Protein AF-A0A4Q5A0E5-F1 (afdb_monomer)

Radius of gyration: 51.64 Å; Cα contacts (8 Å, |Δi|>4): 437; chains: 1; bounding box: 114×56×204 Å

Structure (mmCIF, N/CA/C/O backbone):
data_AF-A0A4Q5A0E5-F1
#
_entry.id   AF-A0A4Q5A0E5-F1
#
loop_
_atom_site.group_PDB
_atom_site.id
_atom_site.type_symbol
_atom_site.label_atom_id
_atom_site.label_alt_id
_atom_site.label_comp_id
_atom_site.label_asym_id
_atom_site.label_entity_id
_atom_site.label_seq_id
_atom_site.pdbx_PDB_ins_code
_atom_site.Cartn_x
_atom_site.Cartn_y
_atom_site.Cartn_z
_atom_site.occupancy
_atom_site.B_iso_or_equiv
_atom_site.auth_seq_id
_atom_site.auth_comp_id
_atom_site.auth_asym_id
_atom_site.auth_atom_id
_atom_site.pdbx_PDB_model_num
ATOM 1 N N . MET A 1 1 ? -48.610 -29.562 28.102 1.00 38.72 1 MET A N 1
ATOM 2 C CA . MET A 1 1 ? -47.833 -28.970 26.995 1.00 38.72 1 MET A CA 1
ATOM 3 C C . MET A 1 1 ? -46.820 -28.023 27.616 1.00 38.72 1 MET A C 1
ATOM 5 O O . MET A 1 1 ? -47.248 -26.992 28.121 1.00 38.72 1 MET A O 1
ATOM 9 N N . PRO A 1 2 ? -45.536 -28.396 27.722 1.00 31.25 2 PRO A N 1
ATOM 10 C CA . PRO A 1 2 ? -44.530 -27.516 28.290 1.00 31.25 2 PRO A CA 1
ATOM 11 C C . PRO A 1 2 ? -44.019 -26.549 27.220 1.00 31.25 2 PRO A C 1
ATOM 13 O O . PRO A 1 2 ? -43.632 -26.945 26.124 1.00 31.25 2 PRO A O 1
ATOM 16 N N . THR A 1 3 ? -44.062 -25.274 27.576 1.00 34.12 3 THR A N 1
ATOM 17 C CA . THR A 1 3 ? -43.494 -24.115 26.892 1.00 34.12 3 THR A CA 1
ATOM 18 C C . THR A 1 3 ? -41.979 -24.259 26.739 1.00 34.12 3 THR A C 1
ATOM 20 O O . THR A 1 3 ? -41.272 -24.405 27.736 1.00 34.12 3 THR A O 1
ATOM 23 N N . ALA A 1 4 ? -41.481 -24.206 25.501 1.00 31.08 4 ALA A N 1
ATOM 24 C CA . ALA A 1 4 ? -40.053 -24.144 25.210 1.00 31.08 4 ALA A CA 1
ATOM 25 C C . ALA A 1 4 ? -39.492 -22.781 25.653 1.00 31.08 4 ALA A C 1
ATOM 27 O O . ALA A 1 4 ? -39.940 -21.737 25.180 1.00 31.08 4 ALA A O 1
ATOM 28 N N . GLY A 1 5 ? -38.545 -22.803 26.594 1.00 32.16 5 GLY A N 1
ATOM 29 C CA . GLY A 1 5 ? -37.749 -21.639 26.982 1.00 32.16 5 GLY A CA 1
ATOM 30 C C . GLY A 1 5 ? -36.745 -21.237 25.890 1.00 32.16 5 GLY A C 1
ATOM 31 O O . GLY A 1 5 ? -36.536 -21.998 24.942 1.00 32.16 5 GLY A O 1
ATOM 32 N N . PRO A 1 6 ? -36.129 -20.046 26.002 1.00 37.06 6 PRO A N 1
ATOM 33 C CA . PRO A 1 6 ? -35.236 -19.516 24.980 1.00 37.06 6 PRO A CA 1
ATOM 34 C C . PRO A 1 6 ? -34.028 -20.439 24.806 1.00 37.06 6 PRO A C 1
ATOM 36 O O . PRO A 1 6 ? -33.309 -20.734 25.760 1.00 37.06 6 PRO A O 1
ATOM 39 N N . SER A 1 7 ? -33.832 -20.910 23.574 1.00 38.00 7 SER A N 1
ATOM 40 C CA . SER A 1 7 ? -32.678 -21.711 23.179 1.00 38.00 7 SER A CA 1
ATOM 41 C C . SER A 1 7 ? -31.401 -20.928 23.470 1.00 38.00 7 SER A C 1
ATOM 43 O O . SER A 1 7 ? -31.156 -19.884 22.868 1.00 38.00 7 SER A O 1
ATOM 45 N N . ALA A 1 8 ? -30.595 -21.441 24.398 1.00 36.03 8 ALA A N 1
ATOM 46 C CA . ALA A 1 8 ? -29.253 -20.955 24.665 1.00 36.03 8 ALA A CA 1
ATOM 47 C C . ALA A 1 8 ? -28.423 -21.051 23.377 1.00 36.03 8 ALA A C 1
ATOM 49 O O . ALA A 1 8 ? -28.196 -22.142 22.851 1.00 36.03 8 ALA A O 1
ATOM 50 N N . ALA A 1 9 ? -28.012 -19.898 22.849 1.00 31.91 9 ALA A N 1
ATOM 51 C CA . ALA A 1 9 ? -27.059 -19.832 21.754 1.00 31.91 9 ALA A CA 1
ATOM 52 C C . ALA A 1 9 ? -25.709 -20.416 22.223 1.00 31.91 9 ALA A C 1
ATOM 54 O O . ALA A 1 9 ? -25.282 -20.111 23.343 1.00 31.91 9 ALA A O 1
ATOM 55 N N . PRO A 1 10 ? -25.030 -21.248 21.414 1.00 33.97 10 PRO A N 1
ATOM 56 C CA . PRO A 1 10 ? -23.735 -21.802 21.782 1.00 33.97 10 PRO A CA 1
ATOM 57 C C . PRO A 1 10 ? -22.698 -20.685 21.937 1.00 33.97 10 PRO A C 1
ATOM 59 O O . PRO A 1 10 ? -22.515 -19.858 21.045 1.00 33.97 10 PRO A O 1
ATOM 62 N N . LEU A 1 11 ? -22.002 -20.682 23.073 1.00 33.72 11 LEU A N 1
ATOM 63 C CA . LEU A 1 11 ? -20.837 -19.838 23.327 1.00 33.72 11 LEU A CA 1
ATOM 64 C C . LEU A 1 11 ? -19.672 -20.293 22.433 1.00 33.72 11 LEU A C 1
ATOM 66 O O . LEU A 1 11 ? -18.941 -21.218 22.784 1.00 33.72 11 LEU A O 1
ATOM 70 N N . LEU A 1 12 ? -19.492 -19.639 21.284 1.00 35.91 12 LEU A N 1
ATOM 71 C CA . LEU A 1 12 ? -18.289 -19.751 20.458 1.00 35.91 12 LEU A CA 1
ATOM 72 C C . LEU A 1 12 ? -17.303 -18.643 20.860 1.00 35.91 12 LEU A C 1
ATOM 74 O O . LEU A 1 12 ? -17.628 -17.455 20.825 1.00 35.91 12 LEU A O 1
ATOM 78 N N . ARG A 1 13 ? -16.081 -19.021 21.252 1.00 39.81 13 ARG A N 1
ATOM 79 C CA . ARG A 1 13 ? -14.941 -18.091 21.249 1.00 39.81 13 ARG A CA 1
ATOM 80 C C . ARG A 1 13 ? -14.648 -17.747 19.779 1.00 39.81 13 ARG A C 1
ATOM 82 O O . ARG A 1 13 ? -14.499 -18.668 18.992 1.00 39.81 13 ARG A O 1
ATOM 89 N N . SER A 1 14 ? -14.595 -16.440 19.493 1.00 41.25 14 SER A N 1
ATOM 90 C CA . SER A 1 14 ? -14.397 -15.737 18.204 1.00 41.25 14 SER A CA 1
ATOM 91 C C . SER A 1 14 ? -15.516 -15.840 17.148 1.00 41.25 14 SER A C 1
ATOM 93 O O . SER A 1 14 ? -15.506 -16.696 16.280 1.00 41.25 14 SER A O 1
ATOM 95 N N . GLY A 1 15 ? -16.443 -14.872 17.165 1.00 44.62 15 GLY A N 1
ATOM 96 C CA . GLY A 1 15 ? -16.441 -13.875 16.082 1.00 44.62 15 GLY A CA 1
ATOM 97 C C . GLY A 1 15 ? -17.617 -13.780 15.102 1.00 44.62 15 GLY A C 1
ATOM 98 O O . GLY A 1 15 ? -17.822 -12.687 14.579 1.00 44.62 15 GLY A O 1
ATOM 99 N N . ALA A 1 16 ? -18.435 -14.811 14.877 1.00 44.50 16 ALA A N 1
ATOM 100 C CA . ALA A 1 16 ? -19.667 -14.650 14.089 1.00 44.50 16 ALA A CA 1
ATOM 101 C C . ALA A 1 16 ? -20.750 -13.973 14.952 1.00 44.50 16 ALA A C 1
ATOM 103 O O . ALA A 1 16 ? -21.537 -14.631 15.634 1.00 44.50 16 ALA A O 1
ATOM 104 N N . ARG A 1 17 ? -20.744 -12.635 15.008 1.00 58.41 17 ARG A N 1
ATOM 105 C CA . ARG A 1 17 ? -21.729 -11.877 15.792 1.00 58.41 17 ARG A CA 1
ATOM 106 C C . ARG A 1 17 ? -23.073 -11.848 15.064 1.00 58.41 17 ARG A C 1
ATOM 108 O O . ARG A 1 17 ? -23.146 -11.485 13.895 1.00 58.41 17 ARG A O 1
ATOM 115 N N . ALA A 1 18 ? -24.138 -12.216 15.775 1.00 60.91 18 ALA A N 1
ATOM 116 C CA . ALA A 1 18 ? -25.507 -12.130 15.283 1.00 60.91 18 ALA A CA 1
ATOM 117 C C . ALA A 1 18 ? -25.905 -10.653 15.126 1.00 60.91 18 ALA A C 1
ATOM 119 O O . ALA A 1 18 ? -26.186 -9.972 16.106 1.00 60.91 18 ALA A O 1
ATOM 120 N N . GLY A 1 19 ? -25.899 -10.151 13.896 1.00 82.69 19 GLY A N 1
ATOM 121 C CA . GLY A 1 19 ? -26.364 -8.813 13.554 1.00 82.69 19 GLY A CA 1
ATOM 122 C C . GLY A 1 19 ? -26.499 -8.672 12.042 1.00 82.69 19 GLY A C 1
ATOM 123 O O . GLY A 1 19 ? -25.852 -9.387 11.283 1.00 82.69 19 GLY A O 1
ATOM 124 N N . THR A 1 20 ? -27.370 -7.773 11.599 1.00 93.31 20 THR A N 1
ATOM 125 C CA . THR A 1 20 ? -27.688 -7.563 10.177 1.00 93.31 20 THR A CA 1
ATOM 126 C C . THR A 1 20 ? -27.231 -6.197 9.676 1.00 93.31 20 THR A C 1
ATOM 128 O O . THR A 1 20 ? -27.498 -5.850 8.526 1.00 93.31 20 THR A O 1
ATOM 131 N N . ILE A 1 21 ? -26.583 -5.397 10.531 1.00 96.38 21 ILE A N 1
ATOM 132 C CA . ILE A 1 21 ? -26.195 -4.012 10.251 1.00 96.38 21 ILE A CA 1
ATOM 133 C C . ILE A 1 21 ? -24.688 -3.835 10.435 1.00 96.38 21 ILE A C 1
ATOM 135 O O . ILE A 1 21 ? -24.097 -4.342 11.390 1.00 96.38 21 ILE A O 1
ATOM 139 N N . ILE A 1 22 ? -24.084 -3.059 9.538 1.00 97.38 22 ILE A N 1
ATOM 140 C CA . ILE A 1 22 ? -22.716 -2.557 9.650 1.00 97.38 22 ILE A CA 1
ATOM 141 C C . ILE A 1 22 ? -22.730 -1.030 9.624 1.00 97.38 22 ILE A C 1
ATOM 143 O O . ILE A 1 22 ? -23.328 -0.406 8.745 1.00 97.38 22 ILE A O 1
ATOM 147 N N . VAL A 1 23 ? -22.079 -0.422 10.611 1.00 98.50 23 VAL A N 1
ATOM 148 C CA . VAL A 1 23 ? -21.993 1.033 10.754 1.00 98.50 23 VAL A CA 1
ATOM 149 C C . VAL A 1 23 ? -20.630 1.507 10.266 1.00 98.50 23 VAL A C 1
ATOM 151 O O . VAL A 1 23 ? -19.605 1.004 10.716 1.00 98.50 23 VAL A O 1
ATOM 154 N N . TRP A 1 24 ? -20.610 2.504 9.386 1.00 98.50 24 TRP A N 1
ATOM 155 C CA . TRP A 1 24 ? -19.385 3.115 8.872 1.00 98.50 24 TRP A CA 1
ATOM 156 C C . TRP A 1 24 ? -19.220 4.527 9.407 1.00 98.50 24 TRP A C 1
ATOM 158 O O . TRP A 1 24 ? -20.087 5.382 9.232 1.00 98.50 24 TRP A O 1
ATOM 168 N N . ILE A 1 25 ? -18.076 4.779 10.025 1.00 98.31 25 ILE A N 1
ATOM 169 C CA . ILE A 1 25 ? -17.670 6.074 10.550 1.00 98.31 25 ILE A CA 1
ATOM 170 C C . ILE A 1 25 ? -16.315 6.402 9.935 1.00 98.31 25 ILE A C 1
ATOM 172 O O . ILE A 1 25 ? -15.356 5.653 10.093 1.00 98.31 25 ILE A O 1
ATOM 176 N N . GLY A 1 26 ? -16.214 7.525 9.229 1.00 96.88 26 GLY A N 1
ATOM 177 C CA . GLY A 1 26 ? -14.959 7.866 8.574 1.00 96.88 26 GLY A CA 1
ATOM 178 C C . GLY A 1 26 ? -14.912 9.228 7.909 1.00 96.88 26 GLY A C 1
ATOM 179 O O . GLY A 1 26 ? -15.839 10.036 8.020 1.00 96.88 26 GLY A O 1
ATOM 180 N N . GLY A 1 27 ? -13.791 9.457 7.234 1.00 96.00 27 GLY A N 1
ATOM 181 C CA . GLY A 1 27 ? -13.521 10.653 6.447 1.00 96.00 27 GLY A CA 1
ATOM 182 C C . GLY A 1 27 ? -14.028 10.582 5.009 1.00 96.00 27 GLY A C 1
ATOM 183 O O . GLY A 1 27 ? -14.953 9.835 4.671 1.00 96.00 27 GLY A O 1
ATOM 184 N N . ILE A 1 28 ? -13.389 11.361 4.138 1.00 96.69 28 ILE A N 1
ATOM 185 C CA . ILE A 1 28 ? -13.792 11.531 2.737 1.00 96.69 28 ILE A CA 1
ATOM 186 C C . ILE A 1 28 ? -13.775 10.229 1.939 1.00 96.69 28 ILE A C 1
ATOM 188 O O . ILE A 1 28 ? -14.629 10.029 1.079 1.00 96.69 28 ILE A O 1
ATOM 192 N N . ILE A 1 29 ? -12.869 9.307 2.255 1.00 97.12 29 ILE A N 1
ATOM 193 C CA . ILE A 1 29 ? -12.751 8.043 1.522 1.00 97.12 29 ILE A CA 1
ATOM 194 C C . ILE A 1 29 ? -13.901 7.100 1.891 1.00 97.12 29 ILE A C 1
ATOM 196 O O . ILE A 1 29 ? -14.575 6.586 1.005 1.00 97.12 29 ILE A O 1
ATOM 200 N N . ALA A 1 30 ? -14.241 6.968 3.176 1.00 96.88 30 ALA A N 1
ATOM 201 C CA . ALA A 1 30 ? -15.417 6.200 3.607 1.00 96.88 30 ALA A CA 1
ATOM 202 C C . ALA A 1 30 ? -16.750 6.824 3.142 1.00 96.88 30 ALA A C 1
ATOM 204 O O . ALA A 1 30 ? -17.748 6.115 2.974 1.00 96.88 30 ALA A O 1
ATOM 205 N N . ALA A 1 31 ? -16.762 8.139 2.898 1.00 97.25 31 ALA A N 1
ATOM 206 C CA . ALA A 1 31 ? -17.896 8.841 2.300 1.00 97.25 31 ALA A CA 1
ATOM 207 C C . ALA A 1 31 ? -18.040 8.570 0.787 1.00 97.25 31 ALA A C 1
ATOM 209 O O . ALA A 1 31 ? -19.116 8.804 0.235 1.00 97.25 31 ALA A O 1
ATOM 210 N N . GLY A 1 32 ? -17.004 8.027 0.135 1.00 97.12 32 GLY A N 1
ATOM 211 C CA . GLY A 1 32 ? -16.988 7.689 -1.291 1.00 97.12 32 GLY A CA 1
ATOM 212 C C . GLY A 1 32 ? -16.219 8.668 -2.178 1.00 97.12 32 GLY A C 1
ATOM 213 O O . GLY A 1 32 ? -16.451 8.703 -3.381 1.00 97.12 32 GLY A O 1
ATOM 214 N N . GLY A 1 33 ? -15.312 9.473 -1.622 1.00 97.31 33 GLY A N 1
ATOM 215 C CA . GLY A 1 33 ? -14.455 10.353 -2.416 1.00 97.31 33 GLY A CA 1
ATOM 216 C C . GLY A 1 33 ? -13.672 9.577 -3.479 1.00 97.31 33 GLY A C 1
ATOM 217 O O . GLY A 1 33 ? -13.022 8.582 -3.164 1.00 97.31 33 GLY A O 1
ATOM 218 N N . GLY A 1 34 ? -13.757 10.031 -4.731 1.00 96.69 34 GLY A N 1
ATOM 219 C CA . GLY A 1 34 ? -13.122 9.401 -5.895 1.00 96.69 34 GLY A CA 1
ATOM 220 C C . GLY A 1 34 ? -13.878 8.205 -6.497 1.00 96.69 34 GLY A C 1
ATOM 221 O O . GLY A 1 34 ? -13.552 7.798 -7.609 1.00 96.69 34 GLY A O 1
ATOM 222 N N . ALA A 1 35 ? -14.923 7.692 -5.835 1.00 97.56 35 ALA A N 1
ATOM 223 C CA . ALA A 1 35 ? -15.827 6.715 -6.441 1.00 97.56 35 ALA A CA 1
ATOM 224 C C . ALA A 1 35 ? -16.764 7.397 -7.451 1.00 97.56 35 ALA A C 1
ATOM 226 O O . ALA A 1 35 ? -17.229 8.518 -7.229 1.00 97.56 35 ALA A O 1
ATOM 227 N N . SER A 1 36 ? -17.102 6.704 -8.535 1.00 97.69 36 SER A N 1
ATOM 228 C CA . SER A 1 36 ? -18.022 7.204 -9.563 1.00 97.69 36 SER A CA 1
ATOM 229 C C . SER A 1 36 ? -19.487 7.211 -9.113 1.00 97.69 36 SER A C 1
ATOM 231 O O . SER A 1 36 ? -20.294 7.982 -9.633 1.00 97.69 36 SER A O 1
ATOM 233 N N . ALA A 1 37 ? -19.843 6.374 -8.133 1.00 97.19 37 ALA A N 1
ATOM 234 C CA . ALA A 1 37 ? -21.189 6.275 -7.580 1.00 97.19 37 ALA A CA 1
ATOM 235 C C . ALA A 1 37 ? -21.173 5.814 -6.109 1.00 97.19 37 ALA A C 1
ATOM 237 O O . ALA A 1 37 ? -20.254 5.104 -5.697 1.00 97.19 37 ALA A O 1
ATOM 238 N N . PRO A 1 38 ? -22.231 6.099 -5.320 1.00 95.81 38 PRO A N 1
ATOM 239 C CA . PRO A 1 38 ? -22.348 5.603 -3.946 1.00 95.81 38 PRO A CA 1
ATOM 240 C C . PRO A 1 38 ? -22.319 4.076 -3.817 1.00 95.81 38 PRO A C 1
ATOM 242 O O . PRO A 1 38 ? -21.983 3.574 -2.754 1.00 95.81 38 PRO A O 1
ATOM 245 N N . ALA A 1 39 ? -22.656 3.322 -4.865 1.00 96.88 39 ALA A N 1
ATOM 246 C CA . ALA A 1 39 ? -22.551 1.861 -4.859 1.00 96.88 39 ALA A CA 1
ATOM 247 C C . ALA A 1 39 ? -21.095 1.361 -4.951 1.00 96.88 39 ALA A C 1
ATOM 249 O O . ALA A 1 39 ? -20.819 0.236 -4.546 1.00 96.88 39 ALA A O 1
ATOM 250 N N . ASN A 1 40 ? -20.179 2.204 -5.441 1.00 97.94 40 ASN A N 1
ATOM 251 C CA . ASN A 1 40 ? -18.784 1.856 -5.716 1.00 97.94 40 ASN A CA 1
ATOM 252 C C . ASN A 1 40 ? -17.819 2.292 -4.605 1.00 97.94 40 ASN A C 1
ATOM 254 O O . ASN A 1 40 ? -16.624 2.050 -4.709 1.00 97.94 40 ASN A O 1
ATOM 258 N N . ARG A 1 41 ? -18.298 2.940 -3.537 1.00 97.50 41 ARG A N 1
ATOM 259 C CA . ARG A 1 41 ? -17.450 3.254 -2.377 1.00 97.50 41 ARG A CA 1
ATOM 260 C C . ARG A 1 41 ? -17.156 1.996 -1.563 1.00 97.50 41 ARG A C 1
ATOM 262 O O . ARG A 1 41 ? -18.013 1.115 -1.455 1.00 97.50 41 ARG A O 1
ATOM 269 N N . MET A 1 42 ? -15.997 1.966 -0.903 1.00 97.81 42 MET A N 1
ATOM 270 C CA . MET A 1 42 ? -15.539 0.794 -0.146 1.00 97.81 42 MET A CA 1
ATOM 271 C C . MET A 1 42 ? -16.557 0.294 0.891 1.00 97.81 42 MET A C 1
ATOM 273 O O . MET A 1 42 ? -16.712 -0.905 1.093 1.00 97.81 42 MET A O 1
ATOM 277 N N . SER A 1 43 ? -17.293 1.212 1.518 1.00 97.94 43 SER A N 1
ATOM 278 C CA . SER A 1 43 ? -18.276 0.901 2.552 1.00 97.94 43 SER A CA 1
ATOM 279 C C . SER A 1 43 ? -19.504 0.179 2.004 1.00 97.94 43 SER A C 1
ATOM 281 O O . SER A 1 43 ? -19.931 -0.818 2.585 1.00 97.94 43 SER A O 1
ATOM 283 N N . SER A 1 44 ? -20.015 0.594 0.846 1.00 98.38 44 SER A N 1
ATOM 284 C CA . SER A 1 44 ? -21.129 -0.075 0.167 1.00 98.38 44 SER A CA 1
ATOM 285 C C . SER A 1 44 ? -20.732 -1.465 -0.332 1.00 98.38 44 SER A C 1
ATOM 287 O O . SER A 1 44 ? -21.488 -2.419 -0.154 1.00 98.38 44 SER A O 1
ATOM 289 N N . ILE A 1 45 ? -19.532 -1.589 -0.912 1.00 98.44 45 ILE A N 1
ATOM 290 C CA . ILE A 1 45 ? -18.999 -2.858 -1.427 1.00 98.44 45 ILE A CA 1
ATOM 291 C C . ILE A 1 45 ? -18.807 -3.855 -0.279 1.00 98.44 45 ILE A C 1
ATOM 293 O O . ILE A 1 45 ? -19.396 -4.933 -0.304 1.00 98.44 45 ILE A O 1
ATOM 297 N N . ALA A 1 46 ? -18.072 -3.474 0.769 1.00 97.69 46 ALA A N 1
ATOM 298 C CA . ALA A 1 46 ? -17.814 -4.359 1.903 1.00 97.69 46 ALA A CA 1
ATOM 299 C C . ALA A 1 46 ? -19.106 -4.746 2.641 1.00 97.69 46 ALA A C 1
ATOM 301 O O . ALA A 1 46 ? -19.275 -5.902 3.019 1.00 97.69 46 ALA A O 1
ATOM 302 N N . SER A 1 47 ? -20.056 -3.817 2.803 1.00 97.62 47 SER A N 1
ATOM 303 C CA . SER A 1 47 ? -21.354 -4.134 3.420 1.00 97.62 47 SER A CA 1
ATOM 304 C C . SER A 1 47 ? -22.137 -5.162 2.601 1.00 97.62 47 SER A C 1
ATOM 306 O O . SER A 1 47 ? -22.647 -6.131 3.161 1.00 97.62 47 SER A O 1
ATOM 308 N N . ARG A 1 48 ? -22.180 -4.995 1.271 1.00 97.25 48 ARG A N 1
ATOM 309 C CA . ARG A 1 48 ? -22.814 -5.947 0.348 1.00 97.25 48 ARG A CA 1
ATOM 310 C C . ARG A 1 48 ? -22.151 -7.324 0.420 1.00 97.25 48 ARG A C 1
ATOM 312 O O . ARG A 1 48 ? -22.858 -8.321 0.527 1.00 97.25 48 ARG A O 1
ATOM 319 N N . ASP A 1 49 ? -20.823 -7.380 0.388 1.00 95.00 49 ASP A N 1
ATOM 320 C CA . ASP A 1 49 ? -20.063 -8.637 0.326 1.00 95.00 49 ASP A CA 1
ATOM 321 C C . ASP A 1 49 ? -20.064 -9.406 1.663 1.00 95.00 49 ASP A C 1
ATOM 323 O O . ASP A 1 49 ? -19.836 -10.620 1.695 1.00 95.00 49 ASP A O 1
ATOM 327 N N . LEU A 1 50 ? -20.378 -8.715 2.764 1.00 92.06 50 LEU A N 1
ATOM 328 C CA . LEU A 1 50 ? -20.670 -9.304 4.076 1.00 92.06 50 LEU A CA 1
ATOM 329 C C . LEU A 1 50 ? -22.159 -9.639 4.272 1.00 92.06 50 LEU A C 1
ATOM 331 O O . LEU A 1 50 ? -22.514 -10.234 5.286 1.00 92.06 50 LEU A O 1
ATOM 335 N N . GLY A 1 51 ? -23.038 -9.258 3.339 1.00 94.81 51 GLY A N 1
ATOM 336 C CA . GLY A 1 51 ? -24.485 -9.454 3.466 1.00 94.81 51 GLY A CA 1
ATOM 337 C C . GLY A 1 51 ? -25.132 -8.607 4.569 1.00 94.81 51 GLY A C 1
ATOM 338 O O . GLY A 1 51 ? -26.131 -9.022 5.155 1.00 94.81 51 GLY A O 1
ATOM 339 N N . LEU A 1 52 ? -24.569 -7.434 4.873 1.00 95.31 52 LEU A N 1
ATOM 340 C CA . LEU A 1 52 ? -25.012 -6.546 5.948 1.00 95.31 52 LEU A CA 1
ATOM 341 C C . LEU A 1 52 ? -25.620 -5.254 5.397 1.00 95.31 52 LEU A C 1
ATOM 343 O O . LEU A 1 52 ? -25.188 -4.702 4.386 1.00 95.31 52 LEU A O 1
ATOM 347 N N . THR A 1 53 ? -26.614 -4.730 6.108 1.00 97.12 53 THR A N 1
ATOM 348 C CA . THR A 1 53 ? -27.227 -3.436 5.795 1.00 97.12 53 THR A CA 1
ATOM 349 C C . THR A 1 53 ? -26.288 -2.307 6.213 1.00 97.12 53 THR A C 1
ATOM 351 O O . THR A 1 53 ? -25.935 -2.189 7.387 1.00 97.12 53 THR A O 1
ATOM 354 N N . GLU A 1 54 ? -25.899 -1.462 5.259 1.00 98.00 54 GLU A N 1
ATOM 355 C CA . GLU A 1 54 ? -25.008 -0.326 5.503 1.00 98.00 54 GLU A CA 1
ATOM 356 C C . GLU A 1 54 ? -25.727 0.814 6.250 1.00 98.00 54 GLU A C 1
ATOM 358 O O . GLU A 1 54 ? -26.801 1.274 5.852 1.00 98.00 54 GLU A O 1
ATOM 363 N N . LYS A 1 55 ? -25.081 1.339 7.295 1.00 98.19 55 LYS A N 1
ATOM 364 C CA . LYS A 1 55 ? -25.383 2.638 7.910 1.00 98.19 55 LYS A CA 1
ATOM 365 C C . LYS A 1 55 ? -24.130 3.512 7.885 1.00 98.19 55 LYS A C 1
ATOM 367 O O . LYS A 1 55 ? -23.237 3.354 8.714 1.00 98.19 55 LYS A O 1
ATOM 372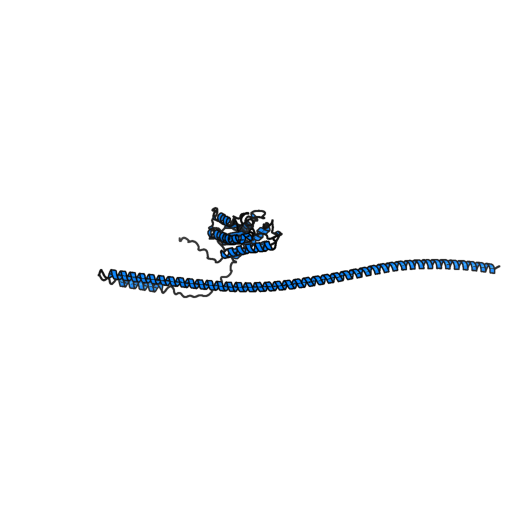 N N . ASN A 1 56 ? -24.038 4.412 6.908 1.00 98.00 56 ASN A N 1
ATOM 373 C CA . ASN A 1 56 ? -22.831 5.204 6.668 1.00 98.00 56 ASN A CA 1
ATOM 374 C C . ASN A 1 56 ? -22.963 6.644 7.178 1.00 98.00 56 ASN A C 1
ATOM 376 O O . ASN A 1 56 ? -23.775 7.420 6.679 1.00 98.00 56 ASN A O 1
ATOM 380 N N . TYR A 1 57 ? -22.115 6.993 8.144 1.00 98.31 57 TYR A N 1
ATOM 381 C CA . TYR A 1 57 ? -22.007 8.313 8.767 1.00 98.31 57 TYR A CA 1
ATOM 382 C C . TYR A 1 57 ? -20.697 9.018 8.428 1.00 98.31 57 TYR A C 1
ATOM 384 O O . TYR A 1 57 ? -20.326 9.985 9.096 1.00 98.31 57 TYR A O 1
ATOM 392 N N . ALA A 1 58 ? -19.957 8.548 7.429 1.00 97.56 58 ALA A N 1
ATOM 393 C CA . ALA A 1 58 ? -18.737 9.205 7.008 1.00 97.56 58 ALA A CA 1
ATOM 394 C C . ALA A 1 58 ? -19.010 10.624 6.483 1.00 97.56 58 ALA A C 1
ATOM 396 O O . ALA A 1 58 ? -20.080 10.928 5.955 1.00 97.56 58 ALA A O 1
ATOM 397 N N . SER A 1 59 ? -18.030 11.513 6.641 1.00 96.38 59 SER A N 1
ATOM 398 C CA . SER A 1 59 ? -18.112 12.895 6.163 1.00 96.38 59 SER A CA 1
ATOM 399 C C . SER A 1 59 ? -16.842 13.284 5.425 1.00 96.38 59 SER A C 1
ATOM 401 O O . SER A 1 59 ? -15.742 13.035 5.910 1.00 96.38 59 SER A O 1
ATOM 403 N N . ALA A 1 60 ? -16.996 13.998 4.309 1.00 93.56 60 ALA A N 1
ATOM 404 C CA . ALA A 1 60 ? -15.880 14.543 3.538 1.00 93.56 60 ALA A CA 1
ATOM 405 C C . ALA A 1 60 ? -14.974 15.495 4.338 1.00 93.56 60 ALA A C 1
ATOM 407 O O . ALA A 1 60 ? -13.822 15.695 3.970 1.00 93.56 60 ALA A O 1
ATOM 408 N N . SER A 1 61 ? -15.479 16.070 5.4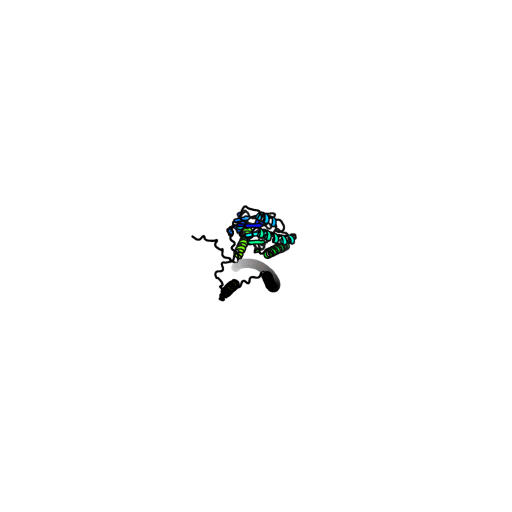31 1.00 93.25 61 SER A N 1
ATOM 409 C CA . SER A 1 61 ? -14.732 16.990 6.292 1.00 93.25 61 SER A CA 1
ATOM 410 C C . SER A 1 61 ? -14.162 16.340 7.555 1.00 93.25 61 SER A C 1
ATOM 412 O O . SER A 1 61 ? -13.563 17.041 8.368 1.00 93.25 61 SER A O 1
ATOM 414 N N . ALA A 1 62 ? -14.433 15.053 7.792 1.00 95.62 62 ALA A N 1
ATOM 415 C CA . ALA A 1 62 ? -13.985 14.374 8.999 1.00 95.62 62 ALA A CA 1
ATOM 416 C C . ALA A 1 62 ? -12.591 13.774 8.796 1.00 95.62 62 ALA A C 1
ATOM 418 O O . ALA A 1 62 ? -12.323 13.101 7.807 1.00 95.62 62 ALA A O 1
ATOM 419 N N . THR A 1 63 ? -11.733 13.977 9.783 1.00 96.81 63 THR A N 1
ATOM 420 C CA . THR A 1 63 ? -10.456 13.288 9.958 1.00 96.81 63 THR A CA 1
ATOM 421 C C . THR A 1 63 ? -10.409 12.700 11.369 1.00 96.81 63 THR A C 1
ATOM 423 O O . THR A 1 63 ? -11.261 13.013 12.212 1.00 96.81 63 THR A O 1
ATOM 426 N N . VAL A 1 64 ? -9.421 11.857 11.676 1.00 96.31 64 VAL A N 1
ATOM 427 C CA . VAL A 1 64 ? -9.287 11.280 13.022 1.00 96.31 64 VAL A CA 1
ATOM 428 C C . VAL A 1 64 ? -9.042 12.389 14.044 1.00 96.31 64 VAL A C 1
ATOM 430 O O . VAL A 1 64 ? -9.687 12.422 15.096 1.00 96.31 64 VAL A O 1
ATOM 433 N N . SER A 1 65 ? -8.170 13.351 13.721 1.00 95.38 65 SER A N 1
ATOM 434 C CA . SER A 1 65 ? -7.903 14.496 14.596 1.00 95.38 65 SER A CA 1
ATOM 435 C C . SER A 1 65 ? -9.062 15.494 14.663 1.00 95.38 65 SER A C 1
ATOM 437 O O . SER A 1 65 ? -9.124 16.280 15.615 1.00 95.38 65 SER A O 1
ATOM 439 N N . ASN A 1 66 ? -10.014 15.470 13.724 1.00 94.56 66 ASN A N 1
ATOM 440 C CA . ASN A 1 66 ? -11.126 16.412 13.707 1.00 94.56 66 ASN A CA 1
ATOM 441 C C . ASN A 1 66 ? -12.424 15.839 13.110 1.00 94.56 66 ASN A C 1
ATOM 443 O O . ASN A 1 66 ? -12.541 15.621 11.912 1.00 94.56 66 ASN A O 1
ATOM 447 N N . GLY A 1 67 ? -13.459 15.685 13.938 1.00 91.00 67 GLY A N 1
ATOM 448 C CA . GLY A 1 67 ? -14.817 15.369 13.479 1.00 91.00 67 GLY A CA 1
ATOM 449 C C . GLY A 1 67 ? -15.186 13.882 13.426 1.00 91.00 67 GLY A C 1
ATOM 450 O O . GLY A 1 67 ? -16.381 13.587 13.415 1.00 91.00 67 GLY A O 1
ATOM 451 N N . LEU A 1 68 ? -14.232 12.941 13.488 1.00 95.12 68 LEU A N 1
ATOM 452 C CA . LEU A 1 68 ? -14.550 11.502 13.510 1.00 95.12 68 LEU A CA 1
ATOM 453 C C . LEU A 1 68 ? -15.395 11.095 14.730 1.00 95.12 68 LEU A C 1
ATOM 455 O O . LEU A 1 68 ? -16.399 10.402 14.591 1.00 95.12 68 LEU A O 1
ATOM 459 N N . VAL A 1 69 ? -15.062 11.593 15.925 1.00 95.44 69 VAL A N 1
ATOM 460 C CA . VAL A 1 69 ? -15.861 11.347 17.144 1.00 95.44 69 VAL A CA 1
ATOM 461 C C . VAL A 1 69 ? -17.283 11.906 16.995 1.00 95.44 69 VAL A C 1
ATOM 463 O O . VAL A 1 69 ? -18.256 11.270 17.384 1.00 95.44 69 VAL A O 1
ATOM 466 N N . THR A 1 70 ? -17.442 13.058 16.339 1.00 96.56 70 THR A N 1
ATOM 467 C CA . THR A 1 70 ? -18.768 13.620 16.039 1.00 96.56 70 THR A CA 1
ATOM 468 C C . THR A 1 70 ? -19.584 12.705 15.125 1.00 96.56 70 THR A C 1
ATOM 470 O O . THR A 1 70 ? -20.803 12.646 15.254 1.00 96.56 70 THR A O 1
ATOM 473 N N . ARG A 1 71 ? -18.936 11.973 14.211 1.00 97.56 71 ARG A N 1
ATOM 474 C CA . ARG A 1 71 ? -19.606 10.952 13.394 1.00 97.56 71 ARG A CA 1
ATOM 475 C C . ARG A 1 71 ? -20.009 9.725 14.217 1.00 97.56 71 ARG A C 1
ATOM 477 O O . ARG A 1 71 ? -21.071 9.170 13.961 1.00 97.56 71 ARG A O 1
ATOM 484 N N . CYS A 1 72 ? -19.238 9.371 15.248 1.00 96.69 72 CYS A N 1
ATOM 485 C CA . CYS A 1 72 ? -19.638 8.350 16.224 1.00 96.69 72 CYS A CA 1
ATOM 486 C C . CYS A 1 72 ? -20.927 8.757 16.953 1.00 96.69 72 CYS A C 1
ATOM 488 O O . CYS A 1 72 ? -21.843 7.949 17.072 1.00 96.69 72 CYS A O 1
ATOM 490 N N . TYR A 1 73 ? -21.035 10.021 17.381 1.00 97.38 73 TYR A N 1
ATOM 491 C CA . TYR A 1 73 ? -22.262 10.537 18.001 1.00 97.38 73 TYR A CA 1
ATOM 492 C C . TYR A 1 73 ? -23.444 10.541 17.036 1.00 97.38 73 TYR A C 1
ATOM 494 O O . TYR A 1 73 ? -24.526 10.122 17.417 1.00 97.38 73 TYR A O 1
ATOM 502 N N . ALA A 1 74 ? -23.234 10.928 15.774 1.00 97.31 74 ALA A N 1
ATOM 503 C CA . ALA A 1 74 ? -24.291 10.870 14.766 1.00 97.31 74 ALA A CA 1
ATOM 504 C C . ALA A 1 74 ? -24.832 9.441 14.572 1.00 97.31 74 ALA A C 1
ATOM 506 O O . ALA A 1 74 ? -26.040 9.265 14.464 1.00 97.31 74 ALA A O 1
ATOM 507 N N . ALA A 1 75 ? -23.954 8.433 14.581 1.00 97.44 75 ALA A N 1
ATOM 508 C CA . ALA A 1 75 ? -24.361 7.033 14.508 1.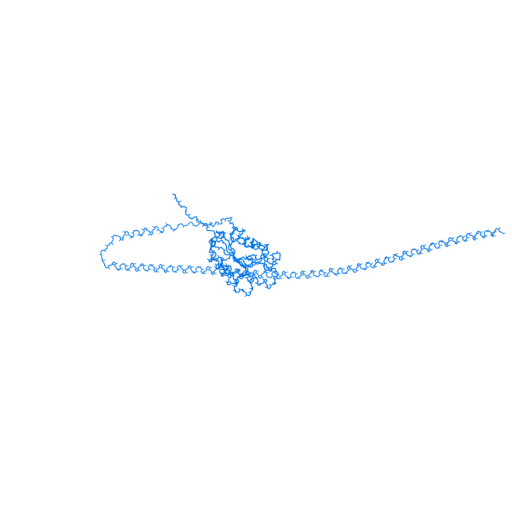00 97.44 75 ALA A CA 1
ATOM 509 C C . ALA A 1 75 ? -25.096 6.563 15.773 1.00 97.44 75 ALA A C 1
ATOM 511 O O . ALA A 1 75 ? -26.109 5.879 15.680 1.00 97.44 75 ALA A O 1
ATOM 512 N N . ARG A 1 76 ? -24.595 6.941 16.955 1.00 96.06 76 ARG A N 1
ATOM 513 C CA . ARG A 1 76 ? -25.218 6.636 18.252 1.00 96.06 76 ARG A CA 1
ATOM 514 C C . ARG A 1 76 ? -26.601 7.270 18.390 1.00 96.06 76 ARG A C 1
ATOM 516 O O . ARG A 1 76 ? -27.465 6.697 19.034 1.00 96.06 76 ARG A O 1
ATOM 523 N N . ASP A 1 77 ? -26.799 8.464 17.847 1.00 97.19 77 ASP A N 1
ATOM 524 C CA . ASP A 1 77 ? -28.029 9.229 18.057 1.00 97.19 77 ASP A CA 1
ATOM 525 C C . ASP A 1 77 ? -29.097 8.934 16.983 1.00 97.19 77 ASP A C 1
ATOM 527 O O . ASP A 1 77 ? -30.248 9.349 17.134 1.00 97.19 77 ASP A O 1
ATOM 531 N N . ASP A 1 78 ? -28.760 8.197 15.915 1.00 96.75 78 ASP A N 1
ATOM 532 C CA . ASP A 1 78 ? -29.741 7.759 14.920 1.00 96.75 78 ASP A CA 1
ATOM 533 C C . ASP A 1 78 ? -30.586 6.596 15.457 1.00 96.75 78 ASP A C 1
ATOM 535 O O . ASP A 1 78 ? -30.117 5.476 15.650 1.00 96.75 78 ASP A O 1
ATOM 539 N N . THR A 1 79 ? -31.873 6.868 15.646 1.00 95.19 79 THR A N 1
ATOM 540 C CA . THR A 1 79 ? -32.873 5.919 16.148 1.00 95.19 79 THR A CA 1
ATOM 541 C C . THR A 1 79 ? -33.612 5.172 15.031 1.00 95.19 79 THR A C 1
ATOM 543 O O . THR A 1 79 ? -34.552 4.429 15.304 1.00 95.19 79 THR A O 1
ATOM 546 N N . SER A 1 80 ? -33.200 5.328 13.765 1.00 95.94 80 SER A N 1
ATOM 547 C CA . SER A 1 80 ? -33.835 4.693 12.598 1.00 95.94 80 SER A CA 1
ATOM 548 C C . SER A 1 80 ? -33.580 3.185 12.462 1.00 95.94 80 SER A C 1
ATOM 550 O O . SER A 1 80 ? -34.089 2.556 11.531 1.00 95.94 80 SER A O 1
ATOM 552 N N . TYR A 1 81 ? -32.768 2.592 13.339 1.00 94.94 81 TYR A N 1
ATOM 553 C CA . TYR A 1 81 ? -32.440 1.168 13.347 1.00 94.94 81 TYR A CA 1
ATOM 554 C C . TYR A 1 81 ? -32.104 0.686 14.758 1.00 94.94 81 TYR A C 1
ATOM 556 O O . TYR A 1 81 ? -31.724 1.468 15.625 1.00 94.94 81 TYR A O 1
ATOM 564 N N . ASP A 1 82 ? -32.227 -0.621 14.975 1.00 93.44 82 ASP A N 1
ATOM 565 C CA . ASP A 1 82 ? -31.865 -1.245 16.243 1.00 93.44 82 ASP A CA 1
ATOM 566 C C . ASP A 1 82 ? -30.341 -1.337 16.380 1.00 93.44 82 ASP A C 1
ATOM 568 O O . ASP A 1 82 ? -29.669 -2.033 15.614 1.00 93.44 82 ASP A O 1
ATOM 572 N N . HIS A 1 83 ? -29.784 -0.650 17.378 1.00 93.38 83 HIS A N 1
ATOM 573 C CA . HIS A 1 83 ? -28.350 -0.698 17.674 1.00 93.38 83 HIS A CA 1
ATOM 574 C C . HIS A 1 83 ? -27.888 -2.082 18.138 1.00 93.38 83 HIS A C 1
ATOM 576 O O . HIS A 1 83 ? -26.714 -2.407 17.969 1.00 93.38 83 HIS A O 1
ATOM 582 N N . ASN A 1 84 ? -28.789 -2.928 18.649 1.00 91.00 84 ASN A N 1
ATOM 583 C CA . ASN A 1 84 ? -28.463 -4.315 18.993 1.00 91.00 84 ASN A CA 1
ATOM 584 C C . ASN A 1 84 ? -28.298 -5.208 17.757 1.00 91.00 84 ASN A C 1
ATOM 586 O O . ASN A 1 84 ? -27.675 -6.261 17.855 1.00 91.00 84 ASN A O 1
ATOM 590 N N . ALA A 1 85 ? -28.811 -4.790 16.594 1.00 92.75 85 ALA A N 1
ATOM 591 C CA . ALA A 1 85 ? -28.634 -5.498 15.329 1.00 92.75 85 ALA A CA 1
ATOM 592 C C . ALA A 1 85 ? -27.315 -5.137 14.616 1.00 92.75 85 ALA A C 1
ATOM 594 O O . ALA A 1 85 ? -27.046 -5.650 13.525 1.00 92.75 85 ALA A O 1
ATOM 595 N N . VAL A 1 86 ? -26.490 -4.257 15.196 1.00 95.50 86 VAL A N 1
ATOM 596 C CA . VAL A 1 86 ? -25.187 -3.874 14.639 1.00 95.50 86 VAL A CA 1
ATOM 597 C C . VAL A 1 86 ? -24.155 -4.957 14.936 1.00 95.50 86 VAL A C 1
ATOM 599 O O . VAL A 1 86 ? -23.735 -5.138 16.076 1.00 95.50 86 VAL A O 1
ATOM 602 N N . ALA A 1 87 ? -23.711 -5.651 13.889 1.00 93.88 87 ALA A N 1
ATOM 603 C CA . ALA A 1 87 ? -22.657 -6.656 13.977 1.00 93.88 87 ALA A CA 1
ATOM 604 C C . ALA A 1 87 ? -21.264 -6.011 14.034 1.00 93.88 87 ALA A C 1
ATOM 606 O O . ALA A 1 87 ? -20.415 -6.422 14.830 1.00 93.88 87 ALA A O 1
ATOM 607 N N . TYR A 1 88 ? -21.044 -4.974 13.219 1.00 96.06 88 TYR A N 1
ATOM 608 C CA . TYR A 1 88 ? -19.740 -4.338 13.037 1.00 96.06 88 TYR A CA 1
ATOM 609 C C . TYR A 1 88 ? -19.842 -2.816 13.018 1.00 96.06 88 TYR A C 1
ATOM 611 O O . TYR A 1 88 ? -20.773 -2.248 12.445 1.00 96.06 88 TYR A O 1
ATOM 619 N N . VAL A 1 89 ? -18.838 -2.161 13.600 1.00 97.75 89 VAL A N 1
ATOM 620 C CA . VAL A 1 89 ? -18.615 -0.719 13.450 1.00 97.75 89 VAL A CA 1
ATOM 621 C C . VAL A 1 89 ? -17.223 -0.511 12.874 1.00 97.75 89 VAL A C 1
ATOM 623 O O . VAL A 1 89 ? -16.231 -0.864 13.515 1.00 97.75 89 VAL A O 1
ATOM 626 N N . ILE A 1 90 ? -17.154 0.066 11.678 1.00 98.12 90 ILE A N 1
ATOM 627 C CA . ILE A 1 90 ? -15.904 0.392 10.997 1.00 98.12 90 ILE A CA 1
ATOM 628 C C . ILE A 1 90 ? -15.554 1.852 11.252 1.00 98.12 90 ILE A C 1
ATOM 630 O O . ILE A 1 90 ? -16.307 2.756 10.893 1.00 98.12 90 ILE A O 1
ATOM 634 N N . LEU A 1 91 ? -14.380 2.071 11.829 1.00 98.19 91 LEU A N 1
ATOM 635 C CA . LEU A 1 91 ? -13.744 3.369 12.003 1.00 98.19 91 LEU A CA 1
ATOM 636 C C . LEU A 1 91 ? -12.643 3.500 10.952 1.00 98.19 91 LEU A C 1
ATOM 638 O O . LEU A 1 91 ? -11.644 2.791 11.020 1.00 98.19 91 LEU A O 1
ATOM 642 N N . ALA A 1 92 ? -12.833 4.372 9.965 1.00 97.25 92 ALA A N 1
ATOM 643 C CA . ALA A 1 92 ? -11.947 4.496 8.813 1.00 97.25 92 ALA A CA 1
ATOM 644 C C . ALA A 1 92 ? -11.356 5.904 8.673 1.00 97.25 92 ALA A C 1
ATOM 646 O O . ALA A 1 92 ? -12.081 6.900 8.677 1.00 97.25 92 ALA A O 1
ATOM 647 N N . GLY A 1 93 ? -10.038 5.986 8.500 1.00 93.62 93 GLY A N 1
ATOM 648 C CA . GLY A 1 93 ? -9.355 7.248 8.211 1.00 93.62 93 GLY A CA 1
ATOM 649 C C . GLY A 1 93 ? -7.908 7.291 8.687 1.00 93.62 93 GLY A C 1
ATOM 650 O O . GLY A 1 93 ? -7.315 6.276 9.066 1.00 93.62 93 GLY A O 1
ATOM 651 N N . GLY A 1 94 ? -7.343 8.496 8.663 1.00 92.00 94 GLY A N 1
ATOM 652 C CA . GLY A 1 94 ? -6.000 8.799 9.161 1.00 92.00 94 GLY A CA 1
ATOM 653 C C . GLY A 1 94 ? -5.015 9.176 8.063 1.00 92.00 94 GLY A C 1
ATOM 654 O O . GLY A 1 94 ? -3.939 9.668 8.371 1.00 92.00 94 GLY A O 1
ATOM 655 N N . LEU A 1 95 ? -5.365 8.986 6.789 1.00 93.12 95 LEU A N 1
ATOM 656 C CA . LEU A 1 95 ? -4.527 9.461 5.686 1.00 93.12 95 LEU A CA 1
ATOM 657 C C . LEU A 1 95 ? -4.725 10.965 5.435 1.00 93.12 95 LEU A C 1
ATOM 659 O O . LEU A 1 95 ? -3.843 11.635 4.908 1.00 93.12 95 LEU A O 1
ATOM 663 N N . GLU A 1 96 ? -5.878 11.490 5.847 1.00 93.62 96 GLU A N 1
ATOM 664 C CA . GLU A 1 96 ? -6.247 12.902 5.792 1.00 93.62 96 GLU A CA 1
ATOM 665 C C . GLU A 1 96 ? -5.572 13.749 6.885 1.00 93.62 96 GLU A C 1
ATOM 667 O O . GLU A 1 96 ? -5.558 14.977 6.797 1.00 93.62 96 GLU A O 1
ATOM 672 N N . ASP A 1 97 ? -5.045 13.113 7.936 1.00 95.00 97 ASP A N 1
ATOM 673 C CA . ASP A 1 97 ? -4.462 13.800 9.085 1.00 95.00 97 ASP A CA 1
ATOM 674 C C . ASP A 1 97 ? -2.979 14.138 8.844 1.00 95.00 97 ASP A C 1
ATOM 676 O O . ASP A 1 97 ? -2.178 13.244 8.559 1.00 95.00 97 ASP A O 1
ATOM 680 N N . PRO A 1 98 ? -2.561 15.409 9.005 1.00 93.50 98 PRO A N 1
ATOM 681 C CA . PRO A 1 98 ? -1.151 15.766 8.919 1.00 93.50 98 PRO A CA 1
ATOM 682 C C . PRO A 1 98 ? -0.382 15.249 10.143 1.00 93.50 98 PRO A C 1
ATOM 684 O O . PRO A 1 98 ? -0.926 15.176 11.247 1.00 93.50 98 PRO A O 1
ATOM 687 N N . VAL A 1 99 ? 0.922 14.986 9.992 1.00 90.56 99 VAL A N 1
ATOM 688 C CA . VAL A 1 99 ? 1.774 14.519 11.108 1.00 90.56 99 VAL A CA 1
ATOM 689 C C . VAL A 1 99 ? 1.803 15.497 12.289 1.00 90.56 99 VAL A C 1
ATOM 691 O O . VAL A 1 99 ? 1.903 15.087 13.443 1.00 90.56 99 VAL A O 1
ATOM 694 N N . SER A 1 100 ? 1.623 16.796 12.032 1.00 90.50 100 SER A N 1
ATOM 695 C CA . SER A 1 100 ? 1.509 17.826 13.073 1.00 90.50 100 SER A CA 1
ATOM 696 C C . SER A 1 100 ? 0.294 17.636 13.991 1.00 90.50 100 SER A C 1
ATOM 698 O O . SER A 1 100 ? 0.301 18.128 15.118 1.00 90.50 100 SER A O 1
ATOM 700 N N . ALA A 1 101 ? -0.726 16.892 13.553 1.00 90.62 101 ALA A N 1
ATOM 701 C CA . ALA A 1 101 ? -1.905 16.553 14.342 1.00 90.62 101 ALA A CA 1
ATOM 702 C C . ALA A 1 101 ? -1.762 15.231 15.121 1.00 90.62 101 ALA A C 1
ATOM 704 O O . ALA A 1 101 ? -2.708 14.827 15.800 1.00 90.62 101 ALA A O 1
ATOM 705 N N . LEU A 1 102 ? -0.599 14.564 15.076 1.00 85.81 102 LEU A N 1
ATOM 706 C CA . LEU A 1 102 ? -0.363 13.264 15.714 1.00 85.81 102 LEU A CA 1
ATOM 707 C C . LEU A 1 102 ? -0.828 13.182 17.186 1.00 85.81 102 LEU A C 1
ATOM 709 O O . LEU A 1 102 ? -1.499 12.203 17.524 1.00 85.81 102 LEU A O 1
ATOM 713 N N . PRO A 1 103 ? -0.575 14.178 18.064 1.00 84.19 103 PRO A N 1
ATOM 714 C CA . PRO A 1 103 ? -1.070 14.123 19.442 1.00 84.19 103 PRO A CA 1
ATOM 715 C C . PRO A 1 103 ? -2.600 14.035 19.525 1.00 84.19 103 PRO A C 1
ATOM 717 O O . PRO A 1 103 ? -3.143 13.278 20.330 1.00 84.19 103 PRO A O 1
ATOM 720 N N . ALA A 1 104 ? -3.301 14.771 18.658 1.00 86.56 104 ALA A N 1
ATOM 721 C CA . ALA A 1 104 ? -4.756 14.732 18.584 1.00 86.56 104 ALA A CA 1
ATOM 722 C C . ALA A 1 104 ? -5.256 13.407 17.996 1.00 86.56 104 ALA A C 1
ATOM 724 O O . ALA A 1 104 ? -6.242 12.868 18.492 1.00 86.56 104 ALA A O 1
ATOM 725 N N . VAL A 1 105 ? -4.566 12.864 16.988 1.00 91.75 105 VAL A N 1
ATOM 726 C CA . VAL A 1 105 ? -4.879 11.553 16.400 1.00 91.75 105 VAL A CA 1
ATOM 727 C C . VAL A 1 105 ? -4.812 10.444 17.448 1.00 91.75 105 VAL A C 1
ATOM 729 O O . VAL A 1 105 ? -5.753 9.662 17.542 1.00 91.75 105 VAL A O 1
ATOM 732 N N . ILE A 1 106 ? -3.755 10.390 18.267 1.00 82.06 106 ILE A N 1
ATOM 733 C CA . ILE A 1 106 ? -3.588 9.353 19.302 1.00 82.06 106 ILE A CA 1
ATOM 734 C C . ILE A 1 106 ? -4.786 9.348 20.258 1.00 82.06 106 ILE A C 1
ATOM 736 O O . ILE A 1 106 ? -5.442 8.325 20.443 1.00 82.06 106 ILE A O 1
ATOM 740 N N . TYR A 1 107 ? -5.107 10.500 20.847 1.00 83.94 107 TYR A N 1
ATOM 741 C CA . TYR A 1 107 ? -6.192 10.578 21.820 1.00 83.94 107 TYR A CA 1
ATOM 742 C C . TYR A 1 107 ? -7.570 10.349 21.171 1.00 83.94 107 TYR A C 1
ATOM 744 O O . TYR A 1 107 ? -8.377 9.578 21.690 1.00 83.94 107 TYR A O 1
ATOM 752 N N . LYS A 1 108 ? -7.835 10.951 20.003 1.00 92.12 108 LYS A N 1
ATOM 753 C CA . LYS A 1 108 ? -9.148 10.853 19.346 1.00 92.12 108 LYS A CA 1
ATOM 754 C C . LYS A 1 108 ? -9.416 9.507 18.686 1.00 92.12 108 LYS A C 1
ATOM 756 O O . LYS A 1 108 ? -10.578 9.118 18.611 1.00 92.12 108 LYS A O 1
ATOM 761 N N . ALA A 1 109 ? -8.385 8.782 18.249 1.00 91.56 109 ALA A N 1
ATOM 762 C CA . ALA A 1 109 ? -8.550 7.412 17.770 1.00 91.56 109 ALA A CA 1
ATOM 763 C C . ALA A 1 109 ? -9.094 6.513 18.889 1.00 91.56 109 ALA A C 1
ATOM 765 O O . ALA A 1 109 ? -10.104 5.830 18.722 1.00 91.56 109 ALA A O 1
ATOM 766 N N . ARG A 1 110 ? -8.480 6.588 20.074 1.00 88.19 110 ARG A N 1
ATOM 767 C CA . ARG A 1 110 ? -8.944 5.859 21.257 1.00 88.19 110 ARG A CA 1
ATOM 768 C C . ARG A 1 110 ? -10.359 6.270 21.666 1.00 88.19 110 ARG A C 1
ATOM 770 O O . ARG A 1 110 ? -11.197 5.409 21.921 1.00 88.19 110 ARG A O 1
ATOM 777 N N . ASP A 1 111 ? -10.636 7.572 21.705 1.00 91.69 111 ASP A N 1
ATOM 778 C CA . ASP A 1 111 ? -11.957 8.079 22.082 1.00 91.69 111 ASP A CA 1
ATOM 779 C C . ASP A 1 111 ? -13.049 7.632 21.109 1.00 91.69 111 ASP A C 1
ATOM 781 O O . ASP A 1 111 ? -14.098 7.176 21.549 1.00 91.69 111 ASP A O 1
ATOM 785 N N . ALA A 1 112 ? -12.809 7.690 19.798 1.00 95.00 112 ALA A N 1
ATOM 786 C CA . ALA A 1 112 ? -13.779 7.227 18.809 1.00 95.00 112 ALA A CA 1
ATOM 787 C C . ALA A 1 112 ? -14.104 5.732 18.979 1.00 95.00 112 ALA A C 1
ATOM 789 O O . ALA A 1 112 ? -15.276 5.354 18.945 1.00 95.00 112 ALA A O 1
ATOM 790 N N . ALA A 1 113 ? -13.094 4.890 19.230 1.00 92.25 113 ALA A N 1
ATOM 791 C CA . ALA A 1 113 ? -13.305 3.468 19.503 1.00 92.25 113 ALA A CA 1
ATOM 792 C C . ALA A 1 113 ? -14.133 3.251 20.782 1.00 92.25 113 ALA A C 1
ATOM 794 O O . ALA A 1 113 ? -15.068 2.448 20.787 1.00 92.25 113 ALA A O 1
ATOM 795 N N . ASN A 1 114 ? -13.837 4.006 21.844 1.00 91.81 114 ASN A N 1
ATOM 796 C CA . ASN A 1 114 ? -14.563 3.940 23.111 1.00 91.81 114 ASN A CA 1
ATOM 797 C C . ASN A 1 114 ? -16.017 4.411 22.979 1.00 91.81 114 ASN A C 1
ATOM 799 O O . ASN A 1 114 ? -16.919 3.758 23.500 1.00 91.81 114 ASN A O 1
ATOM 803 N N . GLU A 1 115 ? -16.268 5.514 22.275 1.00 94.06 115 GLU A N 1
ATOM 804 C CA . GLU A 1 115 ? -17.625 6.022 22.052 1.00 94.06 115 GLU A CA 1
ATOM 805 C C . GLU A 1 115 ? -18.455 5.055 21.203 1.00 94.06 115 GLU A C 1
ATOM 807 O O . GLU A 1 115 ? -19.607 4.779 21.537 1.00 94.06 115 GLU A O 1
ATOM 812 N N . CYS A 1 116 ? -17.860 4.445 20.173 1.00 93.94 116 CYS A N 1
ATOM 813 C CA . CYS A 1 116 ? -18.532 3.399 19.403 1.00 93.94 116 CYS A CA 1
ATOM 814 C C . CYS A 1 116 ? -18.821 2.154 20.242 1.00 93.94 116 CYS A C 1
ATOM 816 O O . CYS A 1 116 ? -19.899 1.584 20.120 1.00 93.94 116 CYS A O 1
ATOM 818 N N . ARG A 1 117 ? -17.902 1.740 21.124 1.00 93.31 117 ARG A N 1
ATOM 819 C CA . ARG A 1 117 ? -18.120 0.596 22.024 1.00 93.31 117 ARG A CA 1
ATOM 820 C C . ARG A 1 117 ? -19.278 0.848 22.992 1.00 93.31 117 ARG A C 1
ATOM 822 O O . ARG A 1 117 ? -20.048 -0.067 23.260 1.00 93.31 117 ARG A O 1
ATOM 829 N N . LYS A 1 118 ? -19.409 2.077 23.507 1.00 92.50 118 LYS A N 1
ATOM 830 C CA . LYS A 1 118 ? -20.534 2.476 24.370 1.00 92.50 118 LYS A CA 1
ATOM 831 C C . LYS A 1 118 ? -21.859 2.472 23.609 1.00 92.50 118 LYS A C 1
ATOM 833 O O . LYS A 1 118 ? -22.857 2.010 24.148 1.00 92.50 118 LYS A O 1
ATOM 838 N N . ALA A 1 119 ? -21.858 2.990 22.382 1.00 93.12 119 ALA A N 1
ATOM 839 C CA . ALA A 1 119 ? -23.044 3.065 21.532 1.00 93.12 119 ALA A CA 1
ATOM 840 C C . ALA A 1 119 ? -23.504 1.684 21.037 1.00 93.12 119 ALA A C 1
ATOM 842 O O . ALA A 1 119 ? -24.697 1.401 20.998 1.00 93.12 119 ALA A O 1
ATOM 843 N N . PHE A 1 120 ? -22.554 0.814 20.696 1.00 93.69 120 PHE A N 1
ATOM 844 C CA . PHE A 1 120 ? -22.799 -0.483 20.070 1.00 93.69 120 PHE A CA 1
ATOM 845 C C . PHE A 1 120 ? -22.086 -1.600 20.853 1.00 93.69 120 PHE A C 1
ATOM 847 O O . PHE A 1 120 ? -21.115 -2.184 20.364 1.00 93.69 120 PHE A O 1
ATOM 854 N N . PRO A 1 121 ? -22.542 -1.935 22.076 1.00 88.62 121 PRO A N 1
ATOM 855 C CA . PRO A 1 121 ? -21.854 -2.898 22.944 1.00 88.62 121 PRO A CA 1
ATOM 856 C C . PRO A 1 121 ? -21.797 -4.311 22.341 1.00 88.62 121 PRO A C 1
ATOM 858 O O . PRO A 1 121 ? -20.857 -5.068 22.597 1.00 88.62 121 PRO A O 1
ATOM 861 N N . GLN A 1 122 ? -22.779 -4.649 21.499 1.00 86.12 122 GLN A N 1
ATOM 862 C CA . GLN A 1 122 ? -22.863 -5.927 20.792 1.00 86.12 122 GLN A CA 1
ATOM 863 C C . GLN A 1 122 ? -22.126 -5.933 19.450 1.00 86.12 122 GLN A C 1
ATOM 865 O O . GLN A 1 122 ? -22.026 -6.994 18.843 1.00 86.12 122 GLN A O 1
ATOM 870 N N . ALA A 1 123 ? -21.506 -4.832 19.017 1.00 91.94 123 ALA A N 1
ATOM 871 C CA . ALA A 1 123 ? -20.755 -4.790 17.763 1.00 91.94 123 ALA A CA 1
ATOM 872 C C . ALA A 1 123 ? -19.254 -5.059 17.953 1.00 91.94 123 ALA A C 1
ATOM 874 O O . ALA A 1 123 ? -18.648 -4.685 18.963 1.00 91.94 123 ALA A O 1
ATOM 875 N N . ARG A 1 124 ? -18.625 -5.689 16.955 1.00 92.69 124 ARG A N 1
ATOM 876 C CA . ARG A 1 124 ? -17.163 -5.754 16.846 1.00 92.69 124 ARG A CA 1
ATOM 877 C C . ARG A 1 124 ? -16.665 -4.438 16.250 1.00 92.69 124 ARG A C 1
ATOM 879 O O . ARG A 1 124 ? -17.071 -4.045 15.157 1.00 92.69 124 ARG A O 1
ATOM 886 N N . ILE A 1 125 ? -15.798 -3.752 16.990 1.00 95.00 125 ILE A N 1
ATOM 887 C CA . ILE A 1 125 ? -15.170 -2.510 16.533 1.00 95.00 125 ILE A CA 1
ATOM 888 C C . ILE A 1 125 ? -13.960 -2.855 15.672 1.00 95.00 125 ILE A C 1
ATOM 890 O O . ILE A 1 125 ? -13.107 -3.647 16.081 1.00 95.00 125 ILE A O 1
ATOM 894 N N . ILE A 1 126 ? -13.887 -2.236 14.500 1.00 96.00 126 ILE A N 1
ATOM 895 C CA . ILE A 1 126 ? -12.826 -2.432 13.519 1.00 96.00 126 ILE A CA 1
ATOM 896 C C . ILE A 1 126 ? -12.261 -1.068 13.175 1.00 96.00 126 ILE A C 1
ATOM 898 O O . ILE A 1 126 ? -13.004 -0.136 12.876 1.00 96.00 126 ILE A O 1
ATOM 902 N N . TRP A 1 127 ? -10.941 -0.953 13.204 1.00 96.88 127 TRP A N 1
ATOM 903 C CA . TRP A 1 127 ? -10.240 0.251 12.815 1.00 96.88 127 TRP A CA 1
ATOM 904 C C . TRP A 1 127 ? -9.489 0.041 11.501 1.00 96.88 127 TRP A C 1
ATOM 906 O O . TRP A 1 127 ? -8.451 -0.613 11.466 1.00 96.88 127 TRP A O 1
ATOM 916 N N . ALA A 1 128 ? -9.999 0.643 10.433 1.00 97.25 128 ALA A N 1
ATOM 917 C CA . ALA A 1 128 ? -9.449 0.648 9.085 1.00 97.25 128 ALA A CA 1
ATOM 918 C C . ALA A 1 128 ? -8.549 1.885 8.891 1.00 97.25 128 ALA A C 1
ATOM 920 O O . ALA A 1 128 ? -8.984 2.955 8.457 1.00 97.25 128 ALA A O 1
ATOM 921 N N . ALA A 1 129 ? -7.278 1.762 9.276 1.00 96.00 129 ALA A N 1
ATOM 922 C CA . ALA A 1 129 ? -6.345 2.885 9.303 1.00 96.00 129 ALA A CA 1
ATOM 923 C C . ALA A 1 129 ? -5.688 3.125 7.939 1.00 96.00 129 ALA A C 1
ATOM 925 O O . ALA A 1 129 ? -5.179 2.194 7.315 1.00 96.00 129 ALA A O 1
ATOM 926 N N . GLY A 1 130 ? -5.621 4.390 7.519 1.00 93.31 130 GLY A N 1
ATOM 927 C CA . GLY A 1 130 ? -4.858 4.795 6.336 1.00 93.31 130 GLY A CA 1
ATOM 928 C C . GLY A 1 130 ? -5.492 4.401 5.005 1.00 93.31 130 GLY A C 1
ATOM 929 O O . GLY A 1 130 ? -4.769 4.147 4.050 1.00 93.31 130 GLY A O 1
ATOM 930 N N . SER A 1 131 ? -6.822 4.329 4.929 1.00 92.62 131 SER A N 1
ATOM 931 C CA . SER A 1 131 ? -7.527 4.155 3.655 1.00 92.62 131 SER A CA 1
ATOM 932 C C . SER A 1 131 ? -7.110 5.247 2.666 1.00 92.62 131 SER A C 1
ATOM 934 O O . SER A 1 131 ? -7.158 6.417 3.038 1.00 92.62 131 SER A O 1
ATOM 936 N N . GLY A 1 132 ? -6.741 4.879 1.436 1.00 94.31 132 GLY A N 1
ATOM 937 C CA . GLY A 1 132 ? -6.471 5.815 0.338 1.00 94.31 132 GLY A CA 1
ATOM 938 C C . GLY A 1 132 ? -5.186 5.538 -0.438 1.00 94.31 132 GLY A C 1
ATOM 939 O O . GLY A 1 132 ? -4.462 4.585 -0.159 1.00 94.31 132 GLY A O 1
ATOM 940 N N . SER A 1 133 ? -4.937 6.364 -1.455 1.00 96.25 133 SER A N 1
ATOM 941 C CA . SER A 1 133 ? -3.757 6.263 -2.322 1.00 96.25 133 SER A CA 1
ATOM 942 C C . SER A 1 133 ? -2.588 7.087 -1.780 1.00 96.25 133 SER A C 1
ATOM 944 O O . SER A 1 133 ? -2.767 8.196 -1.274 1.00 96.25 133 SER A O 1
ATOM 946 N N . LEU A 1 134 ? -1.375 6.557 -1.930 1.00 96.06 134 LEU A N 1
ATOM 947 C CA . LEU A 1 134 ? -0.113 7.238 -1.625 1.00 96.06 134 LEU A CA 1
ATOM 948 C C . LEU A 1 134 ? 0.606 7.714 -2.891 1.00 96.06 134 LEU A C 1
ATOM 950 O O . LEU A 1 134 ? 1.746 8.176 -2.826 1.00 96.06 134 LEU A O 1
ATOM 954 N N . ALA A 1 135 ? -0.018 7.556 -4.058 1.00 94.62 135 ALA A N 1
ATOM 955 C CA . ALA A 1 135 ? 0.593 7.925 -5.319 1.00 94.62 135 ALA A CA 1
ATOM 956 C C . ALA A 1 135 ? 0.880 9.436 -5.365 1.00 94.62 135 ALA A C 1
ATOM 958 O O . ALA A 1 135 ? 0.024 10.269 -5.058 1.00 94.62 135 ALA A O 1
ATOM 959 N N . GLY A 1 136 ? 2.114 9.782 -5.737 1.00 91.31 136 GLY A N 1
ATOM 960 C CA . GLY A 1 136 ? 2.603 11.162 -5.770 1.00 91.31 136 GLY A CA 1
ATOM 961 C C . GLY A 1 136 ? 3.128 11.704 -4.435 1.00 91.31 136 GLY A C 1
ATOM 962 O O . GLY A 1 136 ? 3.564 12.853 -4.399 1.00 91.31 136 GLY A O 1
ATOM 963 N N . MET A 1 137 ? 3.124 10.912 -3.355 1.00 94.94 137 MET A N 1
ATOM 964 C CA . MET A 1 137 ? 3.774 11.293 -2.095 1.00 94.94 137 MET A CA 1
ATOM 965 C C . MET A 1 137 ? 5.299 11.163 -2.188 1.00 94.94 137 MET A C 1
ATOM 967 O O . MET A 1 137 ? 5.814 10.203 -2.757 1.00 94.94 137 MET A O 1
ATOM 971 N N . ASN A 1 138 ? 6.021 12.109 -1.587 1.00 94.00 138 ASN A N 1
ATOM 972 C CA . ASN A 1 138 ? 7.466 12.007 -1.379 1.00 94.00 138 ASN A CA 1
ATOM 973 C C . ASN A 1 138 ? 7.809 11.180 -0.122 1.00 94.00 138 ASN A C 1
ATOM 975 O O . ASN A 1 138 ? 6.935 10.858 0.683 1.00 94.00 138 ASN A O 1
ATOM 979 N N . ASP A 1 139 ? 9.093 10.878 0.080 1.00 92.06 139 ASP A N 1
ATOM 980 C CA . ASP A 1 139 ? 9.562 10.047 1.199 1.00 92.06 139 ASP A CA 1
ATOM 981 C C . ASP A 1 139 ? 9.156 10.590 2.577 1.00 92.06 139 ASP A C 1
ATOM 983 O O . ASP A 1 139 ? 8.790 9.819 3.466 1.00 92.06 139 ASP A O 1
ATOM 987 N N . THR A 1 140 ? 9.159 11.915 2.757 1.00 90.12 140 THR A N 1
ATOM 988 C CA . THR A 1 140 ? 8.718 12.552 4.006 1.00 90.12 140 THR A CA 1
ATOM 989 C C . THR A 1 140 ? 7.232 12.310 4.247 1.00 90.12 140 THR A C 1
ATOM 991 O O . THR A 1 140 ? 6.851 11.857 5.319 1.00 90.12 140 THR A O 1
ATOM 994 N N . GLN A 1 141 ? 6.391 12.515 3.235 1.00 91.25 141 GLN A N 1
ATOM 995 C CA . GLN A 1 141 ? 4.952 12.254 3.321 1.00 91.25 141 GLN A CA 1
ATOM 996 C C . GLN A 1 141 ? 4.658 10.762 3.556 1.00 91.25 141 GLN A C 1
ATOM 998 O O . GLN A 1 141 ? 3.761 10.402 4.322 1.00 91.25 141 GLN A O 1
ATOM 1003 N N . LEU A 1 142 ? 5.435 9.861 2.951 1.00 90.62 142 LEU A N 1
ATOM 1004 C CA . LEU A 1 142 ? 5.310 8.422 3.186 1.00 90.62 142 LEU A CA 1
ATOM 1005 C C . LEU A 1 142 ? 5.681 8.040 4.629 1.00 90.62 142 LEU A C 1
ATOM 1007 O O . LEU A 1 142 ? 4.998 7.199 5.227 1.00 90.62 142 LEU A O 1
ATOM 1011 N N . ALA A 1 143 ? 6.714 8.657 5.204 1.00 82.44 143 ALA A N 1
ATOM 1012 C CA . ALA A 1 143 ? 7.099 8.468 6.603 1.00 82.44 143 ALA A CA 1
ATOM 1013 C C . ALA A 1 143 ? 6.061 9.059 7.578 1.00 82.44 143 ALA A C 1
ATOM 1015 O O . ALA A 1 143 ? 5.682 8.411 8.559 1.00 82.44 143 ALA A O 1
ATOM 1016 N N . ASP A 1 144 ? 5.532 10.242 7.270 1.00 87.06 144 ASP A N 1
ATOM 1017 C CA . ASP A 1 144 ? 4.494 10.922 8.049 1.00 87.06 144 ASP A CA 1
ATOM 1018 C C . ASP A 1 144 ? 3.210 10.088 8.127 1.00 87.06 144 ASP A C 1
ATOM 1020 O O . ASP A 1 144 ? 2.690 9.817 9.214 1.00 87.06 144 ASP A O 1
ATOM 1024 N N . THR A 1 145 ? 2.736 9.589 6.983 1.00 90.56 145 THR A N 1
ATOM 1025 C CA . THR A 1 145 ? 1.557 8.708 6.928 1.00 90.56 145 THR A CA 1
ATOM 1026 C C . THR A 1 145 ? 1.796 7.390 7.663 1.00 90.56 145 THR A C 1
ATOM 1028 O O . THR A 1 145 ? 0.893 6.883 8.324 1.00 90.56 145 THR A O 1
ATOM 1031 N N . THR A 1 146 ? 3.016 6.843 7.615 1.00 88.06 146 THR A N 1
ATOM 1032 C CA . THR A 1 146 ? 3.389 5.647 8.393 1.00 88.06 146 THR A CA 1
ATOM 1033 C C . THR A 1 146 ? 3.287 5.909 9.894 1.00 88.06 146 THR A C 1
ATOM 1035 O O . THR A 1 146 ? 2.757 5.074 10.630 1.00 88.06 146 THR A O 1
ATOM 1038 N N . THR A 1 147 ? 3.741 7.079 10.347 1.00 84.19 147 THR A N 1
ATOM 1039 C CA . THR A 1 147 ? 3.686 7.493 11.755 1.00 84.19 147 THR A CA 1
ATOM 1040 C C . THR A 1 147 ? 2.241 7.598 12.244 1.00 84.19 147 THR A C 1
ATOM 1042 O O . THR A 1 147 ? 1.888 7.013 13.270 1.00 84.19 147 THR A O 1
ATOM 1045 N N . ILE A 1 148 ? 1.384 8.279 11.479 1.00 91.50 148 ILE A N 1
ATOM 1046 C CA . ILE A 1 148 ? -0.035 8.458 11.809 1.00 91.50 148 ILE A CA 1
ATOM 1047 C C . ILE A 1 148 ? -0.777 7.115 11.840 1.00 91.50 148 ILE A C 1
ATOM 1049 O O . ILE A 1 148 ? -1.433 6.793 12.832 1.00 91.50 148 ILE A O 1
ATOM 1053 N N . VAL A 1 149 ? -0.629 6.292 10.798 1.00 91.06 149 VAL A N 1
ATOM 1054 C CA . VAL A 1 149 ? -1.293 4.982 10.707 1.00 91.06 149 VAL A CA 1
ATOM 1055 C C . VAL A 1 149 ? -0.836 4.049 11.828 1.00 91.06 149 VAL A C 1
ATOM 1057 O O . VAL A 1 149 ? -1.664 3.389 12.454 1.00 91.06 149 VAL A O 1
ATOM 1060 N N . SER A 1 150 ? 0.459 4.031 12.151 1.00 85.50 150 SER A N 1
ATOM 1061 C CA . SER A 1 150 ? 0.989 3.199 13.240 1.00 85.50 150 SER A CA 1
ATOM 1062 C C . SER A 1 150 ? 0.435 3.615 14.603 1.00 85.50 150 SER A C 1
ATOM 1064 O O . SER A 1 150 ? 0.076 2.752 15.407 1.00 85.50 150 SER A O 1
ATOM 1066 N N . ALA A 1 151 ? 0.313 4.922 14.856 1.00 83.75 151 ALA A N 1
ATOM 1067 C CA . ALA A 1 151 ? -0.267 5.442 16.089 1.00 83.75 151 ALA A CA 1
ATOM 1068 C C . ALA A 1 151 ? -1.736 5.029 16.244 1.00 83.75 151 ALA A C 1
ATOM 1070 O O . ALA A 1 151 ? -2.136 4.526 17.295 1.00 83.75 151 ALA A O 1
ATOM 1071 N N . ILE A 1 152 ? -2.515 5.166 15.173 1.00 91.31 152 ILE A N 1
ATOM 1072 C CA . ILE A 1 152 ? -3.915 4.749 15.118 1.00 91.31 152 ILE A CA 1
ATOM 1073 C C . ILE A 1 152 ? -4.059 3.247 15.389 1.00 91.31 152 ILE A C 1
ATOM 1075 O O . ILE A 1 152 ? -4.826 2.850 16.265 1.00 91.31 152 ILE A O 1
ATOM 1079 N N . LEU A 1 153 ? -3.301 2.404 14.680 1.00 86.50 153 LEU A N 1
ATOM 1080 C CA . LEU A 1 153 ? -3.349 0.950 14.864 1.00 86.50 153 LEU A CA 1
ATOM 1081 C C . LEU A 1 153 ? -2.914 0.545 16.281 1.00 86.50 153 LEU A C 1
ATOM 1083 O O . LEU A 1 153 ? -3.455 -0.403 16.845 1.00 86.50 153 LEU A O 1
ATOM 1087 N N . GLY A 1 154 ? -1.957 1.262 16.877 1.00 77.19 154 GLY A N 1
ATOM 1088 C CA . GLY A 1 154 ? -1.576 1.088 18.279 1.00 77.19 154 GLY A CA 1
ATOM 1089 C C . GLY A 1 154 ? -2.742 1.352 19.235 1.00 77.19 154 GLY A C 1
ATOM 1090 O O . GLY A 1 154 ? -3.008 0.533 20.113 1.00 77.19 154 GLY A O 1
ATOM 1091 N N . GLN A 1 155 ? -3.479 2.447 19.029 1.00 86.25 155 GLN A N 1
ATOM 1092 C CA . GLN A 1 155 ? -4.651 2.790 19.842 1.00 86.25 155 GLN A CA 1
ATOM 1093 C C . GLN A 1 155 ? -5.826 1.834 19.622 1.00 86.25 155 GLN A C 1
ATOM 1095 O O . GLN A 1 155 ? -6.476 1.440 20.587 1.00 86.25 155 GLN A O 1
ATOM 1100 N N . ALA A 1 156 ? -6.060 1.395 18.384 1.00 83.88 156 ALA A N 1
ATOM 1101 C CA . ALA A 1 156 ? -7.078 0.397 18.072 1.00 83.88 156 ALA A CA 1
ATOM 1102 C C . ALA A 1 156 ? -6.839 -0.911 18.844 1.00 83.88 156 ALA A C 1
ATOM 1104 O O . ALA A 1 156 ? -7.754 -1.418 19.490 1.00 83.88 156 ALA A O 1
ATOM 1105 N N . ARG A 1 157 ? -5.594 -1.411 18.864 1.00 84.81 157 ARG A N 1
ATOM 1106 C CA . ARG A 1 157 ? -5.233 -2.619 19.626 1.00 84.81 157 ARG A CA 1
ATOM 1107 C C . ARG A 1 157 ? -5.392 -2.431 21.134 1.00 84.81 157 ARG A C 1
ATOM 1109 O O . ARG A 1 157 ? -5.905 -3.321 21.800 1.00 84.81 157 ARG A O 1
ATOM 1116 N N . GLN A 1 158 ? -4.998 -1.273 21.669 1.00 78.94 158 GLN A N 1
ATOM 1117 C CA . GLN A 1 158 ? -5.200 -0.948 23.089 1.00 78.94 158 GLN A CA 1
ATOM 1118 C C . GLN A 1 158 ? -6.687 -0.891 23.475 1.00 78.94 158 GLN A C 1
ATOM 1120 O O . GLN A 1 158 ? -7.031 -1.186 24.615 1.00 78.94 158 GLN A O 1
ATOM 1125 N N . ALA A 1 159 ? -7.562 -0.540 22.530 1.00 80.56 159 ALA A N 1
ATOM 1126 C CA . ALA A 1 159 ? -9.012 -0.507 22.704 1.00 80.56 159 ALA A CA 1
ATOM 1127 C C . ALA A 1 159 ? -9.715 -1.833 22.339 1.00 80.56 159 ALA A C 1
ATOM 1129 O O . ALA A 1 159 ? -10.942 -1.850 22.192 1.00 80.56 159 ALA A O 1
ATOM 1130 N N . ASP A 1 160 ? -8.962 -2.928 22.156 1.00 84.50 160 ASP A N 1
ATOM 1131 C CA . ASP A 1 160 ? -9.487 -4.238 21.742 1.00 84.50 160 ASP A CA 1
ATOM 1132 C C . ASP A 1 160 ? -10.342 -4.155 20.454 1.00 84.50 160 ASP A C 1
ATOM 1134 O O . ASP A 1 160 ? -11.387 -4.791 20.313 1.00 84.50 160 ASP A O 1
ATOM 1138 N N . ALA A 1 161 ? -9.945 -3.302 19.509 1.00 88.00 161 ALA A N 1
ATOM 1139 C CA . ALA A 1 161 ? -10.526 -3.243 18.171 1.00 88.00 161 ALA A CA 1
ATOM 1140 C C . ALA A 1 161 ? -9.681 -4.063 17.185 1.00 88.00 161 ALA A C 1
ATOM 1142 O O . ALA A 1 161 ? -8.456 -4.148 17.318 1.00 88.00 161 ALA A O 1
ATOM 1143 N N . LEU A 1 162 ? -10.325 -4.631 16.162 1.00 92.25 162 LEU A N 1
ATOM 1144 C CA . LEU A 1 162 ? -9.618 -5.259 15.047 1.00 92.25 162 LEU A CA 1
ATOM 1145 C C . LEU A 1 162 ? -8.886 -4.172 14.251 1.00 92.25 162 LEU A C 1
ATOM 1147 O O . LEU A 1 162 ? -9.517 -3.286 13.681 1.00 92.25 162 LEU A O 1
ATOM 1151 N N . ALA A 1 163 ? -7.558 -4.217 14.233 1.00 92.12 163 ALA A N 1
ATOM 1152 C CA . ALA A 1 163 ? -6.729 -3.189 13.615 1.00 92.12 163 ALA A CA 1
ATOM 1153 C C . ALA A 1 163 ? -6.330 -3.601 12.188 1.00 92.12 163 ALA A C 1
ATOM 1155 O O . ALA A 1 163 ? -5.477 -4.470 12.011 1.00 92.12 163 ALA A O 1
ATOM 1156 N N . VAL A 1 164 ? -6.916 -2.950 11.183 1.00 93.44 164 VAL A N 1
ATOM 1157 C CA . VAL A 1 164 ? -6.710 -3.230 9.755 1.00 93.44 164 VAL A CA 1
ATOM 1158 C C . VAL A 1 164 ? -5.870 -2.118 9.132 1.00 93.44 164 VAL A C 1
ATOM 1160 O O . VAL A 1 164 ? -6.241 -0.943 9.162 1.00 93.44 164 VAL A O 1
ATOM 1163 N N . ASN A 1 165 ? -4.718 -2.481 8.568 1.00 93.62 165 ASN A N 1
ATOM 1164 C CA . ASN A 1 165 ? -3.835 -1.536 7.892 1.00 93.62 165 ASN A CA 1
ATOM 1165 C C . ASN A 1 165 ? -4.210 -1.418 6.412 1.00 93.62 165 ASN A C 1
ATOM 1167 O O . ASN A 1 165 ? -3.836 -2.266 5.608 1.00 93.62 165 ASN A O 1
ATOM 1171 N N . LEU A 1 166 ? -4.909 -0.346 6.047 1.00 94.50 166 LEU A N 1
ATOM 1172 C CA . LEU A 1 166 ? -5.312 -0.091 4.665 1.00 94.50 166 LEU A CA 1
ATOM 1173 C C . LEU A 1 166 ? -4.293 0.731 3.871 1.00 94.50 166 LEU A C 1
ATOM 1175 O O . LEU A 1 166 ? -4.386 0.808 2.648 1.00 94.50 166 LEU A O 1
ATOM 1179 N N . ARG A 1 167 ? -3.279 1.291 4.539 1.00 91.75 167 ARG A N 1
ATOM 1180 C CA . ARG A 1 167 ? -2.251 2.136 3.912 1.00 91.75 167 ARG A CA 1
ATOM 1181 C C . ARG A 1 167 ? -1.503 1.411 2.791 1.00 91.75 167 ARG A C 1
ATOM 1183 O O . ARG A 1 167 ? -1.072 2.026 1.821 1.00 91.75 167 ARG A O 1
ATOM 1190 N N . THR A 1 168 ? -1.291 0.109 2.946 1.00 87.94 168 THR A N 1
ATOM 1191 C CA . THR A 1 168 ? -0.533 -0.708 1.989 1.00 87.94 168 THR A CA 1
ATOM 1192 C C . THR A 1 168 ? -1.385 -1.255 0.854 1.00 87.94 168 THR A C 1
ATOM 1194 O O . THR A 1 168 ? -0.817 -1.775 -0.095 1.00 87.94 168 THR A O 1
ATOM 1197 N N . VAL A 1 169 ? -2.715 -1.146 0.936 1.00 91.69 169 VAL A N 1
ATOM 1198 C CA . VAL A 1 169 ? -3.631 -1.785 -0.020 1.00 91.69 169 VAL A CA 1
ATOM 1199 C C . VAL A 1 169 ? -3.504 -1.154 -1.401 1.00 91.69 169 VAL A C 1
ATOM 1201 O O . VAL A 1 169 ? -3.338 -1.866 -2.383 1.00 91.69 169 VAL A O 1
ATOM 1204 N N . LEU A 1 170 ? -3.530 0.180 -1.476 1.00 91.56 170 LEU A N 1
ATOM 1205 C CA . LEU A 1 170 ? -3.333 0.890 -2.746 1.00 91.56 170 LEU A CA 1
ATOM 1206 C C . LEU A 1 170 ? -1.874 1.285 -2.963 1.00 91.56 170 LEU A C 1
ATOM 1208 O O . LEU A 1 170 ? -1.418 1.404 -4.098 1.00 91.56 170 LEU A O 1
ATOM 1212 N N . GLY A 1 171 ? -1.136 1.499 -1.869 1.00 91.44 171 GLY A N 1
ATOM 1213 C CA . GLY A 1 171 ? 0.261 1.902 -1.924 1.00 91.44 171 GLY A CA 1
ATOM 1214 C C . GLY A 1 171 ? 0.464 3.120 -2.828 1.00 91.44 171 GLY A C 1
ATOM 1215 O O . GLY A 1 171 ? -0.306 4.080 -2.787 1.00 91.44 171 GLY A O 1
ATOM 1216 N N . THR A 1 172 ? 1.508 3.077 -3.650 1.00 92.44 172 THR A N 1
ATOM 1217 C CA . THR A 1 172 ? 1.860 4.134 -4.610 1.00 92.44 172 THR A CA 1
ATOM 1218 C C . THR A 1 172 ? 1.323 3.873 -6.021 1.00 92.44 172 THR A C 1
ATOM 1220 O O . THR A 1 172 ? 1.788 4.507 -6.968 1.00 92.44 172 THR A O 1
ATOM 1223 N N . ASP A 1 173 ? 0.371 2.949 -6.185 1.00 89.88 173 ASP A N 1
ATOM 1224 C CA . ASP A 1 173 ? -0.196 2.632 -7.494 1.00 89.88 173 ASP A CA 1
ATOM 1225 C C . ASP A 1 173 ? -1.102 3.770 -7.996 1.00 89.88 173 ASP A C 1
ATOM 1227 O O . ASP A 1 173 ? -2.139 4.095 -7.411 1.00 89.88 173 ASP A O 1
ATOM 1231 N N . THR A 1 174 ? -0.692 4.383 -9.107 1.00 93.69 174 THR A N 1
ATOM 1232 C CA . THR A 1 174 ? -1.446 5.453 -9.777 1.00 93.69 174 THR A CA 1
ATOM 1233 C C . THR A 1 174 ? -2.694 4.930 -10.490 1.00 93.69 174 THR A C 1
ATOM 1235 O O . THR A 1 174 ? -3.651 5.680 -10.654 1.00 93.69 174 THR A O 1
ATOM 1238 N N . GLY A 1 175 ? -2.734 3.646 -10.860 1.00 95.19 175 GLY A N 1
ATOM 1239 C CA . GLY A 1 175 ? -3.886 3.016 -11.507 1.00 95.19 175 GLY A CA 1
ATOM 1240 C C . GLY A 1 175 ? -5.096 2.849 -10.586 1.00 95.19 175 GLY A C 1
ATOM 1241 O O . GLY A 1 175 ? -6.213 2.691 -11.070 1.00 95.19 175 GLY A O 1
ATOM 1242 N N . LEU A 1 176 ? -4.894 2.940 -9.269 1.00 95.19 176 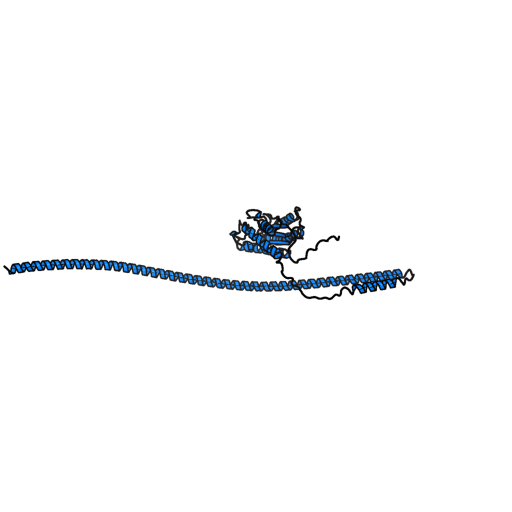LEU A N 1
ATOM 1243 C CA . LEU A 1 176 ? -5.937 2.846 -8.238 1.00 95.19 176 LEU A CA 1
ATOM 1244 C C . LEU A 1 176 ? -6.366 4.225 -7.703 1.00 95.19 176 LEU A C 1
ATOM 1246 O O . LEU A 1 176 ? -7.198 4.322 -6.798 1.00 95.19 176 LEU A O 1
ATOM 1250 N N . GLN A 1 177 ? -5.790 5.302 -8.241 1.00 96.31 177 GLN A N 1
ATOM 1251 C CA . GLN A 1 177 ? -6.005 6.679 -7.809 1.00 96.31 177 GLN A CA 1
ATOM 1252 C C . GLN A 1 177 ? -6.991 7.391 -8.745 1.00 96.31 177 GLN A C 1
ATOM 1254 O O . GLN A 1 177 ? -6.869 7.328 -9.965 1.00 96.31 177 GLN A O 1
ATOM 1259 N N . SER A 1 178 ? -7.953 8.118 -8.172 1.00 97.12 178 SER A N 1
ATOM 1260 C CA . SER A 1 178 ? -8.735 9.116 -8.912 1.00 97.12 178 SER A CA 1
ATOM 1261 C C . SER A 1 178 ? -8.042 10.476 -8.860 1.00 97.12 178 SER A C 1
ATOM 1263 O O . SER A 1 178 ? -7.839 11.115 -9.888 1.00 97.12 178 SER A O 1
ATOM 1265 N N . SER A 1 179 ? -7.704 10.952 -7.658 1.00 95.06 179 SER A N 1
ATOM 1266 C CA . SER A 1 179 ? -7.005 12.228 -7.465 1.00 95.06 179 SER A CA 1
ATOM 1267 C C . SER A 1 179 ? -6.463 12.348 -6.045 1.00 95.06 179 SER A C 1
ATOM 1269 O O . SER A 1 179 ? -7.218 12.158 -5.090 1.00 95.06 179 SER A O 1
ATOM 1271 N N . GLY A 1 180 ? -5.195 12.735 -5.880 1.00 93.94 180 GLY A N 1
ATOM 1272 C CA . GLY A 1 180 ? -4.590 12.872 -4.551 1.00 93.94 180 GLY A CA 1
ATOM 1273 C C . GLY A 1 180 ? -4.768 11.592 -3.725 1.00 93.94 180 GLY A C 1
ATOM 1274 O O . GLY A 1 180 ? -4.599 10.492 -4.229 1.00 93.94 180 GLY A O 1
ATOM 1275 N N . ILE A 1 181 ? -5.190 11.691 -2.470 1.00 95.25 181 ILE A N 1
ATOM 1276 C CA . ILE A 1 181 ? -5.410 10.485 -1.652 1.00 95.25 181 ILE A CA 1
ATOM 1277 C C . ILE A 1 181 ? -6.653 9.666 -2.052 1.00 95.25 181 ILE A C 1
ATOM 1279 O O . ILE A 1 181 ? -6.861 8.579 -1.513 1.00 95.25 181 ILE A O 1
ATOM 1283 N N . LEU A 1 182 ? -7.494 10.176 -2.961 1.00 97.62 182 LEU A N 1
ATOM 1284 C CA . LEU A 1 182 ? -8.787 9.580 -3.290 1.00 97.62 182 LEU A CA 1
ATOM 1285 C C . LEU A 1 182 ? -8.629 8.391 -4.251 1.00 97.62 182 LEU A C 1
ATOM 1287 O O . LEU A 1 182 ? -8.086 8.570 -5.350 1.00 97.62 182 LEU A O 1
ATOM 1291 N N . PRO A 1 183 ? -9.137 7.204 -3.882 1.00 97.94 183 PRO A N 1
ATOM 1292 C CA . PRO A 1 183 ? -9.173 6.058 -4.776 1.00 97.94 183 PRO A CA 1
ATOM 1293 C C . PRO A 1 183 ? -10.221 6.206 -5.876 1.00 97.94 183 PRO A C 1
ATOM 1295 O O . PRO A 1 183 ? -11.243 6.856 -5.674 1.00 97.94 183 PRO A O 1
ATOM 1298 N N . ASN A 1 184 ? -9.975 5.576 -7.025 1.00 98.19 184 ASN A N 1
ATOM 1299 C CA . ASN A 1 184 ? -11.012 5.339 -8.034 1.00 98.19 184 ASN A CA 1
ATOM 1300 C C . ASN A 1 184 ? -11.864 4.105 -7.662 1.00 98.19 184 ASN A C 1
ATOM 1302 O O . ASN A 1 184 ? -11.677 3.525 -6.592 1.00 98.19 184 ASN A O 1
ATOM 1306 N N . ASP A 1 185 ? -12.798 3.696 -8.524 1.00 98.50 185 ASP A N 1
ATOM 1307 C CA . ASP A 1 185 ? -13.694 2.559 -8.251 1.00 98.50 185 ASP A CA 1
ATOM 1308 C C . ASP A 1 185 ? -12.943 1.253 -7.932 1.00 98.50 185 ASP A C 1
ATOM 1310 O O . ASP A 1 185 ? -13.294 0.563 -6.976 1.00 98.50 185 ASP A O 1
ATOM 1314 N N . GLU A 1 186 ? -11.878 0.939 -8.676 1.00 97.69 186 GLU A N 1
ATOM 1315 C CA . GLU A 1 186 ? -11.041 -0.240 -8.410 1.00 97.69 186 GLU A CA 1
ATOM 1316 C C . GLU A 1 186 ? -10.307 -0.094 -7.070 1.00 97.69 186 GLU A C 1
ATOM 1318 O O . GLU A 1 186 ? -10.272 -1.025 -6.269 1.00 97.69 186 GLU A O 1
ATOM 1323 N N . GLY A 1 187 ? -9.781 1.096 -6.763 1.00 97.00 187 GLY A N 1
ATOM 1324 C CA . GLY A 1 187 ? -9.163 1.368 -5.466 1.00 97.00 187 GLY A CA 1
ATOM 1325 C C . GLY A 1 187 ? -10.135 1.185 -4.293 1.00 97.00 187 GLY A C 1
ATOM 1326 O O . GLY A 1 187 ? -9.774 0.602 -3.270 1.00 97.00 187 GLY A O 1
ATOM 1327 N N . HIS A 1 188 ? -11.391 1.618 -4.432 1.00 98.62 188 HIS A N 1
ATOM 1328 C CA . HIS A 1 188 ? -12.432 1.356 -3.431 1.00 98.62 188 HIS A CA 1
ATOM 1329 C C . HIS A 1 188 ? -12.748 -0.136 -3.301 1.00 98.62 188 HIS A C 1
ATOM 1331 O O . HIS A 1 188 ? -12.927 -0.608 -2.178 1.00 98.62 188 HIS A O 1
ATOM 1337 N N . ALA A 1 189 ? -12.773 -0.881 -4.410 1.00 97.81 189 ALA A N 1
ATOM 1338 C CA . ALA A 1 189 ? -12.981 -2.327 -4.394 1.00 97.81 189 ALA A CA 1
ATOM 1339 C C . ALA A 1 189 ? -11.861 -3.060 -3.634 1.00 97.81 189 ALA A C 1
ATOM 1341 O O . ALA A 1 189 ? -12.159 -3.885 -2.775 1.00 97.81 189 ALA A O 1
ATOM 1342 N N . ARG A 1 190 ? -10.589 -2.695 -3.850 1.00 95.38 190 ARG A N 1
ATOM 1343 C CA . ARG A 1 190 ? -9.443 -3.272 -3.116 1.00 95.38 190 ARG A CA 1
ATOM 1344 C C . ARG A 1 190 ? -9.468 -2.963 -1.624 1.00 95.38 190 ARG A C 1
ATOM 1346 O O . ARG A 1 190 ? -9.166 -3.823 -0.801 1.00 95.38 190 ARG A O 1
ATOM 1353 N N . LEU A 1 191 ? -9.835 -1.734 -1.259 1.00 97.62 191 LEU A N 1
ATOM 1354 C CA . LEU A 1 191 ? -10.003 -1.361 0.147 1.00 97.62 191 LEU A CA 1
ATOM 1355 C C . LEU A 1 191 ? -11.141 -2.149 0.804 1.00 97.62 191 LEU A C 1
ATOM 1357 O O . LEU A 1 191 ? -11.002 -2.565 1.951 1.00 97.62 191 LEU A O 1
ATOM 1361 N N . ALA A 1 192 ? -12.247 -2.364 0.088 1.00 97.50 192 ALA A N 1
ATOM 1362 C CA . ALA A 1 192 ? -13.359 -3.169 0.575 1.00 97.50 192 ALA A CA 1
ATOM 1363 C C . ALA A 1 192 ? -12.959 -4.636 0.771 1.00 97.50 192 ALA A C 1
ATOM 1365 O O . ALA A 1 192 ? -13.205 -5.175 1.846 1.00 97.50 192 ALA A O 1
ATOM 1366 N N . GLU A 1 193 ? -12.301 -5.243 -0.219 1.00 94.25 193 GLU A N 1
ATOM 1367 C CA . GLU A 1 193 ? -11.783 -6.617 -0.167 1.00 94.25 193 GLU A CA 1
ATOM 1368 C C . GLU A 1 193 ? -10.902 -6.828 1.071 1.00 94.25 193 GLU A C 1
ATOM 1370 O O . GLU A 1 193 ? -11.190 -7.696 1.890 1.00 94.25 193 GLU A O 1
ATOM 1375 N N . ALA A 1 194 ? -9.930 -5.940 1.305 1.00 94.38 194 ALA A N 1
ATOM 1376 C CA . ALA A 1 194 ? -9.052 -6.019 2.473 1.00 94.38 194 ALA A CA 1
ATOM 1377 C C . ALA A 1 194 ? -9.801 -5.946 3.820 1.00 94.38 194 ALA A C 1
ATOM 1379 O O . ALA A 1 194 ? -9.383 -6.561 4.802 1.00 94.38 194 ALA A O 1
ATOM 1380 N N . ILE A 1 195 ? -10.902 -5.188 3.895 1.00 95.31 195 ILE A N 1
ATOM 1381 C CA . ILE A 1 195 ? -11.744 -5.121 5.100 1.00 95.31 195 ILE A CA 1
ATOM 1382 C C . ILE A 1 195 ? -12.563 -6.406 5.255 1.00 95.31 195 ILE A C 1
ATOM 1384 O O . ILE A 1 195 ? -12.669 -6.925 6.364 1.00 95.31 195 ILE A O 1
ATOM 1388 N N . VAL A 1 196 ? -13.147 -6.910 4.165 1.00 93.19 196 VAL A N 1
ATOM 1389 C CA . VAL A 1 196 ? -13.950 -8.141 4.161 1.00 93.19 196 VAL A CA 1
ATOM 1390 C C . VAL A 1 196 ? -13.100 -9.335 4.579 1.00 93.19 196 VAL A C 1
ATOM 1392 O O . VAL A 1 196 ? -13.528 -10.091 5.450 1.00 93.19 196 VAL A O 1
ATOM 1395 N N . ASP A 1 197 ? -11.898 -9.466 4.025 1.00 87.75 197 ASP A N 1
ATOM 1396 C CA . ASP A 1 197 ? -10.960 -10.532 4.372 1.00 87.75 197 ASP A CA 1
ATOM 1397 C C . ASP A 1 197 ? -10.554 -10.441 5.841 1.00 87.75 197 ASP A C 1
ATOM 1399 O O . ASP A 1 197 ? -10.699 -11.413 6.574 1.00 87.75 197 ASP A O 1
ATOM 1403 N N . ALA A 1 198 ? -10.187 -9.250 6.328 1.00 87.44 198 ALA A N 1
ATOM 1404 C CA . ALA A 1 198 ? -9.856 -9.067 7.740 1.00 87.44 198 ALA A CA 1
ATOM 1405 C C . ALA A 1 198 ? -11.019 -9.435 8.681 1.00 87.44 198 ALA A C 1
ATOM 1407 O O . ALA A 1 198 ? -10.793 -9.957 9.772 1.00 87.44 198 ALA A O 1
ATOM 1408 N N . ILE A 1 199 ? -12.265 -9.165 8.280 1.00 89.44 199 ILE A N 1
ATOM 1409 C CA . ILE A 1 199 ? -13.455 -9.535 9.055 1.00 89.44 199 ILE A CA 1
ATOM 1410 C C . ILE A 1 199 ? -13.677 -11.043 9.038 1.00 89.44 199 ILE A C 1
ATOM 1412 O O . ILE A 1 199 ? -13.972 -11.615 10.084 1.00 89.44 199 ILE A O 1
ATOM 1416 N N . ARG A 1 200 ? -13.551 -11.685 7.875 1.00 85.69 200 ARG A N 1
ATOM 1417 C CA . ARG A 1 200 ? -13.701 -13.140 7.741 1.00 85.69 200 ARG A CA 1
ATOM 1418 C C . ARG A 1 200 ? -12.607 -13.878 8.513 1.00 85.69 200 ARG A C 1
ATOM 1420 O O . ARG A 1 200 ? -12.911 -14.836 9.215 1.00 85.69 200 ARG A O 1
ATOM 1427 N N . ASP A 1 201 ? -11.382 -13.368 8.491 1.00 81.06 201 ASP A N 1
ATOM 1428 C CA . ASP A 1 201 ? -10.277 -13.893 9.291 1.00 81.06 201 ASP A CA 1
ATOM 1429 C C . ASP A 1 201 ? -10.539 -13.736 10.803 1.00 81.06 201 ASP A C 1
ATOM 1431 O O . ASP A 1 201 ? -10.293 -14.667 11.569 1.00 81.06 201 ASP A O 1
ATOM 1435 N N . ASP A 1 202 ? -11.097 -12.599 11.252 1.00 82.00 202 ASP A N 1
ATOM 1436 C CA . ASP A 1 202 ? -11.506 -12.377 12.659 1.00 82.00 202 ASP A CA 1
ATOM 1437 C C . ASP A 1 202 ? -12.704 -13.263 13.070 1.00 82.00 202 ASP A C 1
ATOM 1439 O O . ASP A 1 202 ? -12.863 -13.577 14.253 1.00 82.00 202 ASP A O 1
ATOM 1443 N N . GLN A 1 203 ? -13.533 -13.702 12.112 1.00 75.12 203 GLN A N 1
ATOM 1444 C CA . GLN A 1 203 ? -14.597 -14.695 12.326 1.00 75.12 203 GLN A CA 1
ATOM 1445 C C . GLN A 1 203 ? -14.051 -16.133 12.463 1.00 75.12 203 GLN A C 1
ATOM 1447 O O . GLN A 1 203 ? -14.690 -16.943 13.135 1.00 75.12 203 GLN A O 1
ATOM 1452 N N . GLY A 1 204 ? -12.871 -16.423 11.897 1.00 53.81 204 GLY A N 1
ATOM 1453 C CA . GLY A 1 204 ? -12.195 -17.725 11.912 1.00 53.81 204 GLY A CA 1
ATOM 1454 C C . GLY A 1 204 ? -12.685 -18.713 10.839 1.00 53.81 204 GLY A C 1
ATOM 1455 O O . GLY A 1 204 ? -13.855 -18.716 10.462 1.00 53.81 204 GLY A O 1
ATOM 1456 N N . GLU A 1 205 ? -11.797 -19.599 10.364 1.00 36.03 205 GLU A N 1
ATOM 1457 C CA . GLU A 1 205 ? -12.197 -20.805 9.619 1.00 36.03 205 GLU A CA 1
ATOM 1458 C C . GLU A 1 205 ? -12.972 -21.776 10.535 1.00 36.03 205 GLU A C 1
ATOM 1460 O O . GLU A 1 205 ? -12.677 -21.858 11.735 1.00 36.03 205 GLU A O 1
ATOM 1465 N N . PRO A 1 206 ? -13.931 -22.566 10.009 1.00 36.41 206 PRO A N 1
ATOM 1466 C CA . PRO A 1 206 ? -14.498 -23.672 10.765 1.00 36.41 206 PRO A CA 1
ATOM 1467 C C . PRO A 1 206 ? -13.375 -24.661 11.086 1.00 36.41 206 PRO A C 1
ATOM 1469 O O . PRO A 1 206 ? -12.830 -25.320 10.203 1.00 36.41 206 PRO A O 1
ATOM 1472 N N . VAL A 1 207 ? -13.016 -24.772 12.364 1.00 31.75 207 VAL A N 1
ATOM 1473 C CA . VAL A 1 207 ? -12.096 -25.811 12.825 1.00 31.75 207 VAL A CA 1
ATOM 1474 C C . VAL A 1 207 ? -12.822 -27.152 12.708 1.00 31.75 207 VAL A C 1
ATOM 1476 O O . VAL A 1 207 ? -13.508 -27.586 13.634 1.00 31.75 207 VAL A O 1
ATOM 1479 N N . ASP A 1 208 ? -12.672 -27.815 11.563 1.00 36.03 208 ASP A N 1
ATOM 1480 C CA . ASP A 1 208 ? -12.984 -29.232 11.384 1.00 36.03 208 ASP A CA 1
ATOM 1481 C C . ASP A 1 208 ? -11.968 -30.062 12.181 1.00 36.03 208 ASP A C 1
ATOM 1483 O O . ASP A 1 208 ? -11.002 -30.607 11.652 1.00 36.03 208 ASP A O 1
ATOM 1487 N N . GLN A 1 209 ? -12.165 -30.081 13.500 1.00 29.08 209 GLN A N 1
ATOM 1488 C CA . GLN A 1 209 ? -11.976 -31.200 14.425 1.00 29.08 209 GLN A CA 1
ATOM 1489 C C . GLN A 1 209 ? -11.958 -30.664 15.863 1.00 29.08 209 GLN A C 1
ATOM 1491 O O . GLN A 1 209 ? -11.111 -29.835 16.206 1.00 29.08 209 GLN A O 1
ATOM 1496 N N . PRO A 1 210 ? -12.828 -31.166 16.758 1.00 33.19 210 PRO A N 1
ATOM 1497 C CA . PRO A 1 210 ? -12.673 -30.907 18.175 1.00 33.19 210 PRO A CA 1
ATOM 1498 C C . PRO A 1 210 ? -11.385 -31.584 18.646 1.00 33.19 210 PRO A C 1
ATOM 1500 O O . PRO A 1 210 ? -11.314 -32.810 18.764 1.00 33.19 210 PRO A O 1
ATOM 1503 N N . ILE A 1 211 ? -10.362 -30.788 18.958 1.00 31.23 211 ILE A N 1
ATOM 1504 C CA . ILE A 1 211 ? -9.265 -31.272 19.789 1.00 31.23 211 ILE A CA 1
ATOM 1505 C C . ILE A 1 211 ? -9.902 -31.587 21.137 1.00 31.23 211 ILE A C 1
ATOM 1507 O O . ILE A 1 211 ? -10.271 -30.699 21.901 1.00 31.23 211 ILE A O 1
ATOM 1511 N N . THR A 1 212 ? -10.095 -32.874 21.386 1.00 29.62 212 THR A N 1
ATOM 1512 C CA . THR A 1 212 ? -10.540 -33.391 22.669 1.00 29.62 212 THR A CA 1
ATOM 1513 C C . THR A 1 212 ? -9.315 -33.409 23.579 1.00 29.62 212 THR A C 1
ATOM 1515 O O . THR A 1 212 ? -8.428 -34.235 23.358 1.00 29.62 212 THR A O 1
ATOM 1518 N N . PRO A 1 213 ? -9.212 -32.569 24.623 1.00 29.27 213 PRO A N 1
ATOM 1519 C CA . PRO A 1 213 ? -8.360 -32.908 25.745 1.00 29.27 213 PRO A CA 1
ATOM 1520 C C . PRO A 1 213 ? -9.023 -34.075 26.484 1.00 29.27 213 PRO A C 1
ATOM 1522 O O . PRO A 1 213 ? -9.792 -33.905 27.429 1.00 29.27 213 PRO A O 1
ATOM 1525 N N . THR A 1 214 ? -8.731 -35.298 26.042 1.00 29.97 214 THR A N 1
ATOM 1526 C CA . THR A 1 214 ? -8.922 -36.502 26.848 1.00 29.97 214 THR A CA 1
ATOM 1527 C C . THR A 1 214 ? -7.990 -36.424 28.049 1.00 29.97 214 THR A C 1
ATOM 1529 O O . THR A 1 214 ? -6.848 -36.877 28.011 1.00 29.97 214 THR A O 1
ATOM 1532 N N . ARG A 1 215 ? -8.502 -35.872 29.148 1.00 26.12 215 ARG A N 1
ATOM 1533 C CA . ARG A 1 215 ? -8.155 -36.336 30.489 1.00 26.12 215 ARG A CA 1
ATOM 1534 C C . ARG A 1 215 ? -9.373 -36.231 31.395 1.00 26.12 215 ARG A C 1
ATOM 1536 O O . ARG A 1 215 ? -9.632 -35.231 32.051 1.00 26.12 215 ARG A O 1
ATOM 1543 N N . THR A 1 216 ? -10.111 -37.330 31.411 1.00 26.45 216 THR A N 1
ATOM 1544 C CA . THR A 1 216 ? -10.992 -37.736 32.499 1.00 26.45 216 THR A CA 1
ATOM 1545 C C . THR A 1 216 ? -10.248 -37.684 33.832 1.00 26.45 216 THR A C 1
ATOM 1547 O O . THR A 1 216 ? -9.371 -38.509 34.082 1.00 26.45 216 THR A O 1
ATOM 1550 N N . TYR A 1 217 ? -10.653 -36.771 34.710 1.00 22.67 217 TYR A N 1
ATOM 1551 C CA . TYR A 1 217 ? -10.725 -37.064 36.136 1.00 22.67 217 TYR A CA 1
ATOM 1552 C C . TYR A 1 217 ? -12.202 -37.173 36.498 1.00 22.67 217 TYR A C 1
ATOM 1554 O O . TYR A 1 217 ? -12.907 -36.179 36.643 1.00 22.67 217 TYR A O 1
ATOM 1562 N N . SER A 1 218 ? -12.671 -38.413 36.630 1.00 36.75 218 SER A N 1
ATOM 1563 C CA . SER A 1 218 ? -13.766 -38.689 37.543 1.00 36.75 218 SER A CA 1
ATOM 1564 C C . SER A 1 218 ? -13.197 -38.604 38.958 1.00 36.75 218 SER A C 1
ATOM 1566 O O . SER A 1 218 ? -12.412 -39.456 39.369 1.00 36.75 218 SER A O 1
ATOM 1568 N N . SER A 1 219 ? -13.616 -37.615 39.727 1.00 29.33 219 SER A N 1
ATOM 1569 C CA . SER A 1 219 ? -13.706 -37.777 41.175 1.00 29.33 219 SER A CA 1
ATOM 1570 C C . SER A 1 219 ? -14.955 -37.049 41.633 1.00 29.33 219 SER A C 1
ATOM 1572 O O . SER A 1 219 ? -14.948 -35.847 41.888 1.00 29.33 219 SER A O 1
ATOM 1574 N N . GLY A 1 220 ? -16.051 -37.805 41.677 1.00 35.19 220 GLY A N 1
ATOM 1575 C CA . GLY A 1 220 ? -17.234 -37.436 42.431 1.00 35.19 220 GLY A CA 1
ATOM 1576 C C . GLY A 1 220 ? -16.861 -37.328 43.902 1.00 35.19 220 GLY A C 1
ATOM 1577 O O . GLY A 1 220 ? -16.657 -38.339 44.563 1.00 35.19 220 GLY A O 1
ATOM 1578 N N . LEU A 1 221 ? -16.747 -36.098 44.392 1.00 30.92 221 LEU A N 1
ATOM 1579 C CA . LEU A 1 221 ? -16.507 -35.811 45.806 1.00 30.92 221 LEU A CA 1
ATOM 1580 C C . LEU A 1 221 ? -17.338 -34.630 46.330 1.00 30.92 221 LEU A C 1
ATOM 1582 O O . LEU A 1 221 ? -17.063 -34.134 47.413 1.00 30.92 221 LEU A O 1
ATOM 1586 N N . ASN A 1 222 ? -18.410 -34.241 45.626 1.00 34.41 222 ASN A N 1
ATOM 1587 C CA . ASN A 1 222 ? -19.301 -33.156 46.065 1.00 34.41 222 ASN A CA 1
ATOM 1588 C C . ASN A 1 222 ? -20.737 -33.599 46.416 1.00 34.41 222 ASN A C 1
ATOM 1590 O O . ASN A 1 222 ? -21.598 -32.746 46.585 1.00 34.41 222 ASN A O 1
ATOM 1594 N N . ASP A 1 223 ? -21.010 -34.901 46.593 1.00 43.34 223 ASP A N 1
ATOM 1595 C CA . ASP A 1 223 ? -22.353 -35.388 47.000 1.00 43.34 223 ASP A CA 1
ATOM 1596 C C . ASP A 1 223 ? -22.344 -36.347 48.212 1.00 43.34 223 ASP A C 1
ATOM 1598 O O . ASP A 1 223 ? -23.233 -37.176 48.395 1.00 43.34 223 ASP A O 1
ATOM 1602 N N . TRP A 1 224 ? -21.335 -36.231 49.084 1.00 32.56 224 TRP A N 1
ATOM 1603 C CA . TRP A 1 224 ? -21.292 -36.950 50.371 1.00 32.56 224 TRP A CA 1
ATOM 1604 C C . TRP A 1 224 ? -21.191 -36.010 51.586 1.00 32.56 224 TRP A C 1
ATOM 1606 O O . TRP A 1 224 ? -21.835 -36.255 52.608 1.00 32.56 224 TRP A O 1
ATOM 1616 N N . ALA A 1 225 ? -20.491 -34.876 51.459 1.00 35.25 225 ALA A N 1
ATOM 1617 C CA . ALA A 1 225 ? -20.327 -33.905 52.547 1.00 35.25 225 ALA A CA 1
ATOM 1618 C C . ALA A 1 225 ? -21.610 -33.107 52.861 1.00 35.25 225 ALA A C 1
ATOM 1620 O O . ALA A 1 225 ? -21.867 -32.772 54.016 1.00 35.25 225 ALA A O 1
ATOM 1621 N N . SER A 1 226 ? -22.477 -32.880 51.871 1.00 42.03 226 SER A N 1
ATOM 1622 C CA . SER A 1 226 ? -23.722 -32.117 52.053 1.00 42.03 226 SER A CA 1
ATOM 1623 C C . SER A 1 226 ? -24.813 -32.911 52.789 1.00 42.03 226 SER A C 1
ATOM 1625 O O . SER A 1 226 ? -25.658 -32.329 53.462 1.00 42.03 226 SER A O 1
ATOM 1627 N N . ARG A 1 227 ? -24.767 -34.253 52.751 1.00 43.62 227 ARG A N 1
ATOM 1628 C CA . ARG A 1 227 ? -25.777 -35.122 53.391 1.00 43.62 227 ARG A CA 1
ATOM 1629 C C . ARG A 1 227 ? -25.465 -35.468 54.853 1.00 43.62 227 ARG A C 1
ATOM 1631 O O . ARG A 1 227 ? -26.386 -35.786 55.605 1.00 43.62 227 ARG A O 1
ATOM 1638 N N . GLN A 1 228 ? -24.207 -35.373 55.299 1.00 40.56 228 GLN A N 1
ATOM 1639 C CA . GLN A 1 228 ? -23.854 -35.584 56.715 1.00 40.56 228 GLN A CA 1
ATOM 1640 C C . GLN A 1 228 ? -24.059 -34.344 57.599 1.00 40.56 228 GLN A C 1
ATOM 1642 O O . GLN A 1 228 ? -24.300 -34.500 58.798 1.00 40.56 228 GLN A O 1
ATOM 1647 N N . VAL A 1 229 ? -24.040 -33.136 57.026 1.00 45.22 229 VAL A N 1
ATOM 1648 C CA . VAL A 1 229 ? -24.239 -31.872 57.764 1.00 45.22 229 VAL A CA 1
ATOM 1649 C C . VAL A 1 229 ? -25.729 -31.578 58.012 1.00 45.22 229 VAL A C 1
ATOM 1651 O O . VAL A 1 229 ? -26.098 -31.062 59.066 1.00 45.22 229 VAL A O 1
ATOM 1654 N N . GLU A 1 230 ? -26.627 -31.992 57.112 1.00 46.22 230 GLU A N 1
ATOM 1655 C CA . GLU A 1 230 ? -28.080 -31.864 57.328 1.00 46.22 230 GLU A CA 1
ATOM 1656 C C . GLU A 1 230 ? -28.651 -32.943 58.267 1.00 46.22 230 GLU A C 1
ATOM 1658 O O . GLU A 1 230 ? -29.616 -32.694 58.995 1.00 46.22 230 GLU A O 1
ATOM 1663 N N . ALA A 1 231 ? -28.023 -34.124 58.331 1.00 42.81 231 ALA A N 1
ATOM 1664 C CA . ALA A 1 231 ? -28.410 -35.197 59.251 1.00 42.81 231 ALA A CA 1
ATOM 1665 C C . ALA A 1 231 ? -27.949 -34.958 60.705 1.00 42.81 231 ALA A C 1
ATOM 1667 O O . ALA A 1 231 ? -28.590 -35.446 61.638 1.00 42.81 231 ALA A O 1
ATOM 1668 N N . THR A 1 232 ? -26.873 -34.193 60.919 1.00 44.69 232 THR A N 1
ATOM 1669 C CA . THR A 1 232 ? -26.402 -33.791 62.258 1.00 44.69 232 THR A CA 1
ATOM 1670 C C . THR A 1 232 ? -27.214 -32.622 62.817 1.00 44.69 232 THR A C 1
ATOM 1672 O O . THR A 1 232 ? -27.663 -32.704 63.959 1.00 44.69 232 THR A O 1
ATOM 1675 N N . ARG A 1 233 ? -27.559 -31.615 61.999 1.00 48.38 233 ARG A N 1
ATOM 1676 C CA . ARG A 1 233 ? -28.418 -30.495 62.437 1.00 48.38 233 ARG A CA 1
ATOM 1677 C C . ARG A 1 233 ? -29.847 -30.916 62.803 1.00 48.38 233 ARG A C 1
ATOM 1679 O O . ARG A 1 233 ? -30.412 -30.366 63.744 1.00 48.38 233 ARG A O 1
ATOM 1686 N N . ARG A 1 234 ? -30.424 -31.926 62.133 1.00 49.69 234 ARG A N 1
ATOM 1687 C CA . ARG A 1 234 ? -31.746 -32.477 62.509 1.00 49.69 234 ARG A CA 1
ATOM 1688 C C . ARG A 1 234 ? -31.721 -33.265 63.827 1.00 49.69 234 ARG A C 1
ATOM 1690 O O . ARG A 1 234 ? -32.660 -33.153 64.605 1.00 49.69 234 ARG A O 1
ATOM 1697 N N . ARG A 1 235 ? -30.629 -33.981 64.129 1.00 49.62 235 ARG A N 1
ATOM 1698 C CA . ARG A 1 235 ? -30.472 -34.733 65.393 1.00 49.62 235 ARG A CA 1
ATOM 1699 C C . ARG A 1 235 ? -30.076 -33.860 66.590 1.00 49.62 235 ARG A C 1
ATOM 1701 O O . ARG A 1 235 ? -30.285 -34.271 67.729 1.00 49.62 235 ARG A O 1
ATOM 1708 N N . GLU A 1 236 ? -29.518 -32.673 66.354 1.00 44.66 236 GLU A N 1
ATOM 1709 C CA . GLU A 1 236 ? -29.240 -31.681 67.403 1.00 44.66 236 GLU A CA 1
ATOM 1710 C C . GLU A 1 236 ? -30.444 -30.777 67.704 1.00 44.66 236 GLU A C 1
ATOM 1712 O O . GLU A 1 236 ? -30.640 -30.400 68.860 1.00 44.66 236 GLU A O 1
ATOM 1717 N N . ALA A 1 237 ? -31.303 -30.503 66.714 1.00 47.06 237 ALA A N 1
ATOM 1718 C CA . ALA A 1 237 ? -32.576 -29.811 66.925 1.00 47.06 237 ALA A CA 1
ATOM 1719 C C . ALA A 1 237 ? -33.572 -30.667 67.737 1.00 47.06 237 ALA A C 1
ATOM 1721 O O . ALA A 1 237 ? -34.161 -30.174 68.696 1.00 47.06 237 ALA A O 1
ATOM 1722 N N . GLU A 1 238 ? -33.667 -31.975 67.466 1.00 46.91 238 GLU A N 1
ATOM 1723 C CA . GLU A 1 238 ? -34.543 -32.894 68.221 1.00 46.91 238 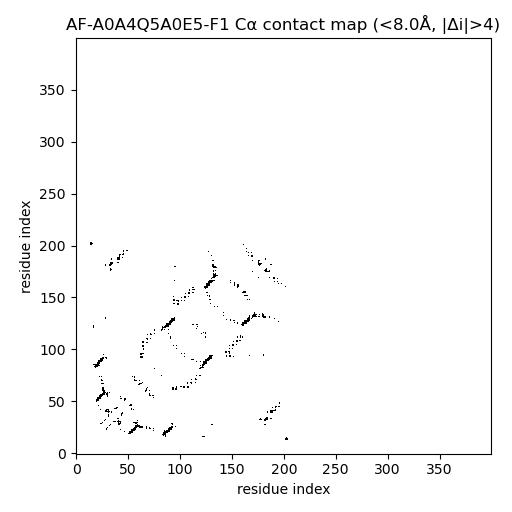GLU A CA 1
ATOM 1724 C C . GLU A 1 238 ? -34.086 -33.153 69.672 1.00 46.91 238 GLU A C 1
ATOM 1726 O O . GLU A 1 238 ? -34.886 -33.578 70.503 1.00 46.91 238 GLU A O 1
ATOM 1731 N N . LYS A 1 239 ? -32.827 -32.851 70.027 1.00 43.88 239 LYS A N 1
ATOM 1732 C CA . LYS A 1 239 ? -32.335 -32.934 71.418 1.00 43.88 239 LYS A CA 1
ATOM 1733 C C . LYS A 1 239 ? -32.506 -31.638 72.218 1.00 43.88 239 LYS A C 1
ATOM 1735 O O . LYS A 1 239 ? -32.402 -31.681 73.443 1.00 43.88 239 LYS A O 1
ATOM 1740 N N . ARG A 1 240 ? -32.788 -30.503 71.564 1.00 48.09 240 ARG A N 1
ATOM 1741 C CA . ARG A 1 240 ? -33.026 -29.202 72.221 1.00 48.09 240 ARG A CA 1
ATOM 1742 C C . ARG A 1 240 ? -34.504 -28.937 72.542 1.00 48.09 240 ARG A C 1
ATOM 1744 O O . ARG A 1 240 ? -34.786 -28.093 73.385 1.00 48.09 240 ARG A O 1
ATOM 1751 N N . GLU A 1 241 ? -35.428 -29.711 71.975 1.00 44.62 241 GLU A N 1
ATOM 1752 C CA . GLU A 1 241 ? -36.869 -29.648 72.288 1.00 44.62 241 GLU A CA 1
ATOM 1753 C C . GLU A 1 241 ? -37.241 -30.406 73.588 1.00 44.62 241 GLU A C 1
ATOM 1755 O O . GLU A 1 241 ? -38.309 -30.192 74.156 1.00 44.62 241 GLU A O 1
ATOM 1760 N N . ALA A 1 242 ? -36.357 -31.277 74.100 1.00 43.41 242 ALA A N 1
ATOM 1761 C CA . ALA A 1 242 ? -36.649 -32.173 75.229 1.00 43.41 242 ALA A CA 1
ATOM 1762 C C . ALA A 1 242 ? -36.152 -31.686 76.605 1.00 43.41 242 ALA A C 1
ATOM 1764 O O . ALA A 1 242 ? -36.343 -32.383 77.600 1.00 43.41 242 ALA A O 1
ATOM 1765 N N . ASN A 1 243 ? -35.509 -30.518 76.702 1.00 49.69 243 ASN A N 1
ATOM 1766 C CA . ASN A 1 243 ? -34.986 -30.035 77.980 1.00 49.69 243 ASN A CA 1
ATOM 1767 C C . ASN A 1 243 ? -35.132 -28.513 78.093 1.00 49.69 243 ASN A C 1
ATOM 1769 O O . ASN A 1 243 ? -34.193 -27.760 77.848 1.00 49.69 243 ASN A O 1
ATOM 1773 N N . ARG A 1 244 ? -36.342 -28.061 78.436 1.00 42.38 244 ARG A N 1
ATOM 1774 C CA . ARG A 1 244 ? -36.654 -26.657 78.728 1.00 42.38 244 ARG A CA 1
ATOM 1775 C C . ARG A 1 244 ? -36.697 -26.468 80.251 1.00 42.38 244 ARG A C 1
ATOM 1777 O O . ARG A 1 244 ? -37.704 -26.837 80.854 1.00 42.38 244 ARG A O 1
ATOM 1784 N N . PRO A 1 245 ? -35.663 -25.900 80.902 1.00 41.97 245 PRO A N 1
ATOM 1785 C CA . PRO A 1 245 ? -35.763 -25.504 82.295 1.00 41.97 245 PRO A CA 1
ATOM 1786 C C . PRO A 1 245 ? -36.474 -24.150 82.369 1.00 41.97 245 PRO A C 1
ATOM 1788 O O . PRO A 1 245 ? -36.103 -23.176 81.715 1.00 41.97 245 PRO A O 1
ATOM 1791 N N . THR A 1 246 ? -37.522 -24.095 83.176 1.00 51.41 246 THR A N 1
ATOM 1792 C CA . THR A 1 246 ? -38.156 -22.871 83.666 1.00 51.41 246 THR A CA 1
ATOM 1793 C C . THR A 1 246 ? -37.160 -22.053 84.496 1.00 51.41 246 THR A C 1
ATOM 1795 O O . THR A 1 246 ? -36.696 -22.537 85.526 1.00 51.41 246 THR A O 1
ATOM 1798 N N . GLY A 1 247 ? -36.843 -20.820 84.085 1.00 40.22 247 GLY A N 1
ATOM 1799 C CA . GLY A 1 247 ? -36.039 -19.891 84.893 1.00 40.22 247 GLY A CA 1
ATOM 1800 C C . GLY A 1 247 ? -35.615 -18.630 84.132 1.00 40.22 247 GLY A C 1
ATOM 1801 O O . GLY A 1 247 ? -34.727 -18.668 83.288 1.00 40.22 247 GLY A O 1
ATOM 1802 N N . THR A 1 248 ? -36.261 -17.507 84.432 1.00 51.22 248 THR A N 1
ATOM 1803 C CA . THR A 1 248 ? -36.374 -16.299 83.594 1.00 51.22 248 THR A CA 1
ATOM 1804 C C . THR A 1 248 ? -35.186 -15.322 83.602 1.00 51.22 248 THR A C 1
ATOM 1806 O O . THR A 1 248 ? -35.306 -14.253 83.019 1.00 51.22 248 THR A O 1
ATOM 1809 N N . GLU A 1 249 ? -34.028 -15.658 84.178 1.00 53.88 249 GLU A N 1
ATOM 1810 C CA . GLU A 1 249 ? -32.852 -14.753 84.177 1.00 53.88 249 GLU A CA 1
ATOM 1811 C C . GLU A 1 249 ? -31.589 -15.351 83.538 1.00 53.88 249 GLU A C 1
ATOM 1813 O O . GLU A 1 249 ? -30.705 -14.620 83.095 1.00 53.88 249 GLU A O 1
ATOM 1818 N N . LEU A 1 250 ? -31.531 -16.675 83.366 1.00 49.62 250 LEU A N 1
ATOM 1819 C CA . LEU A 1 250 ? -30.430 -17.340 82.657 1.00 49.62 250 LEU A CA 1
ATOM 1820 C C . LEU A 1 250 ? -30.535 -17.187 81.133 1.00 49.62 250 LEU A C 1
ATOM 1822 O O . LEU A 1 250 ? -29.504 -17.095 80.469 1.00 49.62 250 LEU A O 1
ATOM 1826 N N . GLY A 1 251 ? -31.756 -17.084 80.591 1.00 51.94 251 GLY A N 1
ATOM 1827 C CA . GLY A 1 251 ? -32.023 -16.980 79.148 1.00 51.94 251 GLY A CA 1
ATOM 1828 C C . GLY A 1 251 ? -31.461 -15.719 78.482 1.00 51.94 251 GLY A C 1
ATOM 1829 O O . GLY A 1 251 ? -31.019 -15.781 77.340 1.00 51.94 251 GLY A O 1
ATOM 1830 N N . GLY A 1 252 ? -31.395 -14.594 79.204 1.00 51.62 252 GLY A N 1
A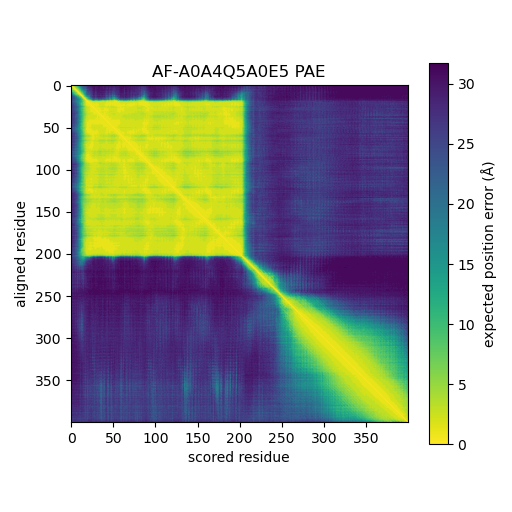TOM 1831 C CA . GLY A 1 252 ? -30.825 -13.347 78.678 1.00 51.62 252 GLY A CA 1
ATOM 1832 C C . GLY A 1 252 ? -29.294 -13.367 78.582 1.00 51.62 252 GLY A C 1
ATOM 1833 O O . GLY A 1 252 ? -28.719 -12.737 77.697 1.00 51.62 252 GLY A O 1
ATOM 1834 N N . VAL A 1 253 ? -28.624 -14.121 79.461 1.00 53.38 253 VAL A N 1
ATOM 1835 C CA . VAL A 1 253 ? -27.169 -14.337 79.401 1.00 53.38 253 VAL A CA 1
ATOM 1836 C C . VAL A 1 253 ? -26.821 -15.378 78.335 1.00 53.38 253 VAL A C 1
ATOM 1838 O O . VAL A 1 253 ? -25.840 -15.196 77.622 1.00 53.38 253 VAL A O 1
ATOM 1841 N N . THR A 1 254 ? -27.646 -16.419 78.158 1.00 55.84 254 THR A N 1
ATOM 1842 C CA . THR A 1 254 ? -27.452 -17.409 77.080 1.00 55.84 254 THR A CA 1
ATOM 1843 C C . THR A 1 254 ? -27.688 -16.803 75.697 1.00 55.84 254 THR A C 1
ATOM 1845 O O . THR A 1 254 ? -26.888 -17.045 74.804 1.00 55.84 254 THR A O 1
ATOM 1848 N N . GLN A 1 255 ? -28.704 -15.947 75.533 1.00 56.88 255 GLN A N 1
ATOM 1849 C CA . GLN A 1 255 ? -28.931 -15.213 74.280 1.00 56.88 255 GLN A CA 1
ATOM 1850 C C . GLN A 1 255 ? -27.774 -14.275 73.936 1.00 56.88 255 GLN A C 1
ATOM 1852 O O . GLN A 1 255 ? -27.300 -14.293 72.807 1.00 56.88 255 GLN A O 1
ATOM 1857 N N . LYS A 1 256 ? -27.260 -13.510 74.908 1.00 57.00 256 LYS A N 1
ATOM 1858 C CA . LYS A 1 256 ? -26.092 -12.646 74.677 1.00 57.00 256 LYS A CA 1
ATOM 1859 C C . LYS A 1 256 ? -24.827 -13.433 74.342 1.00 57.00 256 LYS A C 1
ATOM 1861 O O . LYS A 1 256 ? -24.017 -12.950 73.562 1.00 57.00 256 LYS A O 1
ATOM 1866 N N . LEU A 1 257 ? -24.646 -14.621 74.920 1.00 58.62 257 LEU A N 1
ATOM 1867 C CA . LEU A 1 257 ? -23.511 -15.498 74.624 1.00 58.62 257 LEU A CA 1
ATOM 1868 C C . LEU A 1 257 ? -23.626 -16.129 73.225 1.00 58.62 257 LEU A C 1
ATOM 1870 O O . LEU A 1 257 ? -22.629 -16.186 72.506 1.00 58.62 257 LEU A O 1
ATOM 1874 N N . ASP A 1 258 ? -24.829 -16.538 72.815 1.00 58.44 258 ASP A N 1
ATOM 1875 C CA . ASP A 1 258 ? -25.113 -17.027 71.459 1.00 58.44 258 ASP A CA 1
ATOM 1876 C C . ASP A 1 258 ? -24.949 -15.917 70.406 1.00 58.44 258 ASP A C 1
ATOM 1878 O O . ASP A 1 258 ? -24.356 -16.156 69.355 1.00 58.44 258 ASP A O 1
ATOM 1882 N N . GLU A 1 259 ? -25.387 -14.687 70.697 1.00 58.38 259 GLU A N 1
ATOM 1883 C CA . GLU A 1 259 ? -25.169 -13.515 69.837 1.00 58.38 259 GLU A CA 1
ATOM 1884 C C . GLU A 1 259 ? -23.681 -13.155 69.721 1.00 58.38 259 GLU A C 1
ATOM 1886 O O . GLU A 1 259 ? -23.206 -12.879 68.621 1.00 58.38 259 GLU A O 1
ATOM 1891 N N . LEU A 1 260 ? -22.913 -13.211 70.818 1.00 57.19 260 LEU A N 1
ATOM 1892 C CA . LEU A 1 260 ? -21.461 -12.984 70.791 1.00 57.19 260 LEU A CA 1
ATOM 1893 C C . LEU A 1 260 ? -20.718 -14.076 70.013 1.00 57.19 260 LEU A C 1
ATOM 1895 O O . LEU A 1 260 ? -19.782 -13.775 69.276 1.00 57.19 260 LEU A O 1
ATOM 1899 N N . THR A 1 261 ? -21.151 -15.330 70.147 1.00 63.03 261 THR A N 1
ATOM 1900 C CA . THR A 1 261 ? -20.579 -16.477 69.426 1.00 63.03 261 THR A CA 1
ATOM 1901 C C . THR A 1 261 ? -20.899 -16.399 67.931 1.00 63.03 261 THR A C 1
ATOM 1903 O O . THR A 1 261 ? -20.030 -16.650 67.097 1.00 63.03 261 THR A O 1
ATOM 1906 N N . GLN A 1 262 ? -22.114 -15.975 67.566 1.00 55.72 262 GLN A N 1
ATOM 1907 C CA . GLN A 1 262 ? -22.469 -15.681 66.176 1.00 55.72 262 GLN A CA 1
ATOM 1908 C C . GLN A 1 262 ? -21.692 -14.481 65.627 1.00 55.72 262 GLN A C 1
ATOM 1910 O O . GLN A 1 262 ? -21.188 -14.554 64.510 1.00 55.72 262 GLN A O 1
ATOM 1915 N N . ALA A 1 263 ? -21.535 -13.404 66.400 1.00 54.06 263 ALA A N 1
ATOM 1916 C CA . ALA A 1 263 ? -20.772 -12.229 65.986 1.00 54.06 263 ALA A CA 1
ATOM 1917 C C . ALA A 1 263 ? -19.279 -12.545 65.781 1.00 54.06 263 ALA A C 1
ATOM 1919 O O . ALA A 1 263 ? -18.687 -12.083 64.805 1.00 54.06 263 ALA A O 1
ATOM 1920 N N . GLN A 1 264 ? -18.682 -13.378 66.642 1.00 56.62 264 GLN A N 1
ATOM 1921 C CA . GLN A 1 264 ? -17.316 -13.880 66.458 1.00 56.62 264 GLN A CA 1
ATOM 1922 C C . GLN A 1 264 ? -17.195 -14.797 65.235 1.00 56.62 264 GLN A C 1
ATOM 1924 O O . GLN A 1 264 ? -16.253 -14.645 64.461 1.00 56.62 264 GLN A O 1
ATOM 1929 N N . GLY A 1 265 ? -18.164 -15.689 65.005 1.00 61.81 265 GLY A N 1
ATOM 1930 C CA . GLY A 1 265 ? -18.191 -16.540 63.812 1.00 61.81 265 GLY A CA 1
ATOM 1931 C C . GLY A 1 265 ? -18.292 -15.737 62.510 1.00 61.81 265 GLY A C 1
ATOM 1932 O O . GLY A 1 265 ? -17.564 -16.006 61.559 1.00 61.81 265 GLY A O 1
ATOM 1933 N N . VAL A 1 266 ? -19.132 -14.698 62.476 1.00 57.41 266 VAL A N 1
ATOM 1934 C CA . VAL A 1 266 ? -19.262 -13.795 61.317 1.00 57.41 266 VAL A CA 1
ATOM 1935 C C . VAL A 1 266 ? -17.977 -12.994 61.082 1.00 57.41 266 VAL A C 1
ATOM 1937 O O . VAL A 1 266 ? -17.559 -12.834 59.937 1.00 57.41 266 VAL A O 1
ATOM 1940 N N . GLN A 1 267 ? -17.318 -12.522 62.144 1.00 55.03 267 GLN A N 1
ATOM 1941 C CA . GLN A 1 267 ? -16.042 -11.813 62.029 1.00 55.03 267 GLN A CA 1
ATOM 1942 C C . GLN A 1 267 ? -14.925 -12.716 61.486 1.00 55.03 267 GLN A C 1
ATOM 1944 O O . GLN A 1 267 ? -14.119 -12.264 60.675 1.00 55.03 267 GLN A O 1
ATOM 1949 N N . GLN A 1 268 ? -14.894 -13.985 61.895 1.00 62.47 268 GLN A N 1
ATOM 1950 C CA . GLN A 1 268 ? -13.902 -14.951 61.429 1.00 62.47 268 GLN A CA 1
ATOM 1951 C C . GLN A 1 268 ? -14.094 -15.306 59.949 1.00 62.47 268 GLN A C 1
ATOM 1953 O O . GLN A 1 268 ? -13.134 -15.252 59.186 1.00 62.47 268 GLN A O 1
ATOM 1958 N N . VAL A 1 269 ? -15.340 -15.528 59.516 1.00 66.69 269 VAL A N 1
ATOM 1959 C CA . VAL A 1 269 ? -15.668 -15.747 58.096 1.00 66.69 269 VAL A CA 1
ATOM 1960 C C . VAL A 1 269 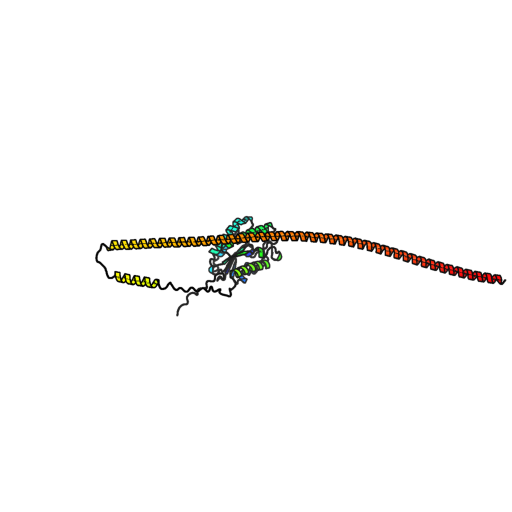? -15.304 -14.530 57.240 1.00 66.69 269 VAL A C 1
ATOM 1962 O O . VAL A 1 269 ? -14.794 -14.682 56.135 1.00 66.69 269 VAL A O 1
ATOM 1965 N N . LEU A 1 270 ? -15.525 -13.309 57.738 1.00 58.97 270 LEU A N 1
ATOM 1966 C CA . LEU A 1 270 ? -15.171 -12.089 57.006 1.00 58.97 270 LEU A CA 1
ATOM 1967 C C . LEU A 1 270 ? -13.650 -11.928 56.836 1.00 58.97 270 LEU A C 1
ATOM 1969 O O . LEU A 1 270 ? -13.200 -11.442 55.800 1.00 58.97 270 LEU A O 1
ATOM 1973 N N . LEU A 1 271 ? -12.865 -12.326 57.842 1.00 66.06 271 LEU A N 1
ATOM 1974 C CA . LEU A 1 271 ? -11.400 -12.319 57.788 1.00 66.06 271 LEU A CA 1
ATOM 1975 C C . LEU A 1 271 ? -10.859 -13.365 56.806 1.00 66.06 271 LEU A C 1
ATOM 1977 O O . LEU A 1 271 ? -9.971 -13.040 56.021 1.00 66.06 271 LEU A O 1
ATOM 1981 N N . GLU A 1 272 ? -11.421 -14.575 56.810 1.00 70.00 272 GLU A N 1
ATOM 1982 C CA . GLU A 1 272 ? -11.092 -15.633 55.842 1.00 70.00 272 GLU A CA 1
ATOM 1983 C C . GLU A 1 272 ? -11.407 -15.178 54.411 1.00 70.00 272 GLU A C 1
ATOM 1985 O O . GLU A 1 272 ? -10.555 -15.244 53.533 1.00 70.00 272 GLU A O 1
ATOM 1990 N N . GLN A 1 273 ? -12.577 -14.572 54.194 1.00 66.88 273 GLN A N 1
ATOM 1991 C CA . GLN A 1 273 ? -12.969 -14.069 52.877 1.00 66.88 273 GLN A CA 1
ATOM 1992 C C . GLN A 1 273 ? -12.064 -12.926 52.377 1.00 66.88 273 GLN A C 1
ATOM 1994 O O . GLN A 1 273 ? -11.833 -12.788 51.175 1.00 66.88 273 GLN A O 1
ATOM 1999 N N . GLN A 1 274 ? -11.535 -12.101 53.287 1.00 69.06 274 GLN A N 1
ATOM 2000 C CA . GLN A 1 274 ? -10.544 -11.074 52.954 1.00 69.06 274 GLN A CA 1
ATOM 2001 C C . GLN A 1 274 ? -9.180 -11.675 52.600 1.00 69.06 274 GLN A C 1
ATOM 2003 O O . GLN A 1 274 ? -8.525 -11.175 51.686 1.00 69.06 274 GLN A O 1
ATOM 2008 N N . GLN A 1 275 ? -8.755 -12.732 53.298 1.00 76.81 275 GLN A N 1
ATOM 2009 C CA . GLN A 1 275 ? -7.520 -13.450 52.978 1.00 76.81 275 GLN A CA 1
ATOM 2010 C C . GLN A 1 275 ? -7.607 -14.138 51.615 1.00 76.81 275 GLN A C 1
ATOM 2012 O O . GLN A 1 275 ? -6.712 -13.933 50.798 1.00 76.81 275 GLN A O 1
ATOM 2017 N N . ASP A 1 276 ? -8.710 -14.829 51.324 1.00 79.56 276 ASP A N 1
ATOM 2018 C CA . ASP A 1 276 ? -8.941 -15.465 50.021 1.00 79.56 276 ASP A CA 1
ATOM 2019 C C . ASP A 1 276 ? -8.887 -14.439 48.877 1.00 79.56 276 ASP A C 1
ATOM 2021 O O . ASP A 1 276 ? -8.316 -14.685 47.814 1.00 79.56 276 ASP A O 1
ATOM 2025 N N . MET A 1 277 ? -9.457 -13.249 49.094 1.00 78.00 277 MET A N 1
ATOM 2026 C CA . MET A 1 277 ? -9.444 -12.172 48.101 1.00 78.00 277 MET A CA 1
ATOM 2027 C C . MET A 1 277 ? -8.032 -11.614 47.868 1.00 78.00 277 MET A C 1
ATOM 2029 O O . MET A 1 277 ? -7.672 -11.301 46.734 1.00 78.00 277 MET A O 1
ATOM 2033 N N . LEU A 1 278 ? -7.224 -11.498 48.925 1.00 84.25 278 LEU A N 1
ATOM 2034 C CA . LEU A 1 278 ? -5.826 -11.069 48.828 1.00 84.25 278 LEU A CA 1
ATOM 2035 C C . LEU A 1 278 ? -4.955 -12.110 48.116 1.00 84.25 278 LEU A C 1
ATOM 2037 O O . LEU A 1 278 ? -4.097 -11.735 47.317 1.00 84.25 278 LEU A O 1
ATOM 2041 N N . GLU A 1 279 ? -5.185 -13.397 48.371 1.00 89.25 279 GLU A N 1
ATOM 2042 C CA . GLU A 1 279 ? -4.471 -14.492 47.710 1.00 89.25 279 GLU A CA 1
ATOM 2043 C C . GLU A 1 279 ? -4.793 -14.531 46.209 1.00 89.25 279 GLU A C 1
ATOM 2045 O O . GLU A 1 279 ? -3.885 -14.564 45.378 1.00 89.25 279 GLU A O 1
ATOM 2050 N N . GLN A 1 280 ? -6.068 -14.367 45.838 1.00 85.31 280 GLN A N 1
ATOM 2051 C CA . GLN A 1 280 ? -6.471 -14.247 44.433 1.00 85.31 280 GLN A CA 1
ATOM 2052 C C . GLN A 1 280 ? -5.825 -13.046 43.730 1.00 85.31 280 GLN A C 1
ATOM 2054 O O . GLN A 1 280 ? -5.377 -13.167 42.588 1.00 85.31 280 GLN A O 1
ATOM 2059 N N . GLN A 1 281 ? -5.737 -11.895 44.405 1.00 85.81 281 GLN A N 1
ATOM 2060 C CA . GLN A 1 281 ? -5.065 -10.718 43.848 1.00 85.81 281 GLN A CA 1
ATOM 2061 C C . GLN A 1 281 ? -3.560 -10.943 43.658 1.00 85.81 281 GLN A C 1
ATOM 2063 O O . GLN A 1 281 ? -3.006 -10.499 42.651 1.00 85.81 281 GLN A O 1
ATOM 2068 N N . GLN A 1 282 ? -2.891 -11.638 44.584 1.00 86.69 282 GLN A N 1
ATOM 2069 C CA . GLN A 1 282 ? -1.477 -11.994 44.423 1.00 86.69 282 GLN A CA 1
ATOM 2070 C C . GLN A 1 282 ? -1.255 -12.940 43.243 1.00 86.69 282 GLN A C 1
ATOM 2072 O O . GLN A 1 282 ? -0.347 -12.705 42.443 1.00 86.69 282 GLN A O 1
ATOM 2077 N N . ASP A 1 283 ? -2.102 -13.956 43.091 1.00 91.12 283 ASP A N 1
ATOM 2078 C CA . ASP A 1 283 ? -2.039 -14.891 41.967 1.00 91.12 283 ASP A CA 1
ATOM 2079 C C . ASP A 1 283 ? -2.240 -14.191 40.620 1.00 91.12 283 ASP A C 1
ATOM 2081 O O . ASP A 1 283 ? -1.571 -14.499 39.628 1.00 91.12 283 ASP A O 1
ATOM 2085 N N . GLU A 1 284 ? -3.164 -13.233 40.563 1.00 89.75 284 GLU A N 1
ATOM 2086 C CA . GLU A 1 284 ? -3.416 -12.456 39.356 1.00 89.75 284 GLU A CA 1
ATOM 2087 C C . GLU A 1 284 ? -2.240 -11.531 39.022 1.00 89.75 284 GLU A C 1
ATOM 2089 O O . GLU A 1 284 ? -1.809 -11.474 37.865 1.00 89.75 284 GLU A O 1
ATOM 2094 N N . LEU A 1 285 ? -1.642 -10.892 40.031 1.00 91.19 285 LEU A N 1
ATOM 2095 C CA . LEU A 1 285 ? -0.441 -10.075 39.863 1.00 91.19 285 LEU A CA 1
ATOM 2096 C C . LEU A 1 285 ? 0.749 -10.913 39.364 1.00 91.19 285 LEU A C 1
ATOM 2098 O O . LEU A 1 285 ? 1.462 -10.492 38.452 1.00 91.19 285 LEU A O 1
ATOM 2102 N N . ALA A 1 286 ? 0.939 -12.116 39.911 1.00 93.06 286 ALA A N 1
ATOM 2103 C CA . ALA A 1 286 ? 1.995 -13.034 39.488 1.00 93.06 286 ALA A CA 1
ATOM 2104 C C . ALA A 1 286 ? 1.822 -13.459 38.019 1.00 93.06 286 ALA A C 1
ATOM 2106 O O . ALA A 1 286 ? 2.786 -13.462 37.249 1.00 93.06 286 ALA A O 1
ATOM 2107 N N . LYS A 1 287 ? 0.584 -13.742 37.591 1.00 92.25 287 LYS A N 1
ATOM 2108 C CA . LYS A 1 287 ? 0.275 -14.051 36.184 1.00 92.25 287 LYS A CA 1
ATOM 2109 C C . LYS A 1 287 ? 0.557 -12.869 35.260 1.00 92.25 287 LYS A C 1
ATOM 2111 O O . LYS A 1 287 ? 1.144 -13.065 34.197 1.00 92.25 287 LYS A O 1
ATOM 2116 N N . GLN A 1 288 ? 0.181 -11.653 35.656 1.00 91.12 288 GLN A N 1
ATOM 2117 C CA . GLN A 1 288 ? 0.472 -10.445 34.876 1.00 91.12 288 GLN A CA 1
ATOM 2118 C C . GLN A 1 288 ? 1.981 -10.203 34.753 1.00 91.12 288 GLN A C 1
ATOM 2120 O O . GLN A 1 288 ? 2.471 -9.874 33.672 1.00 91.12 288 GLN A O 1
ATOM 2125 N N . GLN A 1 289 ? 2.734 -10.416 35.833 1.00 91.56 289 GLN A N 1
ATOM 2126 C CA . GLN A 1 289 ? 4.187 -10.268 35.824 1.00 91.56 289 GLN A CA 1
ATOM 2127 C C . GLN A 1 289 ? 4.857 -11.286 34.891 1.00 91.56 289 GLN A C 1
ATOM 2129 O O . GLN A 1 289 ? 5.750 -10.916 34.127 1.00 91.56 289 GLN A O 1
ATOM 2134 N N . GLN A 1 290 ? 4.385 -12.536 34.889 1.00 95.19 290 GLN A N 1
ATOM 2135 C CA . GLN A 1 290 ? 4.866 -13.557 33.960 1.00 95.19 290 GLN A CA 1
ATOM 2136 C C . GLN A 1 290 ? 4.564 -13.183 32.502 1.00 95.19 290 GLN A C 1
ATOM 2138 O O . GLN A 1 290 ? 5.452 -13.244 31.656 1.00 95.19 290 GLN A O 1
ATOM 2143 N N . GLN A 1 291 ? 3.346 -12.717 32.209 1.00 92.75 291 GLN A N 1
ATOM 2144 C CA . GLN A 1 291 ? 2.974 -12.276 30.860 1.00 92.75 291 GLN A CA 1
ATOM 2145 C C . GLN A 1 291 ? 3.844 -11.116 30.364 1.00 92.75 291 GLN A C 1
ATOM 2147 O O . GLN A 1 291 ? 4.244 -11.101 29.200 1.00 92.75 291 GLN A O 1
ATOM 2152 N N . LEU A 1 292 ? 4.167 -10.155 31.233 1.00 94.06 292 LEU A N 1
ATOM 2153 C CA . LEU A 1 292 ? 5.065 -9.051 30.891 1.00 94.06 292 LEU A CA 1
ATOM 2154 C C . LEU A 1 292 ? 6.490 -9.538 30.605 1.00 94.06 292 LEU A C 1
ATOM 2156 O O . LEU A 1 292 ? 7.109 -9.071 29.647 1.00 94.06 292 LEU A O 1
ATOM 2160 N N . ALA A 1 293 ? 7.002 -10.489 31.390 1.00 95.06 293 ALA A N 1
ATOM 2161 C CA . ALA A 1 293 ? 8.316 -11.084 31.154 1.00 95.06 293 ALA A CA 1
ATOM 2162 C C . ALA A 1 293 ? 8.374 -11.810 29.797 1.00 95.06 293 ALA A C 1
ATOM 2164 O O . ALA A 1 293 ? 9.328 -11.625 29.034 1.00 95.06 293 ALA A O 1
ATOM 2165 N N . ASP A 1 294 ? 7.326 -12.562 29.457 1.00 94.06 294 ASP A N 1
ATOM 2166 C CA . ASP A 1 294 ? 7.223 -13.272 28.179 1.00 94.06 294 ASP A CA 1
ATOM 2167 C C . ASP A 1 294 ? 7.148 -12.289 26.996 1.00 94.06 294 ASP A C 1
ATOM 2169 O O . ASP A 1 294 ? 7.859 -12.449 25.998 1.00 94.06 294 ASP A O 1
ATOM 2173 N N . GLN A 1 295 ? 6.364 -11.211 27.125 1.00 93.75 295 GLN A N 1
ATOM 2174 C CA . GLN A 1 295 ? 6.305 -10.140 26.122 1.00 93.75 295 GLN A CA 1
ATOM 2175 C C . GLN A 1 295 ? 7.663 -9.453 25.935 1.00 93.75 295 GLN A C 1
ATOM 2177 O O . GLN A 1 295 ? 8.081 -9.193 24.804 1.00 93.75 295 GLN A O 1
ATOM 2182 N N . GLN A 1 296 ? 8.388 -9.190 27.024 1.00 93.88 296 GLN A N 1
ATOM 2183 C CA . GLN A 1 296 ? 9.713 -8.579 26.963 1.00 93.88 296 GLN A CA 1
ATOM 2184 C C . GLN A 1 296 ? 10.730 -9.493 26.263 1.00 93.88 296 GLN A C 1
ATOM 2186 O O . GLN A 1 296 ? 11.534 -9.022 25.450 1.00 93.88 296 GLN A O 1
ATOM 2191 N N . ALA A 1 297 ? 10.673 -10.803 26.517 1.00 96.06 297 ALA A N 1
ATOM 2192 C CA . ALA A 1 297 ? 11.498 -11.785 25.820 1.00 96.06 297 ALA A CA 1
ATOM 2193 C C . ALA A 1 297 ? 11.172 -11.836 24.316 1.00 96.06 297 ALA A C 1
ATOM 2195 O O . ALA A 1 297 ? 12.083 -11.852 23.482 1.00 96.06 297 ALA A O 1
ATOM 2196 N N . GLN A 1 298 ? 9.887 -11.791 23.955 1.00 94.50 298 GLN A N 1
ATOM 2197 C CA . GLN A 1 298 ? 9.450 -11.766 22.560 1.00 94.50 298 GLN A CA 1
ATOM 2198 C C . GLN A 1 298 ? 9.942 -10.509 21.828 1.00 94.50 298 GLN A C 1
ATOM 2200 O O . GLN A 1 298 ? 10.486 -10.621 20.728 1.00 94.50 298 GLN A O 1
ATOM 2205 N N . LEU A 1 299 ? 9.823 -9.330 22.446 1.00 94.81 299 LEU A N 1
ATOM 2206 C CA . LEU A 1 299 ? 10.322 -8.071 21.880 1.00 94.81 299 LEU A CA 1
ATOM 2207 C C . LEU A 1 299 ? 11.844 -8.092 21.683 1.00 94.81 299 LEU A C 1
ATOM 2209 O O . LEU A 1 299 ? 12.337 -7.683 20.633 1.00 94.81 299 LEU A O 1
ATOM 2213 N N . SER A 1 300 ? 12.592 -8.632 22.649 1.00 96.38 300 SER A N 1
ATOM 2214 C CA . SER A 1 300 ? 14.048 -8.798 22.537 1.00 96.38 300 SER A CA 1
ATOM 2215 C C . SER A 1 300 ? 14.436 -9.693 21.353 1.00 96.38 300 SER A C 1
ATOM 2217 O O . SER A 1 300 ? 15.345 -9.372 20.582 1.00 96.38 300 SER A O 1
ATOM 2219 N N . ASN A 1 301 ? 13.706 -10.792 21.145 1.00 95.44 301 ASN A N 1
ATOM 2220 C CA . ASN A 1 301 ? 13.933 -11.682 20.007 1.00 95.44 301 ASN A CA 1
ATOM 2221 C C . ASN A 1 301 ? 13.582 -11.016 18.669 1.00 95.44 301 ASN A C 1
ATOM 2223 O O . ASN A 1 301 ? 14.347 -11.137 17.712 1.00 95.44 301 ASN A O 1
ATOM 2227 N N . GLN A 1 302 ? 12.483 -10.260 18.607 1.00 95.69 302 GLN A N 1
ATOM 2228 C CA . GLN A 1 302 ? 12.122 -9.480 17.419 1.00 95.69 302 GLN A CA 1
ATOM 2229 C C . GLN A 1 302 ? 13.188 -8.431 17.084 1.00 95.69 302 GLN A C 1
ATOM 2231 O O . GLN A 1 302 ? 13.557 -8.283 15.921 1.00 95.69 302 GLN A O 1
ATOM 2236 N N . GLN A 1 303 ? 13.747 -7.754 18.090 1.00 95.50 303 GLN A N 1
ATOM 2237 C CA . GLN A 1 303 ? 14.815 -6.776 17.889 1.00 95.50 303 GLN A CA 1
ATOM 2238 C C . GLN A 1 303 ? 16.085 -7.421 17.313 1.00 95.50 303 GLN A C 1
ATOM 2240 O O . GLN A 1 303 ? 16.699 -6.869 16.397 1.00 95.50 303 GLN A O 1
ATOM 2245 N N . LYS A 1 304 ? 16.463 -8.610 17.800 1.00 97.44 304 LYS A N 1
ATOM 2246 C CA . LYS A 1 304 ? 17.592 -9.379 17.246 1.00 97.44 304 LYS A CA 1
ATOM 2247 C C . LYS A 1 304 ? 17.342 -9.796 15.797 1.00 97.44 304 LYS A C 1
ATOM 2249 O O . LYS A 1 304 ? 18.231 -9.639 14.964 1.00 97.44 304 LYS A O 1
ATOM 2254 N N . ALA A 1 305 ? 16.141 -10.286 15.491 1.00 95.12 305 ALA A N 1
ATOM 2255 C CA . ALA A 1 305 ? 15.766 -10.673 14.133 1.00 95.12 305 ALA A CA 1
ATOM 2256 C C . ALA A 1 305 ? 15.798 -9.474 13.172 1.00 95.12 305 ALA A C 1
ATOM 2258 O O . ALA A 1 305 ? 16.340 -9.577 12.073 1.00 95.12 305 ALA A O 1
ATOM 2259 N N . LEU A 1 306 ? 15.302 -8.312 13.611 1.00 96.88 306 LEU A N 1
ATOM 2260 C CA . LEU A 1 306 ? 15.344 -7.084 12.822 1.00 96.88 306 LEU A CA 1
ATOM 2261 C C . LEU A 1 306 ? 16.784 -6.638 12.542 1.00 96.88 306 LEU A C 1
ATOM 2263 O O . LEU A 1 306 ? 17.098 -6.251 11.418 1.00 96.88 306 LEU A O 1
ATOM 2267 N N . LYS A 1 307 ? 17.677 -6.734 13.535 1.00 97.31 307 LYS A N 1
ATOM 2268 C CA . LYS A 1 307 ? 19.095 -6.409 13.348 1.00 97.31 307 LYS A CA 1
ATOM 2269 C C . LYS A 1 307 ? 19.767 -7.339 12.335 1.00 97.31 307 LYS A C 1
ATOM 2271 O O . LYS A 1 307 ? 20.493 -6.857 11.472 1.00 97.31 307 LYS A O 1
ATOM 2276 N N . ALA A 1 308 ? 19.487 -8.640 12.404 1.00 96.81 308 ALA A N 1
ATOM 2277 C CA . ALA A 1 308 ? 20.004 -9.608 11.439 1.00 96.81 308 ALA A CA 1
ATOM 2278 C C . ALA A 1 308 ? 19.492 -9.330 10.014 1.00 96.81 308 ALA A C 1
ATOM 2280 O O . ALA A 1 308 ? 20.268 -9.367 9.061 1.00 96.81 308 ALA A O 1
ATOM 2281 N N . ALA A 1 309 ? 18.211 -8.979 9.868 1.00 94.94 309 ALA A N 1
ATOM 2282 C CA . ALA A 1 309 ? 17.639 -8.595 8.579 1.00 94.94 309 ALA A CA 1
ATOM 2283 C C . ALA A 1 309 ? 18.283 -7.317 8.010 1.00 94.94 309 ALA A C 1
ATOM 2285 O O . ALA A 1 309 ? 18.555 -7.247 6.812 1.00 94.94 309 ALA A O 1
ATOM 2286 N N . GLN A 1 310 ? 18.575 -6.323 8.859 1.00 96.00 310 GLN A N 1
ATOM 2287 C CA . GLN A 1 310 ? 19.306 -5.116 8.451 1.00 96.00 310 GLN A CA 1
ATOM 2288 C C . GLN A 1 310 ? 20.717 -5.437 7.948 1.00 96.00 310 GLN A C 1
ATOM 2290 O O . GLN A 1 310 ? 21.135 -4.888 6.929 1.00 96.00 310 GLN A O 1
ATOM 2295 N N . ASP A 1 311 ? 21.434 -6.336 8.625 1.00 97.25 311 ASP A N 1
ATOM 2296 C CA . ASP A 1 311 ? 22.782 -6.740 8.212 1.00 97.25 311 ASP A CA 1
ATOM 2297 C C . ASP A 1 311 ? 22.758 -7.481 6.868 1.00 97.25 311 ASP A C 1
ATOM 2299 O O . ASP A 1 311 ? 23.544 -7.170 5.972 1.00 97.25 311 ASP A O 1
ATOM 2303 N N . GLN A 1 312 ? 21.783 -8.373 6.668 1.00 97.31 312 GLN A N 1
ATOM 2304 C CA . GLN A 1 312 ? 21.592 -9.061 5.392 1.00 97.31 312 GLN A CA 1
ATOM 2305 C C . GLN A 1 312 ? 21.282 -8.083 4.247 1.00 97.31 312 GLN A C 1
ATOM 2307 O O . GLN A 1 312 ? 21.816 -8.229 3.146 1.00 97.31 312 GLN A O 1
ATOM 2312 N N . LEU A 1 313 ? 20.444 -7.071 4.493 1.00 97.25 313 LEU A N 1
ATOM 2313 C CA . LEU A 1 313 ? 20.124 -6.056 3.489 1.00 97.25 313 LEU A CA 1
ATOM 2314 C C . LEU A 1 313 ? 21.356 -5.215 3.122 1.00 97.25 313 LEU A C 1
ATOM 2316 O O . LEU A 1 313 ? 21.577 -4.924 1.946 1.00 97.25 313 LEU A O 1
ATOM 2320 N N . ALA A 1 314 ? 22.184 -4.858 4.107 1.00 96.31 314 ALA A N 1
ATOM 2321 C CA . ALA A 1 314 ? 23.426 -4.128 3.871 1.00 96.31 314 ALA A CA 1
ATOM 2322 C C . ALA A 1 314 ? 24.409 -4.933 3.002 1.00 96.31 314 ALA A C 1
ATOM 2324 O O . ALA A 1 314 ? 25.054 -4.377 2.110 1.00 96.31 314 ALA A O 1
ATOM 2325 N N . ASP A 1 315 ? 24.501 -6.246 3.214 1.00 97.25 315 ASP A N 1
ATOM 2326 C CA . ASP A 1 315 ? 25.353 -7.111 2.398 1.00 97.25 315 ASP A CA 1
ATOM 2327 C C . ASP A 1 315 ? 24.808 -7.297 0.974 1.00 97.25 315 ASP A C 1
ATOM 2329 O O . ASP A 1 315 ? 25.580 -7.239 0.013 1.00 97.25 315 ASP A O 1
ATOM 2333 N N . GLN A 1 316 ? 23.487 -7.409 0.804 1.00 97.12 316 GLN A N 1
ATOM 2334 C CA . GLN A 1 316 ? 22.860 -7.413 -0.523 1.00 97.12 316 GLN A CA 1
ATOM 2335 C C . GLN A 1 316 ? 23.127 -6.108 -1.288 1.00 97.12 316 GLN A C 1
ATOM 2337 O O . GLN A 1 316 ? 23.451 -6.145 -2.476 1.00 97.12 316 GLN A O 1
ATOM 2342 N N . GLN A 1 317 ? 23.065 -4.953 -0.619 1.00 96.19 317 GLN A N 1
ATOM 2343 C CA . GLN A 1 317 ? 23.394 -3.665 -1.240 1.00 96.19 317 GLN A CA 1
ATOM 2344 C C . GLN A 1 317 ? 24.849 -3.607 -1.721 1.00 96.19 317 GLN A C 1
ATOM 2346 O O . GLN A 1 317 ? 25.109 -3.136 -2.830 1.00 96.19 317 GLN A O 1
ATOM 2351 N N . LYS A 1 318 ? 25.803 -4.126 -0.936 1.00 97.81 318 LYS A N 1
ATOM 2352 C CA . LYS A 1 318 ? 27.212 -4.210 -1.361 1.00 97.81 318 LYS A CA 1
ATOM 2353 C C . LYS A 1 318 ? 27.386 -5.102 -2.590 1.00 97.81 318 LYS A C 1
ATOM 2355 O O .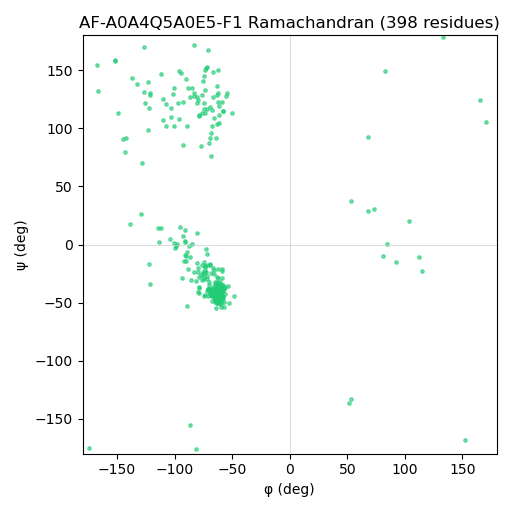 LYS A 1 318 ? 28.130 -4.740 -3.500 1.00 97.81 318 LYS A O 1
ATOM 2360 N N . GLN A 1 319 ? 26.698 -6.244 -2.636 1.00 97.56 319 GLN A N 1
ATOM 2361 C CA . GLN A 1 319 ? 26.743 -7.144 -3.792 1.00 97.56 319 GLN A CA 1
ATOM 2362 C C . GLN A 1 319 ? 26.191 -6.474 -5.054 1.00 97.56 319 GLN A C 1
ATOM 2364 O O . GLN A 1 319 ? 26.828 -6.543 -6.103 1.00 97.56 319 GLN A O 1
ATOM 2369 N N . LEU A 1 320 ? 25.060 -5.770 -4.950 1.00 97.25 320 LEU A N 1
ATOM 2370 C CA . LEU A 1 320 ? 24.484 -5.026 -6.073 1.00 97.25 320 LEU A CA 1
ATOM 2371 C C . LEU A 1 320 ? 25.420 -3.917 -6.572 1.00 97.25 320 LEU A C 1
ATOM 2373 O O . LEU A 1 320 ? 25.605 -3.774 -7.779 1.00 97.25 320 LEU A O 1
ATOM 2377 N N . ALA A 1 321 ? 26.065 -3.176 -5.668 1.00 96.81 321 ALA A N 1
ATOM 2378 C CA . ALA A 1 321 ? 27.045 -2.155 -6.041 1.00 96.81 321 ALA A CA 1
ATOM 2379 C C . ALA A 1 321 ? 28.262 -2.752 -6.780 1.00 96.81 321 ALA A C 1
ATOM 2381 O O . ALA A 1 321 ? 28.752 -2.172 -7.755 1.00 96.81 321 ALA A O 1
ATOM 2382 N N . SER A 1 322 ? 28.724 -3.935 -6.355 1.00 97.38 322 SER A N 1
ATOM 2383 C CA . SER A 1 322 ? 29.780 -4.677 -7.056 1.00 97.38 322 SER A CA 1
ATOM 2384 C C . SER A 1 322 ? 29.331 -5.086 -8.457 1.00 97.38 322 SER A C 1
ATOM 2386 O O . SER A 1 322 ? 30.008 -4.769 -9.431 1.00 97.38 322 SER A O 1
ATOM 2388 N N . GLN A 1 323 ? 28.151 -5.702 -8.582 1.00 97.75 323 GLN A N 1
ATOM 2389 C CA . GLN A 1 323 ? 27.603 -6.115 -9.878 1.00 97.75 323 GLN A CA 1
ATOM 2390 C C . GLN A 1 323 ? 27.426 -4.927 -10.831 1.00 97.75 323 GLN A C 1
ATOM 2392 O O . GLN A 1 323 ? 27.733 -5.030 -12.016 1.00 97.75 323 GLN A O 1
ATOM 2397 N N . GLN A 1 324 ? 26.982 -3.775 -10.325 1.00 97.38 324 GLN A N 1
ATOM 2398 C CA . GLN A 1 324 ? 26.856 -2.558 -11.125 1.00 97.38 324 GLN A CA 1
ATOM 2399 C C . GLN A 1 324 ? 28.214 -2.075 -11.656 1.00 97.38 324 GLN A C 1
ATOM 2401 O O . GLN A 1 324 ? 28.309 -1.623 -12.799 1.00 97.38 324 GLN A O 1
ATOM 2406 N N . THR A 1 325 ? 29.270 -2.196 -10.849 1.00 97.81 325 THR A N 1
ATOM 2407 C CA . THR A 1 325 ? 30.641 -1.866 -11.260 1.00 97.81 325 THR A CA 1
ATOM 2408 C C . THR A 1 325 ? 31.133 -2.822 -12.346 1.00 97.81 325 THR A C 1
ATOM 2410 O O . THR A 1 325 ? 31.675 -2.372 -13.356 1.00 97.81 325 THR A O 1
ATOM 2413 N N . ASP A 1 326 ? 30.881 -4.122 -12.195 1.00 97.81 326 ASP A N 1
ATOM 2414 C CA . ASP A 1 326 ? 31.271 -5.136 -13.178 1.00 97.81 326 ASP A CA 1
ATOM 2415 C C . ASP A 1 326 ? 30.553 -4.941 -14.519 1.00 97.81 326 ASP A C 1
ATOM 2417 O O . ASP A 1 326 ? 31.185 -4.976 -15.576 1.00 97.81 326 ASP A O 1
ATOM 2421 N N . ILE A 1 327 ? 29.249 -4.645 -14.488 1.00 97.94 327 ILE A N 1
ATOM 2422 C CA . ILE A 1 327 ? 28.463 -4.334 -15.690 1.00 97.94 327 ILE A CA 1
ATOM 2423 C C . ILE A 1 327 ? 29.026 -3.101 -16.399 1.00 97.94 327 ILE A C 1
ATOM 2425 O O . ILE A 1 327 ? 29.177 -3.112 -17.621 1.00 97.94 327 ILE A O 1
ATOM 2429 N N . LYS A 1 328 ? 29.375 -2.047 -15.655 1.00 97.88 328 LYS A N 1
ATOM 2430 C CA . LYS A 1 328 ? 29.965 -0.837 -16.236 1.00 97.88 328 LYS A CA 1
ATOM 2431 C C . LYS A 1 328 ? 31.307 -1.131 -16.910 1.00 97.88 328 LYS A C 1
ATOM 2433 O O . LYS A 1 328 ? 31.533 -0.704 -18.039 1.00 97.88 328 LYS A O 1
ATOM 2438 N N . ASN A 1 329 ? 32.164 -1.913 -16.258 1.00 97.69 329 ASN A N 1
ATOM 2439 C CA . ASN A 1 329 ? 33.443 -2.326 -16.832 1.00 97.69 329 ASN A CA 1
ATOM 2440 C C . ASN A 1 329 ? 33.250 -3.149 -18.116 1.00 97.69 329 ASN A C 1
ATOM 2442 O O . ASN A 1 329 ? 33.960 -2.933 -19.099 1.00 97.69 329 ASN A O 1
ATOM 2446 N N . ALA A 1 330 ? 32.269 -4.056 -18.136 1.00 97.50 330 A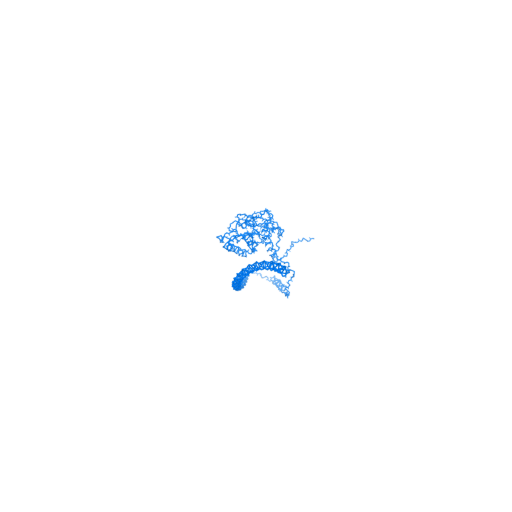LA A N 1
ATOM 2447 C CA . ALA A 1 330 ? 31.930 -4.833 -19.325 1.00 97.50 330 ALA A CA 1
ATOM 2448 C C . ALA A 1 330 ? 31.414 -3.942 -20.471 1.00 97.50 330 ALA A C 1
ATOM 2450 O O . ALA A 1 330 ? 31.815 -4.125 -21.621 1.00 97.50 330 ALA A O 1
ATOM 2451 N N . GLN A 1 331 ? 30.579 -2.942 -20.172 1.00 97.62 331 GLN A N 1
ATOM 2452 C CA . GLN A 1 331 ? 30.116 -1.961 -21.161 1.00 97.62 331 GLN A CA 1
ATOM 2453 C C . GLN A 1 331 ? 31.277 -1.161 -21.764 1.00 97.62 331 GLN A C 1
ATOM 2455 O O . GLN A 1 331 ? 31.351 -1.010 -22.984 1.00 97.62 331 GLN A O 1
ATOM 2460 N N . ASP A 1 332 ? 32.217 -0.704 -20.934 1.00 97.94 332 ASP A N 1
ATOM 2461 C CA . ASP A 1 332 ? 33.400 0.022 -21.401 1.00 97.94 332 ASP A CA 1
ATOM 2462 C C . ASP A 1 332 ? 34.296 -0.857 -22.290 1.00 97.94 332 ASP A C 1
ATOM 2464 O O . ASP A 1 332 ? 34.836 -0.384 -23.293 1.00 97.94 332 ASP A O 1
ATOM 2468 N N . GLN A 1 333 ? 34.437 -2.148 -21.967 1.00 98.06 333 GLN A N 1
ATOM 2469 C CA . GLN A 1 333 ? 35.163 -3.103 -22.809 1.00 98.06 333 GLN A CA 1
ATOM 2470 C C . GLN A 1 333 ? 34.477 -3.323 -24.160 1.00 98.06 333 GLN A C 1
ATOM 2472 O O . GLN A 1 333 ? 35.149 -3.273 -25.192 1.00 98.06 333 GLN A O 1
ATOM 2477 N N . LEU A 1 334 ? 33.156 -3.517 -24.171 1.00 98.06 334 LEU A N 1
ATOM 2478 C CA . LEU A 1 334 ? 32.385 -3.674 -25.406 1.00 98.06 334 LEU A CA 1
ATOM 2479 C C . LEU A 1 334 ? 32.494 -2.436 -26.297 1.00 98.06 334 LEU A C 1
ATOM 2481 O O . LEU A 1 334 ? 32.689 -2.566 -27.504 1.00 98.06 334 LEU A O 1
ATOM 2485 N N . LYS A 1 335 ? 32.453 -1.237 -25.710 1.00 98.19 335 LYS A N 1
ATOM 2486 C CA . LYS A 1 335 ? 32.645 0.012 -26.451 1.00 98.19 335 LYS A CA 1
ATOM 2487 C C . LYS A 1 335 ? 34.020 0.076 -27.117 1.00 98.19 335 LYS A C 1
ATOM 2489 O O . LYS A 1 335 ? 34.110 0.367 -28.303 1.00 98.19 335 LYS A O 1
ATOM 2494 N N . ARG A 1 336 ? 35.089 -0.276 -26.394 1.00 97.62 336 ARG A N 1
ATOM 2495 C CA . ARG A 1 336 ? 36.447 -0.327 -26.972 1.00 97.62 336 ARG A CA 1
ATOM 2496 C C . ARG A 1 336 ? 36.551 -1.331 -28.120 1.00 97.62 336 ARG A C 1
ATOM 2498 O O . ARG A 1 336 ? 37.200 -1.041 -29.120 1.00 97.62 336 ARG A O 1
ATOM 2505 N N . GLN A 1 337 ? 35.913 -2.495 -27.990 1.00 97.88 337 GLN A N 1
ATOM 2506 C CA . GLN A 1 337 ? 35.865 -3.485 -29.070 1.00 97.88 337 GLN A CA 1
ATOM 2507 C C . GLN A 1 337 ? 35.107 -2.950 -30.291 1.00 97.88 337 GLN A C 1
ATOM 2509 O O . GLN A 1 337 ? 35.560 -3.135 -31.418 1.00 97.88 337 GLN A O 1
ATOM 2514 N N . GLN A 1 338 ? 33.991 -2.250 -30.081 1.00 97.94 338 GLN A N 1
ATOM 2515 C CA . GLN A 1 338 ? 33.227 -1.614 -31.153 1.00 97.94 338 GLN A CA 1
ATOM 2516 C C . GLN A 1 338 ? 34.042 -0.535 -31.882 1.00 97.94 338 GLN A C 1
ATOM 2518 O O . GLN A 1 338 ? 34.057 -0.505 -33.115 1.00 97.94 338 GLN A O 1
ATOM 2523 N N . ASP A 1 339 ? 34.752 0.315 -31.140 1.00 97.81 339 ASP A N 1
ATOM 2524 C CA . ASP A 1 339 ? 35.624 1.346 -31.709 1.00 97.81 339 ASP A CA 1
ATOM 2525 C C . ASP A 1 339 ? 36.739 0.707 -32.556 1.00 97.81 339 ASP A C 1
ATOM 2527 O O . ASP A 1 339 ? 36.986 1.119 -33.690 1.00 97.81 339 ASP A O 1
ATOM 2531 N N . GLN A 1 340 ? 37.361 -0.366 -32.054 1.00 98.00 340 GLN A N 1
ATOM 2532 C CA . GLN A 1 340 ? 38.393 -1.102 -32.785 1.00 98.00 340 GLN A CA 1
ATOM 2533 C C . GLN A 1 340 ? 37.853 -1.745 -34.071 1.00 98.00 340 GLN A C 1
ATOM 2535 O O . GLN A 1 340 ? 38.501 -1.670 -35.115 1.00 98.00 340 GLN A O 1
ATOM 2540 N N . LEU A 1 341 ? 36.667 -2.358 -34.022 1.00 98.00 341 LEU A N 1
ATOM 2541 C CA . LEU A 1 341 ? 36.027 -2.929 -35.209 1.00 98.00 341 LEU A CA 1
ATOM 2542 C C . LEU A 1 341 ? 35.708 -1.857 -36.253 1.00 98.00 341 LEU A C 1
ATOM 2544 O O . LEU A 1 341 ? 35.891 -2.096 -37.443 1.00 98.00 341 LEU A O 1
ATOM 2548 N N . THR A 1 342 ? 35.284 -0.672 -35.815 1.00 98.00 342 THR A N 1
ATOM 2549 C CA . THR A 1 342 ? 34.999 0.457 -36.710 1.00 98.00 342 THR A CA 1
ATOM 2550 C C . THR A 1 342 ? 36.248 0.883 -37.479 1.00 98.00 342 THR A C 1
ATOM 2552 O O . THR A 1 342 ? 36.179 1.073 -38.691 1.00 98.00 342 THR A O 1
ATOM 2555 N N . ILE A 1 343 ? 37.397 0.965 -36.798 1.00 97.56 343 ILE A N 1
ATOM 2556 C CA . ILE A 1 343 ? 38.689 1.268 -37.431 1.00 97.56 343 ILE A CA 1
ATOM 2557 C C . ILE A 1 343 ? 39.045 0.196 -38.465 1.00 97.56 343 ILE A C 1
ATOM 2559 O O . ILE A 1 343 ? 39.308 0.526 -39.615 1.00 97.56 343 ILE A O 1
ATOM 2563 N N . ILE A 1 344 ? 38.979 -1.086 -38.086 1.00 97.06 344 ILE A N 1
ATOM 2564 C CA . ILE A 1 344 ? 39.319 -2.201 -38.986 1.00 97.06 344 ILE A CA 1
ATOM 2565 C C . ILE A 1 344 ? 38.450 -2.180 -40.248 1.00 97.06 344 ILE A C 1
ATOM 2567 O O . ILE A 1 344 ? 38.958 -2.371 -41.350 1.00 97.06 344 ILE A O 1
ATOM 2571 N N . VAL A 1 345 ? 37.143 -1.955 -40.101 1.00 97.38 345 VAL A N 1
ATOM 2572 C CA . VAL A 1 345 ? 36.221 -1.878 -41.243 1.00 97.38 345 VAL A CA 1
ATOM 2573 C C . VAL A 1 345 ? 36.540 -0.671 -42.129 1.00 97.38 345 VAL A C 1
ATOM 2575 O O . VAL A 1 345 ? 36.486 -0.794 -43.353 1.00 97.38 345 VAL A O 1
ATOM 2578 N N . GLY A 1 346 ? 36.920 0.465 -41.537 1.00 97.38 346 GLY A N 1
ATOM 2579 C CA . GLY A 1 346 ? 37.406 1.636 -42.272 1.00 97.38 346 GLY A CA 1
ATOM 2580 C C . GLY A 1 346 ? 38.650 1.323 -43.107 1.00 97.38 346 GLY A C 1
ATOM 2581 O O . GLY A 1 346 ? 38.624 1.485 -44.326 1.00 97.38 346 GLY A O 1
ATOM 2582 N N . ASP A 1 347 ? 39.689 0.768 -42.479 1.00 97.31 347 ASP A N 1
ATOM 2583 C CA . ASP A 1 347 ? 40.946 0.398 -43.145 1.00 97.31 347 ASP A CA 1
ATOM 2584 C C . ASP A 1 347 ? 40.723 -0.624 -44.277 1.00 97.31 347 ASP A C 1
ATOM 2586 O O . ASP A 1 347 ? 41.349 -0.568 -45.344 1.00 97.31 347 ASP A O 1
ATOM 2590 N N . GLN A 1 348 ? 39.800 -1.571 -44.069 1.00 96.81 348 GLN A N 1
ATOM 2591 C CA . GLN A 1 348 ? 39.383 -2.517 -45.104 1.00 96.81 348 GLN A CA 1
ATOM 2592 C C . GLN A 1 348 ? 38.689 -1.809 -46.274 1.00 96.81 348 GLN A C 1
ATOM 2594 O O . GLN A 1 348 ? 38.987 -2.121 -47.429 1.00 96.81 348 GLN A O 1
ATOM 2599 N N . GLY A 1 349 ? 37.805 -0.846 -46.003 1.00 97.69 349 GLY A N 1
ATOM 2600 C CA . GLY A 1 349 ? 37.144 -0.035 -47.030 1.00 97.69 349 GLY A CA 1
ATOM 2601 C C . GLY A 1 349 ? 38.134 0.756 -47.890 1.00 97.69 349 GLY A C 1
ATOM 2602 O O . GLY A 1 349 ? 38.043 0.736 -49.123 1.00 97.69 349 GLY A O 1
ATOM 2603 N N . ASP A 1 350 ? 39.134 1.371 -47.262 1.00 97.62 350 ASP A N 1
ATOM 2604 C CA . ASP A 1 350 ? 40.206 2.089 -47.958 1.00 97.62 350 ASP A CA 1
ATOM 2605 C C . ASP A 1 350 ? 41.048 1.140 -48.820 1.00 97.62 350 ASP A C 1
ATOM 2607 O O . ASP A 1 350 ? 41.347 1.426 -49.984 1.00 97.62 350 ASP A O 1
ATOM 2611 N N . THR A 1 351 ? 41.378 -0.040 -48.290 1.00 97.69 351 THR A N 1
ATOM 2612 C CA . THR A 1 351 ? 42.103 -1.080 -49.034 1.00 97.69 351 THR A CA 1
ATOM 2613 C C . THR A 1 351 ? 41.328 -1.523 -50.277 1.00 97.69 351 THR A C 1
ATOM 2615 O O . THR A 1 351 ? 41.902 -1.604 -51.364 1.00 97.69 351 THR A O 1
ATOM 2618 N N . VAL A 1 352 ? 40.019 -1.763 -50.153 1.00 98.12 352 VAL A N 1
ATOM 2619 C CA . VAL A 1 352 ? 39.155 -2.132 -51.287 1.00 98.12 352 VAL A CA 1
ATOM 2620 C C . VAL A 1 352 ? 39.120 -1.018 -52.336 1.00 98.12 352 VAL A C 1
ATOM 2622 O O . VAL A 1 352 ? 39.285 -1.297 -53.524 1.00 98.12 352 VAL A O 1
ATOM 2625 N N . THR A 1 353 ? 38.983 0.239 -51.916 1.00 98.00 353 THR A N 1
ATOM 2626 C CA . THR A 1 353 ? 38.977 1.406 -52.816 1.00 98.00 353 THR A CA 1
ATOM 2627 C C . THR A 1 353 ? 40.299 1.538 -53.585 1.00 98.00 353 THR A C 1
ATOM 2629 O O . THR A 1 353 ? 40.318 1.788 -54.797 1.00 98.00 353 THR A O 1
ATOM 2632 N N . ASN A 1 354 ? 41.424 1.297 -52.908 1.00 97.94 354 ASN A N 1
ATOM 2633 C CA . ASN A 1 354 ? 42.748 1.283 -53.527 1.00 97.94 354 ASN A CA 1
ATOM 2634 C C . ASN A 1 354 ? 42.896 0.143 -54.547 1.00 97.94 354 ASN A C 1
ATOM 2636 O O . ASN A 1 354 ? 43.398 0.367 -55.651 1.00 97.94 354 ASN A O 1
ATOM 2640 N N . LEU A 1 355 ? 42.422 -1.065 -54.221 1.00 98.12 355 LEU A N 1
ATOM 2641 C CA . LEU A 1 355 ? 42.435 -2.209 -55.140 1.00 98.12 355 LEU A CA 1
ATOM 2642 C C . LEU A 1 355 ? 41.561 -1.970 -56.379 1.00 98.12 355 LEU A C 1
ATOM 2644 O O . LEU A 1 355 ? 41.974 -2.302 -57.491 1.00 98.12 355 LEU A O 1
ATOM 2648 N N . GLN A 1 356 ? 40.388 -1.354 -56.220 1.00 97.88 356 GLN A N 1
ATOM 2649 C CA . GLN A 1 356 ? 39.534 -0.952 -57.344 1.00 97.88 356 GLN A CA 1
ATOM 2650 C C . GLN A 1 356 ? 40.245 0.061 -58.250 1.00 97.88 356 GLN A C 1
ATOM 2652 O O . GLN A 1 356 ? 40.266 -0.099 -59.470 1.00 97.88 356 GLN A O 1
ATOM 2657 N N . SER A 1 357 ? 40.901 1.061 -57.657 1.00 98.06 357 SER A N 1
ATOM 2658 C CA . SER A 1 357 ? 41.673 2.062 -58.402 1.00 98.06 357 SER A CA 1
ATOM 2659 C C . SER A 1 357 ? 42.838 1.434 -59.174 1.00 98.06 357 SER A C 1
ATOM 2661 O O . SER A 1 357 ? 43.066 1.767 -60.338 1.00 98.06 357 SER A O 1
ATOM 2663 N N . LEU A 1 358 ? 43.560 0.491 -58.559 1.00 97.94 358 LEU A N 1
ATOM 2664 C CA . LEU A 1 358 ? 44.618 -0.265 -59.229 1.00 97.94 358 LEU A CA 1
ATOM 2665 C C . LEU A 1 358 ? 44.064 -1.118 -60.377 1.00 97.94 358 LEU A C 1
ATOM 2667 O O . LEU A 1 358 ? 44.654 -1.140 -61.454 1.00 97.94 358 LEU A O 1
ATOM 2671 N N . THR A 1 359 ? 42.921 -1.771 -60.166 1.00 98.06 359 THR A N 1
ATOM 2672 C CA . THR A 1 359 ? 42.241 -2.576 -61.192 1.00 98.06 359 THR A CA 1
ATOM 2673 C C . THR A 1 359 ? 41.884 -1.725 -62.410 1.00 98.06 359 THR A C 1
ATOM 2675 O O . THR A 1 359 ? 42.181 -2.116 -63.535 1.00 98.06 359 THR A O 1
ATOM 2678 N N . ASN A 1 360 ? 41.339 -0.524 -62.200 1.00 98.00 360 ASN A N 1
ATOM 2679 C CA . ASN A 1 360 ? 41.026 0.402 -63.291 1.00 98.00 360 ASN A CA 1
ATOM 2680 C C . ASN A 1 360 ? 42.284 0.810 -64.072 1.00 98.00 360 ASN A C 1
ATOM 2682 O O . ASN A 1 360 ? 42.301 0.727 -65.295 1.00 98.00 360 ASN A O 1
ATOM 2686 N N . ARG A 1 361 ? 43.376 1.150 -63.374 1.00 97.94 361 ARG A N 1
ATOM 2687 C CA . ARG A 1 361 ? 44.658 1.483 -64.022 1.00 97.94 361 ARG A CA 1
ATOM 2688 C C . ARG A 1 361 ? 45.245 0.315 -64.817 1.00 97.94 361 ARG A C 1
ATOM 2690 O O . ARG A 1 361 ? 45.870 0.532 -65.856 1.00 97.94 361 ARG A O 1
ATOM 2697 N N . LEU A 1 362 ? 45.086 -0.916 -64.328 1.00 98.00 362 LEU A N 1
ATOM 2698 C CA . LEU A 1 362 ? 45.507 -2.116 -65.051 1.00 98.00 362 LEU A CA 1
ATOM 2699 C C . LEU A 1 362 ? 44.671 -2.315 -66.316 1.00 98.00 362 LEU A C 1
ATOM 2701 O O . LEU A 1 362 ? 45.254 -2.554 -67.368 1.00 98.00 362 LEU A O 1
ATOM 2705 N N . ASN A 1 363 ? 43.349 -2.140 -66.243 1.00 97.69 363 ASN A N 1
ATOM 2706 C CA . ASN A 1 363 ? 42.474 -2.197 -67.416 1.00 97.69 363 ASN A CA 1
ATOM 2707 C C . ASN A 1 363 ? 42.869 -1.147 -68.468 1.00 97.69 363 ASN A C 1
ATOM 2709 O O . ASN A 1 363 ? 43.046 -1.497 -69.631 1.00 97.69 363 ASN A O 1
ATOM 2713 N N . ASP A 1 364 ? 43.127 0.100 -68.058 1.00 97.81 364 ASP A N 1
ATOM 2714 C CA . ASP A 1 364 ? 43.608 1.154 -68.965 1.00 97.81 364 ASP A CA 1
ATOM 2715 C C . ASP A 1 364 ? 44.941 0.777 -69.634 1.00 97.81 364 ASP A C 1
ATOM 2717 O O . ASP A 1 364 ? 45.174 1.053 -70.814 1.00 97.81 364 ASP A O 1
ATOM 2721 N N . THR A 1 365 ? 45.832 0.132 -68.874 1.00 97.75 365 THR A N 1
ATOM 2722 C CA . THR A 1 365 ? 47.129 -0.336 -69.379 1.00 97.75 365 THR A CA 1
ATOM 2723 C C . THR A 1 365 ? 46.948 -1.460 -70.398 1.00 97.75 365 THR A C 1
ATOM 2725 O O . THR A 1 365 ? 47.586 -1.428 -71.449 1.00 97.75 365 THR A O 1
ATOM 2728 N N . VAL A 1 366 ? 46.065 -2.424 -70.122 1.00 97.88 366 VAL A N 1
ATOM 2729 C CA . VAL A 1 366 ? 45.713 -3.507 -71.054 1.00 97.88 366 VAL A CA 1
ATOM 2730 C C . VAL A 1 366 ? 45.146 -2.930 -72.350 1.00 97.88 366 VAL A C 1
ATOM 2732 O O . VAL A 1 366 ? 45.642 -3.260 -73.425 1.00 97.88 366 VAL A O 1
ATOM 2735 N N . ASP A 1 367 ? 44.201 -1.992 -72.262 1.00 97.81 367 ASP A N 1
ATOM 2736 C CA . ASP A 1 367 ? 43.624 -1.318 -73.429 1.00 97.81 367 ASP A CA 1
ATOM 2737 C C . ASP A 1 367 ? 44.682 -0.573 -74.254 1.00 97.81 367 ASP A C 1
ATOM 2739 O O . ASP A 1 367 ? 44.637 -0.558 -75.490 1.00 97.81 367 ASP A O 1
ATOM 2743 N N . HIS A 1 368 ? 45.646 0.067 -73.587 1.00 97.62 368 HIS A N 1
ATOM 2744 C CA . HIS A 1 368 ? 46.754 0.736 -74.259 1.00 97.62 368 HIS A CA 1
ATOM 2745 C C . HIS A 1 368 ? 47.667 -0.258 -74.988 1.00 97.62 368 HIS A C 1
ATOM 2747 O O . HIS A 1 368 ? 48.004 -0.029 -76.151 1.00 97.62 368 HIS A O 1
ATOM 2753 N N . ILE A 1 369 ? 48.017 -1.375 -74.343 1.00 97.62 369 ILE A N 1
ATOM 2754 C CA . ILE A 1 369 ? 48.809 -2.450 -74.953 1.00 97.62 369 ILE A CA 1
ATOM 2755 C C . ILE A 1 369 ? 48.083 -3.009 -76.178 1.00 97.62 369 ILE A C 1
ATOM 2757 O O . ILE A 1 369 ? 48.678 -3.052 -77.251 1.00 97.62 369 ILE A O 1
ATOM 2761 N N . SER A 1 370 ? 46.788 -3.321 -76.084 1.00 97.56 370 SER A N 1
ATOM 2762 C CA . SER A 1 370 ? 46.013 -3.817 -77.229 1.00 97.56 370 SER A CA 1
ATOM 2763 C C . SER A 1 370 ? 45.983 -2.827 -78.403 1.00 97.56 370 SER A C 1
ATOM 2765 O O . SER A 1 370 ? 46.045 -3.229 -79.568 1.00 97.56 370 SER A O 1
ATOM 2767 N N . LYS A 1 371 ? 45.938 -1.513 -78.136 1.00 96.94 371 LYS A N 1
ATOM 2768 C CA . LYS A 1 371 ? 46.056 -0.480 -79.185 1.00 96.94 371 LYS A CA 1
ATOM 2769 C C . LYS A 1 371 ? 47.447 -0.465 -79.825 1.00 96.94 371 LYS A C 1
ATOM 2771 O O . LYS A 1 371 ? 47.539 -0.344 -81.048 1.00 96.94 371 LYS A O 1
ATOM 2776 N N . LEU A 1 372 ? 48.511 -0.590 -79.030 1.00 97.06 372 LEU A N 1
ATOM 2777 C CA . LEU A 1 372 ? 49.888 -0.678 -79.530 1.00 97.06 372 LEU A CA 1
ATOM 2778 C C . LEU A 1 372 ? 50.104 -1.940 -80.374 1.00 97.06 372 LEU A C 1
ATOM 2780 O O . LEU A 1 372 ? 50.684 -1.849 -81.456 1.00 97.06 372 LEU A O 1
ATOM 2784 N N . GLU A 1 373 ? 49.602 -3.092 -79.930 1.00 96.75 373 GLU A N 1
ATOM 2785 C CA . GLU A 1 373 ? 49.655 -4.357 -80.673 1.00 96.75 373 GLU A CA 1
ATOM 2786 C C . GLU A 1 373 ? 48.968 -4.232 -82.034 1.00 96.75 373 GLU A C 1
ATOM 2788 O O . GLU A 1 373 ? 49.548 -4.604 -83.060 1.00 96.75 373 GLU A O 1
ATOM 2793 N N . LYS A 1 374 ? 47.770 -3.632 -82.071 1.00 96.81 374 LYS A N 1
ATOM 2794 C CA . LYS A 1 374 ? 47.054 -3.362 -83.323 1.00 96.81 374 LYS A CA 1
ATOM 2795 C C . LYS A 1 374 ? 47.852 -2.439 -84.243 1.00 96.81 374 LYS A C 1
ATOM 2797 O O . LYS A 1 374 ? 48.077 -2.781 -85.398 1.00 96.81 374 LYS A O 1
ATOM 2802 N N . SER A 1 375 ? 48.339 -1.310 -83.727 1.00 96.94 375 SER A N 1
ATOM 2803 C CA . SER A 1 375 ? 49.141 -0.359 -84.509 1.00 96.94 375 SER A CA 1
ATOM 2804 C C . SER A 1 375 ? 50.422 -0.992 -85.061 1.00 96.94 375 SER A C 1
ATOM 2806 O O . SER A 1 375 ? 50.836 -0.692 -86.183 1.00 96.94 375 SER A O 1
ATOM 2808 N N . THR A 1 376 ? 51.067 -1.858 -84.280 1.00 96.50 376 THR A N 1
ATOM 2809 C CA . THR A 1 376 ? 52.285 -2.568 -84.690 1.00 96.50 376 THR A CA 1
ATOM 2810 C C . THR A 1 376 ? 51.971 -3.588 -85.777 1.00 96.50 376 THR A C 1
ATOM 2812 O O . THR A 1 376 ? 52.681 -3.645 -86.777 1.00 96.50 376 THR A O 1
ATOM 2815 N N . SER A 1 377 ? 50.871 -4.330 -85.629 1.00 96.12 377 SER A N 1
ATOM 2816 C CA . SER A 1 377 ? 50.384 -5.279 -86.635 1.00 96.12 377 SER A CA 1
ATOM 2817 C C . SER A 1 377 ? 50.039 -4.580 -87.953 1.00 96.12 377 SER A C 1
ATOM 2819 O O . SER A 1 377 ? 50.484 -5.015 -89.013 1.00 96.12 377 SER A O 1
ATOM 2821 N N . ASP A 1 378 ? 49.331 -3.448 -87.894 1.00 96.12 378 ASP A N 1
ATOM 2822 C CA . ASP A 1 378 ? 49.000 -2.630 -89.067 1.00 96.12 378 ASP A CA 1
ATOM 2823 C C . ASP A 1 378 ? 50.271 -2.105 -89.760 1.00 96.12 378 ASP A C 1
ATOM 2825 O O . ASP A 1 378 ? 50.372 -2.092 -90.988 1.00 96.12 378 ASP A O 1
ATOM 2829 N N . THR A 1 379 ? 51.275 -1.696 -88.978 1.00 96.31 379 THR A N 1
ATOM 2830 C CA . THR A 1 379 ? 52.572 -1.242 -89.506 1.00 96.31 379 THR A CA 1
ATOM 2831 C C . THR A 1 379 ? 53.343 -2.388 -90.160 1.00 96.31 379 THR A C 1
ATOM 2833 O O . THR A 1 379 ? 53.866 -2.214 -91.259 1.00 96.31 379 THR A O 1
ATOM 2836 N N . ALA A 1 380 ? 53.382 -3.565 -89.529 1.00 95.25 380 ALA A N 1
ATOM 2837 C CA . ALA A 1 380 ? 54.020 -4.756 -90.081 1.00 95.25 380 ALA A CA 1
ATOM 2838 C C . ALA A 1 380 ? 53.369 -5.178 -91.406 1.00 95.25 380 ALA A C 1
ATOM 2840 O O . ALA A 1 380 ? 54.075 -5.435 -92.379 1.00 95.25 380 ALA A O 1
ATOM 2841 N N . TRP A 1 381 ? 52.034 -5.156 -91.475 1.00 95.62 381 TRP A N 1
ATOM 2842 C CA . TRP A 1 381 ? 51.291 -5.429 -92.706 1.00 95.62 381 TRP A CA 1
ATOM 2843 C C . TRP A 1 381 ? 51.629 -4.435 -93.827 1.00 95.62 381 TRP A C 1
ATOM 2845 O O . TRP A 1 381 ? 51.846 -4.836 -94.969 1.00 95.62 381 TRP A O 1
ATOM 2855 N N . ARG A 1 382 ? 51.734 -3.135 -93.513 1.00 94.94 382 ARG A N 1
ATOM 2856 C CA . ARG A 1 382 ? 52.147 -2.113 -94.492 1.00 94.94 382 ARG A CA 1
ATOM 2857 C C . ARG A 1 382 ? 53.562 -2.353 -95.017 1.00 94.94 382 ARG A C 1
ATOM 2859 O O . ARG A 1 382 ? 53.774 -2.254 -96.221 1.00 94.94 382 ARG A O 1
ATOM 2866 N N . ILE A 1 383 ? 54.508 -2.684 -94.136 1.00 96.12 383 ILE A N 1
ATOM 2867 C CA . ILE A 1 383 ? 55.893 -2.984 -94.524 1.00 96.12 383 ILE A CA 1
ATOM 2868 C C . ILE A 1 383 ? 55.941 -4.210 -95.440 1.00 96.12 383 ILE A C 1
ATOM 2870 O O . ILE A 1 383 ? 56.609 -4.156 -96.466 1.00 96.12 383 ILE A O 1
ATOM 2874 N N . ASP A 1 384 ? 55.226 -5.287 -95.105 1.00 95.88 384 ASP A N 1
ATOM 2875 C CA . ASP A 1 384 ? 55.162 -6.505 -95.925 1.00 95.88 384 ASP A CA 1
ATOM 2876 C C . ASP A 1 384 ? 54.608 -6.228 -97.335 1.00 95.88 384 ASP A C 1
ATOM 2878 O O . ASP A 1 384 ? 55.173 -6.662 -98.347 1.00 95.88 384 ASP A O 1
ATOM 2882 N N . LEU A 1 385 ? 53.553 -5.412 -97.421 1.00 95.31 385 LEU A N 1
ATOM 2883 C CA . LEU A 1 385 ? 52.985 -4.965 -98.691 1.00 95.31 385 LEU A CA 1
ATOM 2884 C C . LEU A 1 385 ? 53.991 -4.140 -99.510 1.00 95.31 385 LEU A C 1
ATOM 2886 O O . LEU A 1 385 ? 54.154 -4.372 -100.713 1.00 95.31 385 LEU A O 1
ATOM 2890 N N . ASP A 1 386 ? 54.676 -3.190 -98.870 1.00 95.44 386 ASP A N 1
ATOM 2891 C CA . ASP A 1 386 ? 55.699 -2.363 -99.510 1.00 95.44 386 ASP A CA 1
ATOM 2892 C C . ASP A 1 386 ? 56.883 -3.215 -99.998 1.00 95.44 386 ASP A C 1
ATOM 2894 O O . ASP A 1 386 ? 57.340 -3.032 -101.130 1.00 95.44 386 ASP A O 1
ATOM 2898 N N . LEU A 1 387 ? 57.331 -4.197 -99.207 1.00 95.00 387 LEU A N 1
ATOM 2899 C CA . LEU A 1 387 ? 58.401 -5.136 -99.567 1.00 95.00 387 LEU A CA 1
ATOM 2900 C C . LEU A 1 387 ? 58.004 -6.012 -100.762 1.00 95.00 387 LEU A C 1
ATOM 2902 O O . LEU A 1 387 ? 58.788 -6.198 -101.696 1.00 95.00 387 LEU A O 1
ATOM 2906 N N . THR A 1 388 ? 56.764 -6.503 -100.772 1.00 94.69 388 THR A N 1
ATOM 2907 C CA . THR A 1 388 ? 56.198 -7.272 -101.888 1.00 94.69 388 THR A CA 1
ATOM 2908 C C . THR A 1 388 ? 56.164 -6.433 -103.168 1.00 94.69 388 THR A C 1
ATOM 2910 O O . THR A 1 388 ? 56.536 -6.905 -104.245 1.00 94.69 388 THR A O 1
ATOM 2913 N N . ASN A 1 389 ? 55.753 -5.166 -103.071 1.00 93.81 389 ASN A N 1
ATOM 2914 C CA . ASN A 1 389 ? 55.745 -4.241 -104.203 1.00 93.81 389 ASN A CA 1
ATOM 2915 C C . ASN A 1 389 ? 57.161 -3.905 -104.696 1.00 93.81 389 ASN A C 1
ATOM 2917 O O . ASN A 1 389 ? 57.386 -3.843 -105.906 1.00 93.81 389 ASN A O 1
ATOM 2921 N N . LEU A 1 390 ? 58.122 -3.711 -103.789 1.00 94.19 390 LEU A N 1
ATOM 2922 C CA . LEU A 1 390 ? 59.540 -3.531 -104.115 1.00 94.19 390 LEU A CA 1
ATOM 2923 C C . LEU A 1 390 ? 60.107 -4.752 -104.843 1.00 94.19 390 LEU A C 1
ATOM 2925 O O . LEU A 1 390 ? 60.719 -4.582 -105.894 1.00 94.19 390 LEU A O 1
ATOM 2929 N N . THR A 1 391 ? 59.831 -5.961 -104.351 1.00 93.94 391 THR A N 1
ATOM 2930 C CA . THR A 1 391 ? 60.261 -7.223 -104.977 1.00 93.94 391 THR A CA 1
ATOM 2931 C C . THR A 1 391 ? 59.749 -7.318 -106.415 1.00 93.94 391 THR A C 1
ATOM 2933 O O . THR A 1 391 ? 60.538 -7.467 -107.342 1.00 93.94 391 THR A O 1
ATOM 2936 N N . LYS A 1 392 ? 58.447 -7.070 -106.641 1.00 91.94 392 LYS A N 1
ATOM 2937 C CA . LYS A 1 392 ? 57.865 -7.021 -107.998 1.00 91.94 392 LYS A CA 1
ATOM 2938 C C . LYS A 1 392 ? 58.548 -5.996 -108.909 1.00 91.94 392 LYS A C 1
ATOM 2940 O O . LYS A 1 392 ? 58.682 -6.231 -110.109 1.00 91.94 392 LYS A O 1
ATOM 2945 N N . ARG A 1 393 ? 58.935 -4.833 -108.371 1.00 91.81 393 ARG A N 1
ATOM 2946 C CA . ARG A 1 393 ? 59.636 -3.783 -109.131 1.00 91.81 393 ARG A CA 1
ATOM 2947 C C . ARG A 1 393 ? 61.065 -4.190 -109.484 1.00 91.81 393 ARG A C 1
ATOM 2949 O O . ARG A 1 393 ? 61.491 -3.884 -110.592 1.00 91.81 393 ARG A O 1
ATOM 2956 N N . VAL A 1 394 ? 61.780 -4.853 -108.576 1.00 91.19 394 VAL A N 1
ATOM 2957 C CA . VAL A 1 394 ? 63.129 -5.385 -108.825 1.00 91.19 394 VAL A CA 1
ATOM 2958 C C . VAL A 1 394 ? 63.075 -6.478 -109.893 1.00 91.19 394 VAL A C 1
ATOM 2960 O O . VAL A 1 394 ? 63.751 -6.339 -110.907 1.00 91.19 394 VAL A O 1
ATOM 2963 N N . ASP A 1 395 ? 62.174 -7.457 -109.767 1.00 90.69 395 ASP A N 1
ATOM 2964 C CA . ASP A 1 395 ? 61.979 -8.515 -110.773 1.00 90.69 395 ASP A CA 1
ATOM 2965 C C . ASP A 1 395 ? 61.668 -7.951 -112.172 1.00 90.69 395 ASP A C 1
ATOM 2967 O O . ASP A 1 395 ? 62.070 -8.503 -113.198 1.00 90.69 395 ASP A O 1
ATOM 2971 N N . ALA A 1 396 ? 60.909 -6.850 -112.239 1.00 86.00 396 ALA A N 1
ATOM 2972 C CA . ALA A 1 396 ? 60.588 -6.172 -113.494 1.00 86.00 396 ALA A CA 1
ATOM 2973 C C . ALA A 1 396 ? 61.787 -5.422 -114.101 1.00 86.00 396 ALA A C 1
ATOM 2975 O O . ALA A 1 396 ? 61.823 -5.230 -115.318 1.00 86.00 396 ALA A O 1
ATOM 2976 N N . LEU A 1 397 ? 62.740 -4.977 -113.276 1.00 85.94 397 LEU A N 1
ATOM 2977 C CA . LEU A 1 397 ? 63.986 -4.354 -113.726 1.00 85.94 397 LEU A CA 1
ATOM 2978 C C . LEU A 1 397 ? 65.002 -5.398 -114.193 1.00 85.94 397 LEU A C 1
ATOM 2980 O O . LEU A 1 397 ? 65.657 -5.158 -115.196 1.00 85.94 397 LEU A O 1
ATOM 2984 N N . GLU A 1 398 ? 65.092 -6.555 -113.533 1.00 85.56 398 GLU A N 1
ATOM 2985 C CA . GLU A 1 398 ? 65.997 -7.651 -113.928 1.00 85.56 398 GLU A CA 1
ATOM 2986 C C . GLU A 1 398 ? 65.628 -8.302 -115.274 1.00 85.56 398 GLU A C 1
ATOM 2988 O O . GLU A 1 398 ? 66.460 -8.948 -115.905 1.00 85.56 398 GLU A O 1
ATOM 2993 N N . LYS A 1 399 ? 64.378 -8.141 -115.729 1.00 79.31 399 LYS A N 1
ATOM 2994 C CA . LYS A 1 399 ? 63.874 -8.660 -117.015 1.00 79.31 399 LYS A CA 1
ATOM 2995 C C . LYS A 1 399 ? 64.008 -7.681 -118.192 1.00 79.31 399 LYS A C 1
ATOM 2997 O O . LYS A 1 399 ? 63.537 -8.002 -119.285 1.00 79.31 399 LYS A O 1
ATOM 3002 N N . LYS A 1 400 ? 64.582 -6.497 -117.977 1.00 63.12 400 LYS A N 1
ATOM 3003 C CA . LYS A 1 400 ? 64.943 -5.526 -119.022 1.00 63.12 400 LYS A CA 1
ATOM 3004 C C . LYS A 1 400 ? 66.436 -5.580 -119.285 1.00 63.12 400 LYS A C 1
ATOM 3006 O O . LYS A 1 400 ? 66.799 -5.360 -120.461 1.00 63.12 400 LYS A O 1
#

Sequence (400 aa):
MPTAGPSAAPLLRSGARAGTIIVWIGGIIAAGGGASAPANRMSSIASRDLGLTEKNYASASATVSNGLVTRCYAARDDTSYDHNAVAYVILAGGLEDPVSALPAVIYKARDAANECRKAFPQARIIWAAGSGSLAGMNDTQLADTTTIVSAILGQARQADALAVNLRTVLGTDTGLQSSGILPNDEGHARLAEAIVDAIRDDQGEPVDQPITPTRTYSSGLNDWASRQVEATRRREAEKREANRPTGTELGGVTQKLDELTQAQGVQQVLLEQQQDMLEQQQDELAKQQQQLADQQAQLSNQQKALKAAQDQLADQQKQLASQQTDIKNAQDQLKRQQDQLTIIVGDQGDTVTNLQSLTNRLNDTVDHISKLEKSTSDTAWRIDLDLTNLTKRVDALEKK

Solvent-accessible surface area (backbone atoms only — not comparable to full-atom values): 21418 Å² total; per-residue (Å²): 135,86,82,84,70,85,78,80,76,80,89,68,87,61,56,80,56,83,43,55,27,34,36,37,30,16,12,30,55,60,54,22,41,47,27,91,44,77,73,39,12,25,52,46,43,30,23,56,79,69,72,27,47,74,45,77,44,31,32,72,82,22,26,42,61,43,55,34,51,58,24,40,48,54,57,59,67,50,77,92,58,67,54,72,34,23,25,35,34,40,42,36,34,31,59,80,46,58,60,91,42,41,74,45,26,43,57,36,42,38,48,33,54,50,52,41,44,69,56,24,73,68,29,50,47,31,32,37,26,16,54,40,25,46,36,92,59,52,73,66,55,52,51,36,45,49,53,40,27,51,44,39,41,52,30,25,49,77,67,74,23,51,59,40,78,31,43,70,71,44,27,63,44,60,92,29,36,58,54,67,50,23,18,18,46,66,28,18,48,53,53,12,48,58,51,44,49,53,49,50,59,58,30,48,79,85,74,93,62,85,82,71,83,85,71,88,76,88,74,93,74,82,84,59,68,68,62,57,57,58,57,48,54,54,59,53,52,66,60,60,75,76,67,82,80,91,62,95,69,59,57,64,56,51,51,53,49,52,50,50,51,50,52,50,51,53,52,51,52,52,52,51,55,50,48,54,52,52,51,52,52,49,54,52,51,53,52,53,52,50,52,50,52,53,52,52,52,51,52,53,51,50,51,53,52,51,52,54,52,52,52,52,49,54,52,50,51,52,51,51,56,50,51,53,51,52,52,51,53,51,51,54,51,51,50,53,53,51,54,51,51,52,50,54,53,49,55,49,51,53,51,52,54,51,51,52,54,51,50,50,54,49,53,54,49,50,56,49,49,54,51,49,52,49,54,49,51,55,49,51,52,51,50,53,52,52,50,52,53,48,50,56,51,49,59,59,56,76,76,107

Foldseek 3Di:
DDDDDDDDDDDDDFDPFQAQAEEEFEELQLVPFQEPDPCLGLQNLLCVVVNHDYDYQYYNPDALLGCSLVSLVVVLPDPVDDLQRHAAYEYEHQLPDFLVSQVSNLVSLLVSLVSNCVSRVSYAYAYAAQQFECAPPDPVSVVSSVSRLVSSLVSCVVSVHHYFYNNPQRYRPPVQDSDDRHGYSVSSNSSNVSVNVSNVVRRPDPPPDPPDPPDDDDDPDPPPVVVVVVVVVVVVVVVVVPDDDDDPPVVVVVVVVVVVVVVVVVVVVVVVVVVVVVVVVVVVVVVVVVVVVVVVVVVVVVVVVVVVVVVVVVVVVVVVVVVVVVVVVVVVVVVVVVVVVVVVVVVVVVVVVVVVVVVVVVVVVVVVVVVVVVVVVVVVVVVVVVVVVVVVVVVVVVVD

Secondary structure (DSSP, 8-state):
-PPPPP------SS-----SEEEEEESHHHHTTT-SSGGGSHHHHHHHHTT-EEEE---TT-BTTTBHHHHHHHHHH--SS-GGGEEEEEEEE-SSS-GGGHHHHHHHHHHHHHHHHHH-TTSEEEEEET-S--TT--HHHHHHHHHHHHHHHHHHHHTT-EEEE-HHHHTT-GGGEEETTEE-HHHHHHHHHHHHHHHHHHH-----S------------SSSHHHHHHHHHHHHHHHHSS-----TTHHHHHHHHHHHHHHHHHHHHHHHHHHHHHHHHHHHHHHHHHHHHHHHHHHHHHHHHHHHHHHHHHHHHHHHHHHHHHHHHHHHHHHHHHHHHHHHHHHHHHHHHHHHHHHHHHHHHHHHHHHHHHHHHHHHHHHHHHHHHHHHHHHHHHT-

InterPro domains:
  IPR036514 SGNH hydrolase superfamily [G3DSA:3.40.50.1110] (22-203)

pLDDT: mean 82.99, std 21.47, range [22.67, 98.62]

Organism: NCBI:txid1690

Mean predicted aligned error: 19.16 Å